Protein AF-0000000079724693 (afdb_homodimer)

Foldseek 3Di:
DEEEEEPLPFADVVLVVVLCVVVVHHYDHDQALVCNLVGQEYEYGHDDFLAVSQVSCVVSVVLVSVLCSCPPVVRFYEYEASGQVLCEAWECTVHIDGHSHVHYWYKYFDDVVQAPPPDFAWWFKAWDPPDLLCPPPDHGAIFTATGGIFTDDDDPQKIFIWTDGNHDITTQKIDHRSYIYGNGGLSRGPPSSSSSVVSNVPDGSPPD/DEEEEEPLPFADVVLVVVLCVVVVHHYDHDQALVCNLVGQEYEYGHDDFLAVSQVSCVVSVVLVSVLCSCPPVVRFYEYEASGQVLCEAWECTVHIDGHSHVDYWYKYFPDVVQAPPPDFAWWFKAWDPPDLLCVPPDHGAIFTATGGIFTDDDDPQKIFIWTDGNHDITTQKIDHRSYIYGNGGLSRGPPSSSSSVVSNVPDGSPPD

Sequence (416 aa):
MLVGIVNYGAGNLYSIMGALEYLKIPYELVSSQERLSSCSHIILPGVGSFRKAMEKLHELNFYDPIIHCTRELNIPILGICLGMQLLCTSSDEDGFTKGLNLIGGHFALFDSSRRKVPHVGFDSAVPDSGSVLFKEIAEEVDFYFVHSYRLLETDSDTKYAYSVHDGERFISAFEKKNIFGTQFHPELSQGNGLKLLGNFVQLTTVNGMLVGIVNYGAGNLYSIMGALEYLKIPYELVSSQERLSSCSHIILPGVGSFRKAMEKLHELNFYDPIIHCTRELNIPILGICLGMQLLCTSSDEDGFTKGLNLIGGHFALFDSSRRKVPHVGFDSAVPDSGSVLFKEIAEEVDFYFVHSYRLLETDSDTKYAYSVHDGERFISAFEKKNIFGTQFHPELSQGNGLKLLGNFVQLTTVNG

Organism: NCBI:txid2484901

pLDDT: mean 94.33, std 8.22, range [30.45, 98.81]

Nearest PDB structures (foldseek):
  4gud-assembly1_A  TM=9.413E-01  e=3.585E-21  Vibrio cholerae O1 biovar El Tor str. N16961
  4gud-assembly2_B  TM=9.469E-01  e=3.577E-20  Vibrio cholerae O1 biovar El Tor str. N16961
  1ox6-assembly2_B  TM=9.024E-01  e=5.124E-18  Saccharomyces cerevisiae
  1jvn-assembly2_B  TM=9.004E-01  e=2.473E-17  Saccharomyces cerevisiae
  1ka9-assembly1_H  TM=9.157E-01  e=2.966E-17  Thermus thermophilus

Solvent-accessible surface area (backbone atoms only — not comparable to full-atom values): 21855 Å² total; per-residue (Å²): 123,33,34,25,33,52,52,64,87,45,36,64,59,65,39,44,49,37,46,33,54,73,69,70,46,55,65,43,79,34,71,50,51,78,56,54,72,74,28,58,30,36,35,36,48,28,55,88,51,63,47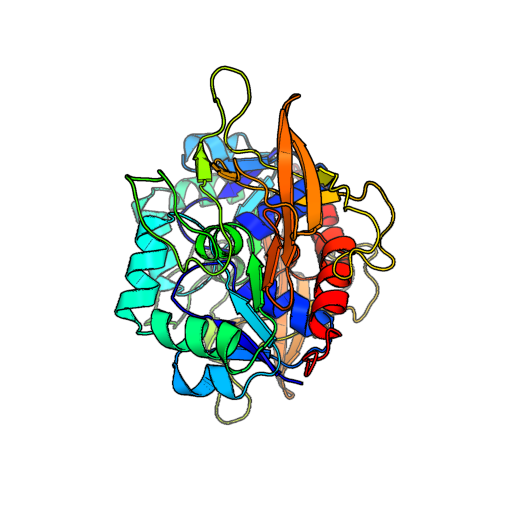,62,50,49,51,32,29,54,74,65,51,39,53,64,47,52,51,44,33,40,72,73,65,37,30,33,34,37,15,31,28,47,16,26,52,40,37,14,35,25,32,49,54,97,45,82,36,72,42,67,51,76,38,85,33,43,31,41,71,60,65,58,91,73,34,78,71,57,43,69,47,74,42,45,48,47,65,40,88,86,47,61,52,53,57,96,51,70,84,65,41,56,34,28,31,74,45,48,60,41,55,74,54,84,58,93,83,45,47,44,20,35,27,67,60,83,84,40,73,41,58,36,28,41,40,40,92,47,42,34,28,26,47,31,37,44,60,52,17,56,71,59,14,49,51,32,54,51,37,52,71,64,58,65,68,72,76,120,124,34,34,26,34,52,52,64,87,46,36,64,58,66,39,44,50,39,46,33,54,73,68,70,47,53,68,44,80,35,72,48,53,79,56,54,72,75,27,58,32,35,36,36,50,28,54,88,51,64,47,60,51,47,51,34,31,54,75,64,51,40,53,64,47,52,50,44,32,39,73,74,65,36,30,34,34,39,15,30,29,46,17,26,51,40,36,13,37,25,33,48,54,97,44,81,38,73,42,68,50,77,38,86,34,43,32,40,72,59,66,59,90,72,34,78,69,58,44,70,46,74,42,46,50,47,62,41,90,86,46,60,51,55,57,95,51,68,84,66,43,53,36,27,32,71,46,49,60,40,54,75,56,85,58,92,83,45,46,42,19,35,27,69,59,83,84,41,75,41,58,36,29,41,42,41,93,48,42,34,28,25,46,31,38,43,58,52,17,56,71,59,14,51,51,31,52,53,36,52,72,65,58,64,68,71,74,124

Structure (mmCIF, N/CA/C/O backbone):
data_AF-0000000079724693-model_v1
#
loop_
_entity.id
_entity.type
_entity.pdbx_description
1 polymer 'Imidazole glycerol phosphate synthase subunit HisH'
#
loop_
_atom_site.group_PDB
_atom_site.id
_atom_site.type_symbol
_atom_site.label_atom_id
_atom_site.label_alt_id
_atom_site.label_comp_id
_atom_site.label_asym_id
_atom_site.label_entity_id
_atom_site.label_seq_id
_atom_site.pdbx_PDB_ins_code
_atom_site.Cartn_x
_atom_site.Cartn_y
_atom_site.Cartn_z
_atom_site.occupancy
_atom_site.B_iso_or_equiv
_atom_site.auth_seq_id
_atom_site.auth_comp_id
_atom_site.auth_asym_id
_atom_site.auth_atom_id
_atom_site.pdbx_PDB_model_num
ATOM 1 N N . MET A 1 1 ? -19.969 -11.922 -8.062 1 88.38 1 MET A N 1
ATOM 2 C CA . MET A 1 1 ? -18.5 -11.938 -8.008 1 88.38 1 MET A CA 1
ATOM 3 C C . MET A 1 1 ? -18 -11.32 -6.711 1 88.38 1 MET A C 1
ATOM 5 O O . MET A 1 1 ? -18.391 -10.203 -6.359 1 88.38 1 MET A O 1
ATOM 9 N N . LEU A 1 2 ? -17.266 -12.109 -5.926 1 96.06 2 LEU A N 1
ATOM 10 C CA . LEU A 1 2 ? -16.672 -11.656 -4.672 1 96.06 2 LEU A CA 1
ATOM 11 C C . LEU A 1 2 ? -15.219 -12.125 -4.551 1 96.06 2 LEU A C 1
ATOM 13 O O . LEU A 1 2 ? -14.945 -13.32 -4.625 1 96.06 2 LEU A O 1
ATOM 17 N N . VAL A 1 3 ? -14.352 -11.156 -4.445 1 97.81 3 VAL A N 1
ATOM 18 C CA . VAL A 1 3 ? -12.945 -11.492 -4.285 1 97.81 3 VAL A CA 1
ATOM 19 C C . VAL A 1 3 ? -12.609 -11.617 -2.801 1 97.81 3 VAL A C 1
ATOM 21 O O . VAL A 1 3 ? -12.859 -10.695 -2.02 1 97.81 3 VAL A O 1
ATOM 24 N N . GLY A 1 4 ? -12.125 -12.781 -2.41 1 97.88 4 GLY A N 1
ATOM 25 C CA . GLY A 1 4 ? -11.617 -12.961 -1.059 1 97.88 4 GLY A CA 1
ATOM 26 C C . GLY A 1 4 ? -10.133 -12.664 -0.933 1 97.88 4 GLY A C 1
ATOM 27 O O . GLY A 1 4 ? -9.312 -13.305 -1.586 1 97.88 4 GLY A O 1
ATOM 28 N N . ILE A 1 5 ? -9.812 -11.664 -0.165 1 98.12 5 ILE A N 1
ATOM 29 C CA . ILE A 1 5 ? -8.422 -11.391 0.183 1 98.12 5 ILE A CA 1
ATOM 30 C C . ILE A 1 5 ? -8.062 -12.109 1.48 1 98.12 5 ILE A C 1
ATOM 32 O O . ILE A 1 5 ? -8.664 -11.852 2.527 1 98.12 5 ILE A O 1
ATOM 36 N N . VAL A 1 6 ? -7.098 -12.977 1.428 1 98.06 6 VAL A N 1
ATOM 37 C CA . VAL A 1 6 ? -6.719 -13.742 2.611 1 98.06 6 VAL A CA 1
ATOM 38 C C . VAL A 1 6 ? -6.059 -12.82 3.633 1 98.06 6 VAL A C 1
ATOM 40 O O . VAL A 1 6 ? -5.004 -12.234 3.363 1 98.06 6 VAL A O 1
ATOM 43 N N . ASN A 1 7 ? -6.668 -12.688 4.746 1 96.62 7 ASN A N 1
ATOM 44 C CA . ASN A 1 7 ? -6.16 -11.859 5.832 1 96.62 7 ASN A CA 1
ATOM 45 C C . ASN A 1 7 ? -5.484 -12.703 6.91 1 96.62 7 ASN A C 1
ATOM 47 O O 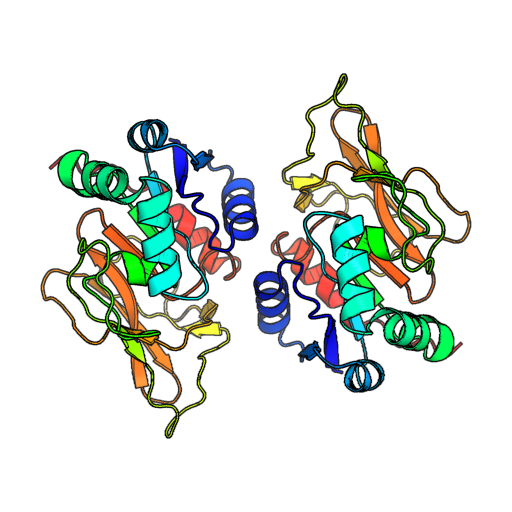. ASN A 1 7 ? -6.102 -13.031 7.926 1 96.62 7 ASN A O 1
ATOM 51 N N . TYR A 1 8 ? -4.227 -12.906 6.711 1 95 8 TYR A N 1
ATOM 52 C CA . TYR A 1 8 ? -3.484 -13.719 7.664 1 95 8 TYR A CA 1
ATOM 53 C C . TYR A 1 8 ? -2.387 -12.906 8.336 1 95 8 TYR A C 1
ATOM 55 O O . TYR A 1 8 ? -1.393 -13.461 8.812 1 95 8 TYR A O 1
ATOM 63 N N . GLY A 1 9 ? -2.486 -11.57 8.234 1 90.06 9 GLY A N 1
ATOM 64 C CA . GLY A 1 9 ? -1.586 -10.68 8.953 1 90.06 9 GLY A CA 1
ATOM 65 C C . GLY A 1 9 ? -0.379 -10.266 8.133 1 90.06 9 GLY A C 1
ATOM 66 O O . GLY A 1 9 ? 0.568 -9.688 8.664 1 90.06 9 GLY A O 1
ATOM 67 N N . ALA A 1 10 ? -0.423 -10.57 6.875 1 88.88 10 ALA A N 1
ATOM 68 C CA . ALA A 1 10 ? 0.688 -10.195 6.004 1 88.88 10 ALA A CA 1
ATOM 69 C C . ALA A 1 10 ? 0.182 -9.586 4.699 1 88.88 10 ALA A C 1
ATOM 71 O O . ALA A 1 10 ? -0.937 -9.867 4.266 1 88.88 10 ALA A O 1
ATOM 72 N N . GLY A 1 11 ? 1.059 -8.75 4.145 1 90.19 11 GLY A N 1
ATOM 73 C CA . GLY A 1 11 ? 0.743 -8.18 2.844 1 90.19 11 GLY A CA 1
ATOM 74 C C . GLY A 1 11 ? 0.264 -6.746 2.92 1 90.19 11 GLY A C 1
ATOM 75 O O . GLY A 1 11 ? -0.019 -6.234 4.008 1 90.19 11 GLY A O 1
ATOM 76 N N . ASN A 1 12 ? 0.186 -6.172 1.747 1 90.81 12 ASN A N 1
ATOM 77 C CA . ASN A 1 12 ? -0.301 -4.805 1.608 1 90.81 12 ASN A CA 1
ATOM 78 C C . ASN A 1 12 ? -1.815 -4.766 1.431 1 90.81 12 ASN A C 1
ATOM 80 O O . ASN A 1 12 ? -2.311 -4.375 0.371 1 90.81 12 ASN A O 1
ATOM 84 N N . LEU A 1 13 ? -2.5 -5.043 2.457 1 93.69 13 LEU A N 1
ATOM 85 C CA . LEU A 1 13 ? -3.943 -5.242 2.387 1 93.69 13 LEU A CA 1
ATOM 86 C C . LEU A 1 13 ? -4.648 -3.973 1.923 1 93.69 13 LEU A C 1
ATOM 88 O O . LEU A 1 13 ? -5.52 -4.023 1.054 1 93.69 13 LEU A O 1
ATOM 92 N N . TYR A 1 14 ? -4.223 -2.84 2.398 1 91.94 14 TYR A N 1
ATOM 93 C CA . TYR A 1 14 ? -4.922 -1.598 2.088 1 91.94 14 TYR A CA 1
ATOM 94 C C . TYR A 1 14 ? -4.707 -1.202 0.632 1 91.94 14 TYR A C 1
ATOM 96 O O . TYR A 1 14 ? -5.602 -0.634 0 1 91.94 14 TYR A O 1
ATOM 104 N N . SER A 1 15 ? -3.496 -1.513 0.159 1 95.69 15 SER A N 1
ATOM 105 C CA . SER A 1 15 ? -3.244 -1.234 -1.251 1 95.69 15 SER A CA 1
ATOM 106 C C . SER A 1 15 ? -4.129 -2.094 -2.15 1 95.69 15 SER A C 1
ATOM 108 O O . SER A 1 15 ? -4.664 -1.607 -3.148 1 95.69 15 SER A O 1
ATOM 110 N N . ILE A 1 16 ? -4.301 -3.316 -1.754 1 97.62 16 ILE A N 1
ATOM 111 C CA . ILE A 1 16 ? -5.137 -4.227 -2.527 1 97.62 16 ILE A CA 1
ATOM 112 C C . ILE A 1 16 ? -6.598 -3.789 -2.436 1 97.62 16 ILE A C 1
ATOM 114 O O . ILE A 1 16 ? -7.293 -3.705 -3.449 1 97.62 16 ILE A O 1
ATOM 118 N N . MET A 1 17 ? -7.02 -3.471 -1.23 1 96.12 17 MET A N 1
ATOM 119 C CA . MET A 1 17 ? -8.383 -2.984 -1.032 1 96.12 17 MET A CA 1
ATOM 120 C C . MET A 1 17 ? -8.633 -1.723 -1.852 1 96.12 17 MET A C 1
ATOM 122 O O . MET A 1 17 ? -9.656 -1.614 -2.535 1 96.12 17 MET A O 1
ATOM 126 N N . GLY A 1 18 ? -7.707 -0.81 -1.805 1 95.56 18 GLY A N 1
ATOM 127 C CA . GLY A 1 18 ? -7.836 0.426 -2.561 1 95.56 18 GLY A CA 1
ATOM 128 C C . GLY A 1 18 ? -7.957 0.201 -4.055 1 95.56 18 GLY A C 1
ATOM 129 O O . GLY A 1 18 ? -8.773 0.847 -4.723 1 95.56 18 GLY A O 1
ATOM 130 N N . ALA A 1 19 ? -7.148 -0.694 -4.582 1 97.31 19 ALA A N 1
ATOM 131 C CA . ALA A 1 19 ? -7.176 -1.003 -6.008 1 97.31 19 ALA A CA 1
ATOM 132 C C . ALA A 1 19 ? -8.516 -1.617 -6.41 1 97.31 19 ALA A C 1
ATOM 134 O O . ALA A 1 19 ? -9.102 -1.235 -7.426 1 97.31 19 ALA A O 1
ATOM 135 N N . LEU A 1 20 ? -9.016 -2.576 -5.609 1 97.75 20 LEU A N 1
ATOM 136 C CA . LEU A 1 20 ? -10.281 -3.227 -5.914 1 97.75 20 LEU A CA 1
ATOM 137 C C . LEU A 1 20 ? -11.438 -2.242 -5.793 1 97.75 20 LEU A C 1
ATOM 139 O O . LEU A 1 20 ? -12.375 -2.279 -6.59 1 97.75 20 LEU A O 1
ATOM 143 N N . GLU A 1 21 ? -11.344 -1.388 -4.746 1 96.19 21 GLU A N 1
ATOM 144 C CA . GLU A 1 21 ? -12.352 -0.337 -4.602 1 96.19 21 GLU A CA 1
ATOM 145 C C . GLU A 1 21 ? -12.383 0.568 -5.828 1 96.19 21 GLU A C 1
ATOM 147 O O . GLU A 1 21 ? -13.461 0.925 -6.312 1 96.19 21 GLU A O 1
ATOM 152 N N . TYR A 1 22 ? -11.227 0.934 -6.27 1 96.06 22 TYR A N 1
ATOM 153 C CA . TYR A 1 22 ? -11.133 1.8 -7.441 1 96.06 22 TYR A CA 1
ATOM 154 C C . TYR A 1 22 ? -11.773 1.147 -8.656 1 96.06 22 TYR A C 1
ATOM 156 O O . TYR A 1 22 ? -12.445 1.816 -9.445 1 96.06 22 TYR A O 1
ATOM 164 N N . LEU A 1 23 ? -11.617 -0.147 -8.766 1 97.12 23 LEU A N 1
ATOM 165 C CA . LEU A 1 23 ? -12.133 -0.913 -9.898 1 97.12 23 LEU A CA 1
ATOM 166 C C . LEU A 1 23 ? -13.594 -1.289 -9.672 1 97.12 23 LEU A C 1
ATOM 168 O O . LEU A 1 23 ? -14.211 -1.936 -10.523 1 97.12 23 LEU A O 1
ATOM 172 N N . LYS A 1 24 ? -14.164 -0.958 -8.539 1 96.5 24 LYS A N 1
ATOM 173 C CA . LYS A 1 24 ? -15.539 -1.268 -8.164 1 96.5 24 LYS A CA 1
ATOM 174 C C . LYS A 1 24 ? -15.773 -2.775 -8.141 1 96.5 24 LYS A C 1
ATOM 176 O O . LYS A 1 24 ? -16.828 -3.252 -8.578 1 96.5 24 LYS A O 1
ATOM 181 N N . ILE A 1 25 ? -14.773 -3.49 -7.727 1 97.06 25 ILE A N 1
ATOM 182 C CA . ILE A 1 25 ? -14.859 -4.941 -7.578 1 97.06 25 ILE A CA 1
ATOM 183 C C . ILE A 1 25 ? -15.203 -5.289 -6.133 1 97.06 25 ILE A C 1
ATOM 185 O O . ILE A 1 25 ? -14.484 -4.895 -5.203 1 97.06 25 ILE A O 1
ATOM 189 N N . PRO A 1 26 ? -16.312 -6.031 -5.945 1 97.25 26 PRO A N 1
ATOM 190 C CA . PRO A 1 26 ? -16.641 -6.453 -4.582 1 97.25 26 PRO A CA 1
ATOM 191 C C . PRO A 1 26 ? -15.578 -7.359 -3.969 1 97.25 26 PRO A C 1
ATOM 193 O O . PRO A 1 26 ? -15.062 -8.25 -4.645 1 97.25 26 PRO A O 1
ATOM 196 N N . TYR A 1 27 ? -15.25 -7.078 -2.699 1 97.06 27 TYR A N 1
ATOM 197 C CA . TYR A 1 27 ? -14.227 -7.871 -2.029 1 97.06 27 TYR A CA 1
ATOM 198 C C . TYR A 1 27 ? -14.531 -8.016 -0.543 1 97.06 27 TYR A C 1
ATOM 200 O O . TYR A 1 27 ? -15.406 -7.328 -0.013 1 97.06 27 TYR A O 1
ATOM 208 N N . GLU A 1 28 ? -13.859 -8.914 0.043 1 96.19 28 GLU A N 1
ATOM 209 C CA . GLU A 1 28 ? -13.906 -9.109 1.488 1 96.19 28 GLU A CA 1
ATOM 210 C C . GLU A 1 28 ? -12.562 -9.57 2.035 1 96.19 28 GLU A C 1
ATOM 212 O O . GLU A 1 28 ? -11.867 -10.375 1.407 1 96.19 28 GLU A O 1
ATOM 217 N N . LEU A 1 29 ? -12.203 -8.961 3.172 1 95.44 29 LEU A N 1
ATOM 218 C CA . LEU A 1 29 ? -11.07 -9.5 3.924 1 95.44 29 LEU A CA 1
ATOM 219 C C . LEU A 1 29 ? -11.469 -10.766 4.668 1 95.44 29 LEU A C 1
ATOM 221 O O . LEU A 1 29 ? -12.297 -10.727 5.582 1 95.44 29 LEU A O 1
ATOM 225 N N . VAL A 1 30 ? -10.898 -11.828 4.285 1 96.38 30 VAL A N 1
ATOM 226 C CA . VAL A 1 30 ? -11.32 -13.117 4.82 1 96.38 30 VAL A CA 1
ATOM 227 C C . VAL A 1 30 ? -10.414 -13.523 5.973 1 96.38 30 VAL A C 1
ATOM 229 O O . VAL A 1 30 ? -9.211 -13.734 5.785 1 96.38 30 VAL A O 1
ATOM 232 N N . SER A 1 31 ? -11.016 -13.609 7.125 1 90.5 31 SER A N 1
ATOM 233 C CA . SER A 1 31 ? -10.258 -14 8.312 1 90.5 31 SER A CA 1
ATOM 234 C C . SER A 1 31 ? -10.641 -15.398 8.773 1 90.5 31 SER A C 1
ATOM 236 O O . SER A 1 31 ? -10.055 -15.93 9.719 1 90.5 31 SER A O 1
ATOM 238 N N . SER A 1 32 ? -11.695 -15.898 8.141 1 84.12 32 SER A N 1
ATOM 239 C CA . SER A 1 32 ? -12.125 -17.25 8.5 1 84.12 32 SER A CA 1
ATOM 240 C C . SER A 1 32 ? -12.133 -18.172 7.289 1 84.12 32 SER A C 1
ATOM 242 O O . SER A 1 32 ? -12.484 -17.75 6.184 1 84.12 32 SER A O 1
ATOM 244 N N . GLN A 1 33 ? -11.836 -19.359 7.535 1 77.81 33 GLN A N 1
ATOM 245 C CA . GLN A 1 33 ? -11.664 -20.391 6.516 1 77.81 33 GLN A CA 1
ATOM 246 C C . GLN A 1 33 ? -12.977 -20.672 5.793 1 77.81 33 GLN A C 1
ATOM 248 O O . GLN A 1 33 ? -12.984 -20.906 4.582 1 77.81 33 GLN A O 1
ATOM 253 N N . GLU A 1 34 ? -13.945 -20.578 6.496 1 83.38 34 GLU A N 1
ATOM 254 C CA . GLU A 1 34 ? -15.234 -20.984 5.941 1 83.38 34 GLU A CA 1
ATOM 255 C C . GLU A 1 34 ? -15.711 -19.984 4.891 1 83.38 34 GLU A C 1
ATOM 257 O O . GLU A 1 34 ? -16.453 -20.344 3.975 1 83.38 34 GLU A O 1
ATOM 262 N N . ARG A 1 35 ? -15.172 -18.875 4.852 1 91.19 35 ARG A N 1
ATOM 263 C CA . ARG A 1 35 ? -15.656 -17.828 3.963 1 91.19 35 ARG A CA 1
ATOM 264 C C . ARG A 1 35 ? -14.938 -17.859 2.623 1 91.19 35 ARG A C 1
ATOM 266 O O . ARG A 1 35 ? -15.445 -17.359 1.621 1 91.19 35 ARG A O 1
ATOM 273 N N . LEU A 1 36 ? -13.836 -18.547 2.541 1 94.31 36 LEU A N 1
ATOM 274 C CA . LEU A 1 36 ? -13.031 -18.562 1.324 1 94.31 36 LEU A CA 1
ATOM 275 C C . LEU A 1 36 ? -13.773 -19.281 0.2 1 94.31 36 LEU A C 1
ATOM 277 O O . LEU A 1 36 ? -13.695 -18.875 -0.959 1 94.31 36 LEU A O 1
ATOM 281 N N . SER A 1 37 ? -14.5 -20.312 0.564 1 93.5 37 SER A N 1
ATOM 282 C CA . SER A 1 37 ? -15.172 -21.141 -0.435 1 93.5 37 SER A CA 1
ATOM 283 C C . SER A 1 37 ? -16.359 -20.406 -1.062 1 93.5 37 SER A C 1
ATOM 285 O O . SER A 1 37 ? -16.875 -20.812 -2.1 1 93.5 37 SER A O 1
ATOM 287 N N . SER A 1 38 ? -16.766 -19.344 -0.458 1 94.25 38 SER A N 1
ATOM 288 C CA . SER A 1 38 ? -17.891 -18.562 -0.974 1 94.25 38 SER A CA 1
ATOM 289 C C . SER A 1 38 ? -17.422 -17.484 -1.937 1 94.25 38 SER A C 1
ATOM 291 O O . SER A 1 38 ? -18.234 -16.797 -2.566 1 94.25 38 SER A O 1
ATOM 293 N N . CYS A 1 39 ? -16.125 -17.344 -2.051 1 96.56 39 CYS A N 1
ATOM 294 C CA . CYS A 1 39 ? -15.562 -16.328 -2.934 1 96.56 39 CYS A CA 1
ATOM 295 C C . CYS A 1 39 ? -15.383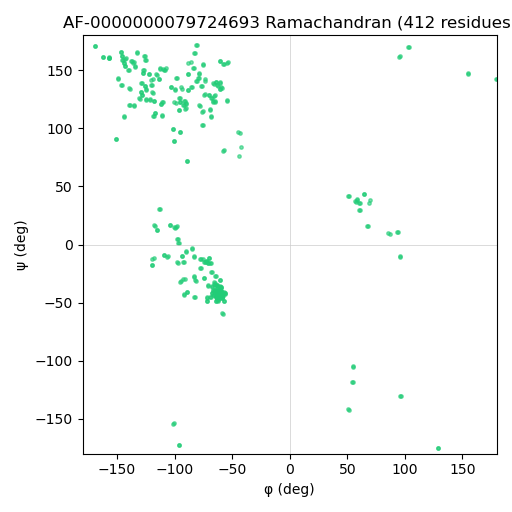 -16.875 -4.344 1 96.56 39 CYS A C 1
ATOM 297 O O . CYS A 1 39 ? -15.086 -18.062 -4.527 1 96.56 39 CYS A O 1
ATOM 299 N N . SER A 1 40 ? -15.555 -15.969 -5.309 1 96.81 40 SER A N 1
ATOM 300 C CA . SER A 1 40 ? -15.375 -16.359 -6.699 1 96.81 40 SER A CA 1
ATOM 301 C C . SER A 1 40 ? -13.898 -16.328 -7.098 1 96.81 40 SER A C 1
ATOM 303 O O . SER A 1 40 ? -13.5 -16.969 -8.062 1 96.81 40 SER A O 1
ATOM 305 N N . HIS A 1 41 ? -13.125 -15.492 -6.453 1 98.12 41 HIS A N 1
ATOM 306 C CA . HIS A 1 41 ? -11.688 -15.32 -6.645 1 98.12 41 HIS A CA 1
ATOM 307 C C . HIS A 1 41 ? -10.977 -15.133 -5.309 1 98.12 41 HIS A C 1
ATOM 309 O O . HIS A 1 41 ? -11.562 -14.617 -4.352 1 98.12 41 HIS A O 1
ATOM 315 N N . ILE A 1 42 ? -9.734 -15.562 -5.273 1 98.12 42 ILE A N 1
ATOM 316 C CA . ILE A 1 42 ? -8.945 -15.422 -4.055 1 98.12 42 ILE A CA 1
ATOM 317 C C . ILE A 1 42 ? -7.648 -14.672 -4.359 1 98.12 42 ILE A C 1
ATOM 319 O O . ILE A 1 42 ? -7 -14.93 -5.379 1 98.12 42 ILE A O 1
ATOM 323 N N . ILE A 1 43 ? -7.312 -13.742 -3.562 1 98.69 43 ILE A N 1
ATOM 324 C CA . ILE A 1 43 ? -6 -13.094 -3.588 1 98.69 43 ILE A CA 1
ATOM 325 C C . ILE A 1 43 ? -5.219 -13.477 -2.334 1 98.69 43 ILE A C 1
ATOM 327 O O . ILE A 1 43 ? -5.727 -13.352 -1.217 1 98.69 43 ILE A O 1
ATOM 331 N N . LEU A 1 44 ? -4.074 -14.039 -2.51 1 98.75 44 LEU A N 1
ATOM 332 C CA . LEU A 1 44 ? -3.123 -14.328 -1.441 1 98.75 44 LEU A CA 1
ATOM 333 C C . LEU A 1 44 ? -2 -13.289 -1.42 1 98.75 44 LEU A C 1
ATOM 335 O O . LEU A 1 44 ? -1.053 -13.383 -2.203 1 98.75 44 LEU A O 1
ATOM 339 N N . PRO A 1 45 ? -2.115 -12.312 -0.515 1 98.12 45 PRO A N 1
ATOM 340 C CA . PRO A 1 45 ? -1.066 -11.297 -0.428 1 98.12 45 PRO A CA 1
ATOM 341 C C . PRO A 1 45 ? 0.148 -11.766 0.37 1 98.12 45 PRO A C 1
ATOM 343 O O . PRO A 1 45 ? 0.137 -12.859 0.927 1 98.12 45 PRO A O 1
ATOM 346 N N . GLY A 1 46 ? 1.227 -10.906 0.328 1 94.75 46 GLY A N 1
ATOM 347 C CA . GLY A 1 46 ? 2.33 -11.25 1.21 1 94.75 46 GLY A CA 1
ATOM 348 C C . GLY A 1 46 ? 3.494 -10.281 1.116 1 94.75 46 GLY A C 1
ATOM 349 O O . GLY A 1 46 ? 3.824 -9.805 0.029 1 94.75 46 GLY A O 1
ATOM 350 N N . VAL A 1 47 ? 4.078 -10.031 2.201 1 90.69 47 VAL A N 1
ATOM 351 C CA . VAL A 1 47 ? 5.332 -9.297 2.357 1 90.69 47 VAL A CA 1
ATOM 352 C C . VAL A 1 47 ? 6.156 -9.922 3.484 1 90.69 47 VAL A C 1
ATOM 354 O O . VAL A 1 47 ? 5.617 -10.625 4.34 1 90.69 47 VAL A O 1
ATOM 357 N N . GLY A 1 48 ? 7.43 -9.75 3.387 1 91.56 48 GLY A N 1
ATOM 358 C CA . GLY A 1 48 ? 8.266 -10.188 4.492 1 91.56 48 GLY A CA 1
ATOM 359 C C . GLY A 1 48 ? 8.852 -11.57 4.281 1 91.56 48 GLY A C 1
ATOM 360 O O . GLY A 1 48 ? 9.359 -11.875 3.197 1 91.56 48 GLY A O 1
ATOM 361 N N . SER A 1 49 ? 8.688 -12.414 5.328 1 94.44 49 SER A N 1
ATOM 362 C CA . SER A 1 49 ? 9.391 -13.688 5.387 1 94.44 49 SER A CA 1
ATOM 363 C C . SER A 1 49 ? 8.484 -14.836 4.961 1 94.44 49 SER A C 1
ATOM 365 O O . SER A 1 49 ? 7.375 -14.984 5.473 1 94.44 49 SER A O 1
ATOM 367 N N . PHE A 1 50 ? 9.07 -15.68 4.098 1 98.06 50 PHE A N 1
ATOM 368 C CA . PHE A 1 50 ? 8.398 -16.891 3.621 1 98.06 50 PHE A CA 1
ATOM 369 C C . PHE A 1 50 ? 7.996 -17.781 4.789 1 98.06 50 PHE A C 1
ATOM 371 O O . PHE A 1 50 ? 6.832 -18.172 4.91 1 98.06 50 PHE A O 1
ATOM 378 N N . ARG A 1 51 ? 8.93 -18.016 5.672 1 97.69 51 ARG A N 1
ATOM 379 C CA . ARG A 1 51 ? 8.703 -18.906 6.801 1 97.69 51 ARG A CA 1
ATOM 380 C C . ARG A 1 51 ? 7.633 -18.359 7.73 1 97.69 51 ARG A C 1
ATOM 382 O O . ARG A 1 51 ? 6.699 -19.078 8.102 1 97.69 51 ARG A O 1
ATOM 389 N N . LYS A 1 52 ? 7.715 -17.156 8.086 1 97.19 52 LYS A N 1
ATOM 390 C CA . LYS A 1 52 ? 6.75 -16.531 8.992 1 97.19 52 LYS A CA 1
ATOM 391 C C . LYS A 1 52 ? 5.352 -16.531 8.383 1 97.19 52 LYS A C 1
ATOM 393 O O . LYS A 1 52 ? 4.359 -16.734 9.094 1 97.19 52 LYS A O 1
ATOM 398 N N . ALA A 1 53 ? 5.297 -16.281 7.117 1 97.81 53 ALA A N 1
ATOM 399 C CA . ALA A 1 53 ? 4.012 -16.266 6.43 1 97.81 53 ALA A CA 1
ATOM 400 C C . ALA A 1 53 ? 3.363 -17.641 6.453 1 97.81 53 ALA A C 1
ATOM 402 O O . ALA A 1 53 ? 2.17 -17.766 6.738 1 97.81 53 ALA A O 1
ATOM 403 N N . MET A 1 54 ? 4.16 -18.672 6.184 1 98.19 54 MET A N 1
ATOM 404 C CA . MET A 1 54 ? 3.629 -20.031 6.211 1 98.19 54 MET A CA 1
ATOM 405 C C . MET A 1 54 ? 3.186 -20.422 7.621 1 98.19 54 MET A C 1
ATOM 407 O O . MET A 1 54 ? 2.154 -21.062 7.797 1 98.19 54 MET A O 1
ATOM 411 N N . GLU A 1 55 ? 4.004 -19.984 8.578 1 97.69 55 GLU A N 1
ATOM 412 C CA . GLU A 1 55 ? 3.629 -20.234 9.969 1 97.69 55 GLU A CA 1
ATOM 413 C C . GLU A 1 55 ? 2.283 -19.609 10.297 1 97.69 55 GLU A C 1
ATOM 415 O O . GLU A 1 55 ? 1.438 -20.234 10.945 1 97.69 55 GLU A O 1
ATOM 420 N N . LYS A 1 56 ? 2.051 -18.453 9.828 1 96.81 56 LYS A N 1
ATOM 421 C CA . LYS A 1 56 ? 0.794 -17.75 10.07 1 96.81 56 LYS A CA 1
ATOM 422 C C . LYS A 1 56 ? -0.372 -18.438 9.375 1 96.81 56 LYS A C 1
ATOM 424 O O . LYS A 1 56 ? -1.462 -18.547 9.938 1 96.81 56 LYS A O 1
ATOM 429 N N . LEU A 1 57 ? -0.176 -18.891 8.148 1 97.06 57 LEU A N 1
ATOM 430 C CA . LEU A 1 57 ? -1.224 -19.594 7.418 1 97.06 57 LEU A CA 1
ATOM 431 C C . LEU A 1 57 ? -1.647 -20.859 8.164 1 97.06 57 LEU A C 1
ATOM 433 O O . LEU A 1 57 ? -2.836 -21.188 8.211 1 97.06 57 LEU A O 1
ATOM 437 N N . HIS A 1 58 ? -0.637 -21.484 8.75 1 96.94 58 HIS A N 1
ATOM 438 C CA . HIS A 1 58 ? -0.941 -22.688 9.531 1 96.94 58 HIS A CA 1
ATOM 439 C C . HIS A 1 58 ? -1.655 -22.312 10.828 1 96.94 58 HIS A C 1
ATOM 441 O O . HIS A 1 58 ? -2.67 -22.922 11.172 1 96.94 58 HIS A O 1
ATOM 447 N N . GLU A 1 59 ? -1.163 -21.344 11.5 1 96.12 59 GLU A N 1
ATOM 448 C CA . GLU A 1 59 ? -1.703 -20.922 12.789 1 96.12 59 GLU A CA 1
ATOM 449 C C . GLU A 1 59 ? -3.158 -20.484 12.664 1 96.12 59 GLU A C 1
ATOM 451 O O . GLU A 1 59 ? -3.973 -20.75 13.547 1 96.12 59 GLU A O 1
ATOM 456 N N . LEU A 1 60 ? -3.475 -19.844 11.562 1 95.31 60 LEU A N 1
ATOM 457 C CA . LEU A 1 60 ? -4.812 -19.281 11.383 1 95.31 60 LEU A CA 1
ATOM 458 C C . LEU A 1 60 ? -5.688 -20.234 10.57 1 95.31 60 LEU A C 1
ATOM 460 O O . LEU A 1 60 ? -6.793 -19.859 10.156 1 95.31 60 LEU A O 1
ATOM 464 N N . ASN A 1 61 ? -5.176 -21.406 10.242 1 95.44 61 ASN A N 1
ATOM 465 C CA . ASN A 1 61 ? -5.898 -22.5 9.594 1 95.44 61 ASN A CA 1
ATOM 466 C C . ASN A 1 61 ? -6.344 -22.109 8.188 1 95.44 61 ASN A C 1
ATOM 468 O O . ASN A 1 61 ? -7.473 -22.391 7.793 1 95.44 61 ASN A O 1
ATOM 472 N N . PHE A 1 62 ? -5.457 -21.484 7.477 1 97.31 62 PHE A N 1
ATOM 473 C CA . PHE A 1 62 ? -5.75 -21.094 6.098 1 97.31 62 PHE A CA 1
ATOM 474 C C . PHE A 1 62 ? -5.172 -22.109 5.121 1 97.31 62 PHE A C 1
ATOM 476 O O . PHE A 1 62 ? -5.582 -22.172 3.961 1 97.31 62 PHE A O 1
ATOM 483 N N . TYR A 1 63 ? -4.262 -22.984 5.543 1 97.19 63 TYR A N 1
ATOM 484 C CA . TYR A 1 63 ? -3.549 -23.891 4.645 1 97.19 63 TYR A CA 1
ATOM 485 C C . TYR A 1 63 ? -4.52 -24.781 3.893 1 97.19 63 TYR A C 1
ATOM 487 O O . TYR A 1 63 ? -4.605 -24.734 2.664 1 97.19 63 TYR A O 1
ATOM 495 N N . ASP A 1 64 ? -5.285 -25.531 4.574 1 96.75 64 ASP A N 1
ATOM 496 C CA . ASP A 1 64 ? -6.16 -26.531 3.967 1 96.75 64 ASP A CA 1
ATOM 497 C C . ASP A 1 64 ? -7.258 -25.859 3.141 1 96.75 64 ASP A C 1
ATOM 499 O O . ASP A 1 64 ? -7.535 -26.281 2.014 1 96.75 64 ASP A O 1
ATOM 503 N N . PRO A 1 65 ? -7.855 -24.812 3.652 1 97.25 65 PRO A N 1
ATOM 504 C CA . PRO A 1 65 ? -8.906 -24.156 2.877 1 97.25 65 PRO A CA 1
ATOM 505 C C . PRO A 1 65 ? -8.391 -23.578 1.558 1 97.25 65 PRO A C 1
ATOM 507 O O . PRO A 1 65 ? -9.086 -23.656 0.538 1 97.25 65 PRO A O 1
ATOM 510 N N . ILE A 1 66 ? -7.23 -23.031 1.554 1 98 66 ILE A N 1
ATOM 511 C CA . ILE A 1 66 ? -6.676 -22.5 0.315 1 98 66 ILE A CA 1
ATOM 512 C C . ILE A 1 66 ? -6.473 -23.641 -0.69 1 98 66 ILE A C 1
ATOM 514 O O . ILE A 1 66 ? -6.848 -23.5 -1.859 1 98 66 ILE A O 1
ATOM 518 N N . ILE A 1 67 ? -5.91 -24.719 -0.229 1 97.81 67 ILE A N 1
ATOM 519 C CA . ILE A 1 67 ? -5.672 -25.875 -1.09 1 97.81 67 ILE A CA 1
ATOM 520 C C . ILE A 1 67 ? -7.004 -26.406 -1.626 1 97.81 67 ILE A C 1
ATOM 522 O O . ILE A 1 67 ? -7.145 -26.641 -2.828 1 97.81 67 ILE A O 1
ATOM 526 N N . HIS A 1 68 ? -7.957 -26.516 -0.75 1 96.88 68 HIS A N 1
ATOM 527 C CA . HIS A 1 68 ? -9.266 -27.031 -1.122 1 96.88 68 HIS A CA 1
ATOM 528 C C . HIS A 1 68 ? -9.938 -26.141 -2.162 1 96.88 68 HIS A C 1
ATOM 530 O O . HIS A 1 68 ? -10.398 -26.625 -3.197 1 96.88 68 HIS A O 1
ATOM 536 N N . CYS A 1 69 ? -9.969 -24.875 -1.951 1 96.69 69 CYS A N 1
ATOM 537 C CA . CYS A 1 69 ? -10.625 -23.922 -2.848 1 96.69 69 CYS A CA 1
ATOM 538 C C . CYS A 1 69 ? -9.961 -23.922 -4.219 1 96.69 69 CYS A C 1
ATOM 540 O O . CYS A 1 69 ? -10.641 -23.828 -5.242 1 96.69 69 CYS A O 1
ATOM 542 N N . THR A 1 70 ? -8.656 -24.094 -4.203 1 97.12 70 THR A N 1
ATOM 543 C CA . THR A 1 70 ? -7.902 -23.984 -5.445 1 97.12 70 THR A CA 1
ATOM 544 C C . THR A 1 70 ? -7.953 -25.297 -6.223 1 97.12 70 THR A C 1
ATOM 546 O O . THR A 1 70 ? -8.273 -25.312 -7.41 1 97.12 70 THR A O 1
ATOM 549 N N . ARG A 1 71 ? -7.773 -26.391 -5.625 1 96.81 71 ARG A N 1
ATOM 550 C CA . ARG A 1 71 ? -7.617 -27.672 -6.312 1 96.81 71 ARG A CA 1
ATOM 551 C C . ARG A 1 71 ? -8.969 -28.344 -6.527 1 96.81 71 ARG A C 1
ATOM 553 O O . ARG A 1 71 ? -9.195 -28.984 -7.562 1 96.81 71 ARG A O 1
ATOM 560 N N . GLU A 1 72 ? -9.781 -28.25 -5.527 1 95.69 72 GLU A N 1
ATOM 561 C CA . GLU A 1 72 ? -11.039 -29 -5.59 1 95.69 72 GLU A CA 1
ATOM 562 C C . GLU A 1 72 ? -12.148 -28.141 -6.188 1 95.69 72 GLU A C 1
ATOM 564 O O . GLU A 1 72 ? -12.938 -28.609 -7.008 1 95.69 72 GLU A O 1
ATOM 569 N N . LEU A 1 73 ? -12.211 -26.922 -5.77 1 95.12 73 LEU A N 1
ATOM 570 C CA . LEU A 1 73 ? -13.297 -26.062 -6.234 1 95.12 73 LEU A CA 1
ATOM 571 C C . LEU A 1 73 ? -12.867 -25.266 -7.461 1 95.12 73 LEU A C 1
ATOM 573 O O . LEU A 1 73 ? -13.688 -24.578 -8.078 1 95.12 73 LEU A O 1
ATOM 577 N N . ASN A 1 74 ? -11.617 -25.281 -7.801 1 96.62 74 ASN A N 1
ATOM 578 C CA . ASN A 1 74 ? -11.055 -24.625 -8.977 1 96.62 74 ASN A CA 1
ATOM 579 C C . ASN A 1 74 ? -11.281 -23.109 -8.93 1 96.62 74 ASN A C 1
ATOM 581 O O . ASN A 1 74 ? -11.445 -22.484 -9.969 1 96.62 74 ASN A O 1
ATOM 585 N N . ILE A 1 75 ? -11.336 -22.578 -7.75 1 96.88 75 ILE A N 1
ATOM 586 C CA . ILE A 1 75 ? -11.453 -21.125 -7.605 1 96.88 75 ILE A CA 1
ATOM 587 C C . ILE A 1 75 ? -10.148 -20.453 -8.023 1 96.88 75 ILE A C 1
ATOM 589 O O . ILE A 1 75 ? -9.07 -20.844 -7.562 1 96.88 75 ILE A O 1
ATOM 593 N N . PRO A 1 76 ? -10.188 -19.453 -8.914 1 98.31 76 PRO A N 1
ATOM 594 C CA . PRO A 1 76 ? -8.961 -18.75 -9.297 1 98.31 76 PRO A CA 1
ATOM 595 C C . PRO A 1 76 ? -8.273 -18.062 -8.109 1 98.31 76 PRO A C 1
ATOM 597 O O . PRO A 1 76 ? -8.945 -17.438 -7.289 1 98.31 76 PRO A O 1
ATOM 600 N N . ILE A 1 77 ? -6.98 -18.266 -8.055 1 98.56 77 ILE A N 1
ATOM 601 C CA . ILE A 1 77 ? -6.199 -17.641 -6.996 1 98.56 77 ILE A CA 1
ATOM 602 C C . ILE A 1 77 ? -5.047 -16.844 -7.605 1 98.56 77 ILE A C 1
ATOM 604 O O . ILE A 1 77 ? -4.414 -17.297 -8.562 1 98.56 77 ILE A O 1
ATOM 608 N N . LEU A 1 78 ? -4.812 -15.641 -7.09 1 98.81 78 LEU A N 1
ATOM 609 C CA . LEU A 1 78 ? -3.672 -14.805 -7.438 1 98.81 78 LEU A CA 1
ATOM 610 C C . LEU A 1 78 ? -2.779 -14.57 -6.227 1 98.81 78 LEU A C 1
ATOM 612 O O . LEU A 1 78 ? -3.203 -13.945 -5.246 1 98.81 78 LEU A O 1
ATOM 616 N N . GLY A 1 79 ? -1.561 -15.102 -6.25 1 98.81 79 GLY A N 1
ATOM 617 C CA . GLY A 1 79 ? -0.545 -14.75 -5.27 1 98.81 79 GLY A CA 1
ATOM 618 C C . GLY A 1 79 ? 0.234 -13.5 -5.645 1 98.81 79 GLY A C 1
ATOM 619 O O . GLY A 1 79 ? 0.654 -13.344 -6.793 1 98.81 79 GLY A O 1
ATOM 620 N N . ILE A 1 80 ? 0.472 -12.586 -4.73 1 98.81 80 ILE A N 1
ATOM 621 C CA . ILE A 1 80 ? 1.167 -11.328 -5.016 1 98.81 80 ILE A CA 1
ATOM 622 C C . ILE A 1 80 ? 2.457 -11.258 -4.199 1 98.81 80 ILE A C 1
ATOM 624 O O . ILE A 1 80 ? 2.426 -11.328 -2.969 1 98.81 80 ILE A O 1
ATOM 628 N N . CYS A 1 81 ? 3.586 -11.086 -4.863 1 98.19 81 CYS A N 1
ATOM 629 C CA . CYS A 1 81 ? 4.93 -10.992 -4.301 1 98.19 81 CYS A CA 1
ATOM 630 C C . CYS A 1 81 ? 5.242 -12.195 -3.428 1 98.19 81 CYS A C 1
ATOM 632 O O . CYS A 1 81 ? 5.406 -13.312 -3.934 1 98.19 81 CYS A O 1
ATOM 634 N N . LEU A 1 82 ? 5.234 -12.055 -2.119 1 98.44 82 LEU A N 1
ATOM 635 C CA . LEU A 1 82 ? 5.422 -13.219 -1.259 1 98.44 82 LEU A CA 1
ATOM 636 C C . LEU A 1 82 ? 4.285 -14.219 -1.446 1 98.44 82 LEU A C 1
ATOM 638 O O . LEU A 1 82 ? 4.504 -15.43 -1.384 1 98.44 82 LEU A O 1
ATOM 642 N N . GLY A 1 83 ? 3.082 -13.75 -1.684 1 98.69 83 GLY A N 1
ATOM 643 C CA . GLY A 1 83 ? 1.957 -14.625 -1.966 1 98.69 83 GLY A CA 1
ATOM 644 C C . GLY A 1 83 ? 2.205 -15.555 -3.141 1 98.69 83 GLY A C 1
ATOM 645 O O . GLY A 1 83 ? 1.81 -16.719 -3.111 1 98.69 83 GLY A O 1
ATOM 646 N N . MET A 1 84 ? 2.793 -15.023 -4.168 1 98.56 84 MET A N 1
ATOM 647 C CA . MET A 1 84 ? 3.201 -15.844 -5.301 1 98.56 84 MET A CA 1
ATOM 648 C C . MET A 1 84 ? 4.176 -16.938 -4.859 1 98.56 84 MET A C 1
ATOM 650 O O . MET A 1 84 ? 4.043 -18.094 -5.262 1 98.56 84 MET A O 1
ATOM 654 N N . GLN A 1 85 ? 5.09 -16.516 -4.062 1 98.44 85 GLN A N 1
ATOM 655 C CA . GLN A 1 85 ? 6.113 -17.453 -3.6 1 98.44 85 GLN A CA 1
ATOM 656 C C . GLN A 1 85 ? 5.5 -18.578 -2.768 1 98.44 85 GLN A C 1
ATOM 658 O O . GLN A 1 85 ? 5.859 -19.734 -2.932 1 98.44 85 GLN A O 1
ATOM 663 N N . LEU A 1 86 ? 4.559 -18.25 -1.942 1 98.69 86 LEU A N 1
ATOM 664 C CA . LEU A 1 86 ? 3.932 -19.219 -1.046 1 98.69 86 LEU A CA 1
ATOM 665 C C . LEU A 1 86 ? 3.17 -20.281 -1.835 1 98.69 86 LEU A C 1
ATOM 667 O O . LEU A 1 86 ? 2.973 -21.391 -1.352 1 98.69 86 LEU A O 1
ATOM 671 N N . LEU A 1 87 ? 2.705 -19.938 -3.02 1 98.31 87 LEU A N 1
ATOM 672 C CA . LEU A 1 87 ? 1.949 -20.859 -3.85 1 98.31 87 LEU A CA 1
ATOM 673 C C . LEU A 1 87 ? 2.844 -21.984 -4.359 1 98.31 87 LEU A C 1
ATOM 675 O O . LEU A 1 87 ? 2.35 -23.031 -4.812 1 98.31 87 LEU A O 1
ATOM 679 N N . CYS A 1 88 ? 4.145 -21.828 -4.285 1 97.69 88 CYS A N 1
ATOM 680 C CA . CYS A 1 88 ? 5.098 -22.75 -4.895 1 97.69 88 CYS A CA 1
ATOM 681 C C . CYS A 1 88 ? 5.594 -23.766 -3.875 1 97.69 88 CYS A C 1
ATOM 683 O O . CYS A 1 88 ? 5.082 -23.828 -2.756 1 97.69 88 CYS A O 1
ATOM 685 N N . THR A 1 89 ? 6.559 -24.562 -4.234 1 97.31 89 THR A N 1
ATOM 686 C CA . THR A 1 89 ? 7 -25.734 -3.477 1 97.31 89 THR A CA 1
ATOM 687 C C . THR A 1 89 ? 7.742 -25.312 -2.213 1 97.31 89 THR A C 1
ATOM 689 O O . THR A 1 89 ? 7.535 -25.875 -1.143 1 97.31 89 THR A O 1
ATOM 692 N N . SER A 1 90 ? 8.734 -24.344 -2.375 1 97.62 90 SER A N 1
ATOM 693 C CA . SER A 1 90 ? 9.562 -24.062 -1.208 1 97.62 90 SER A CA 1
ATOM 694 C C . SER A 1 90 ? 10.414 -22.812 -1.422 1 97.62 90 SER A C 1
ATOM 696 O O . SER A 1 90 ? 10.453 -22.25 -2.523 1 97.62 90 SER A O 1
ATOM 698 N N . SER A 1 91 ? 11.023 -22.406 -0.354 1 97.69 91 SER A N 1
ATOM 699 C CA . SER A 1 91 ? 11.984 -21.312 -0.354 1 97.69 91 SER A CA 1
ATOM 700 C C . SER A 1 91 ? 13.117 -21.562 0.638 1 97.69 91 SER A C 1
ATOM 702 O O . SER A 1 91 ? 12.938 -22.281 1.622 1 97.69 91 SER A O 1
ATOM 704 N N . ASP A 1 92 ? 14.227 -20.938 0.403 1 95.75 92 ASP A N 1
ATOM 705 C CA . ASP A 1 92 ? 15.359 -21.016 1.32 1 95.75 92 ASP A CA 1
ATOM 706 C C . ASP A 1 92 ? 15.383 -19.828 2.27 1 95.75 92 ASP A C 1
ATOM 708 O O . ASP A 1 92 ? 16.25 -19.734 3.143 1 95.75 92 ASP A O 1
ATOM 712 N N . GLU A 1 93 ? 14.422 -18.969 2.141 1 94 93 GLU A N 1
ATOM 713 C CA . GLU A 1 93 ? 14.43 -17.766 2.965 1 94 93 GLU A CA 1
ATOM 714 C C . GLU A 1 93 ? 14.273 -18.109 4.445 1 94 93 GLU A C 1
ATOM 716 O O . GLU A 1 93 ? 13.273 -18.719 4.84 1 94 93 GLU A O 1
ATOM 721 N N . ASP A 1 94 ? 15.273 -17.656 5.277 1 93.38 94 ASP A N 1
ATOM 722 C CA . ASP A 1 94 ? 15.289 -17.953 6.707 1 93.38 94 ASP A CA 1
ATOM 723 C C . ASP A 1 94 ? 15.266 -19.453 6.957 1 93.38 94 ASP A C 1
ATOM 725 O O . ASP A 1 94 ? 14.555 -19.922 7.848 1 93.38 94 ASP A O 1
ATOM 729 N N . GLY A 1 95 ? 15.914 -20.203 6.137 1 93.88 95 GLY A N 1
ATOM 730 C CA . GLY A 1 95 ? 15.906 -21.656 6.184 1 93.88 95 GLY A CA 1
ATOM 731 C C . GLY A 1 95 ? 14.891 -22.266 5.238 1 93.88 95 GLY A C 1
ATOM 732 O O . GLY A 1 95 ? 13.984 -21.594 4.766 1 93.88 95 GLY A O 1
ATOM 733 N N . PHE A 1 96 ? 15.117 -23.531 4.992 1 96.69 96 PHE A N 1
ATOM 734 C CA . PHE A 1 96 ? 14.219 -24.234 4.082 1 96.69 96 PHE A CA 1
ATOM 735 C C . PHE A 1 96 ? 12.82 -24.328 4.676 1 96.69 96 PHE A C 1
ATOM 737 O O . PHE A 1 96 ? 12.648 -24.75 5.82 1 96.69 96 PHE A O 1
ATOM 744 N N . THR A 1 97 ? 11.828 -23.906 3.928 1 98.12 97 THR A N 1
ATOM 745 C CA . THR A 1 97 ? 10.422 -23.953 4.32 1 98.12 97 THR A CA 1
ATOM 746 C C . THR A 1 97 ? 9.547 -24.375 3.146 1 98.12 97 THR A C 1
ATOM 748 O O . THR A 1 97 ? 9.734 -23.906 2.023 1 98.12 97 THR A O 1
ATOM 751 N N . LYS A 1 98 ? 8.633 -25.312 3.398 1 98.12 98 LYS A N 1
ATOM 752 C CA . LYS A 1 98 ? 7.68 -25.734 2.379 1 98.12 98 LYS A CA 1
ATOM 753 C C . LYS A 1 98 ? 6.535 -24.734 2.248 1 98.12 98 LYS A C 1
ATOM 755 O O . LYS A 1 98 ? 6.09 -24.156 3.244 1 98.12 98 LYS A O 1
ATOM 760 N N . GLY A 1 99 ? 6.113 -24.562 1.013 1 98.31 99 GLY A N 1
ATOM 761 C CA . GLY A 1 99 ? 4.965 -23.719 0.754 1 98.31 99 GLY A CA 1
ATOM 762 C C . GLY A 1 99 ? 3.68 -24.484 0.533 1 98.31 99 GLY A C 1
ATOM 763 O O . GLY A 1 99 ? 3.518 -25.594 1.062 1 98.31 99 GLY A O 1
ATOM 764 N N . LEU A 1 100 ? 2.732 -23.906 -0.209 1 98.31 100 LEU A N 1
ATOM 765 C CA . LEU A 1 100 ? 1.429 -24.516 -0.463 1 98.31 100 LEU A CA 1
ATOM 766 C C . LEU A 1 100 ? 1.528 -25.594 -1.536 1 98.31 100 LEU A C 1
ATOM 768 O O . LEU A 1 100 ? 0.623 -26.422 -1.682 1 98.31 100 LEU A O 1
ATOM 772 N N . ASN A 1 101 ? 2.539 -25.547 -2.316 1 97.56 101 ASN A N 1
ATOM 773 C CA . ASN A 1 101 ? 2.84 -26.531 -3.342 1 97.56 101 ASN A CA 1
ATOM 774 C C . ASN A 1 101 ? 1.698 -26.656 -4.348 1 97.56 101 ASN A C 1
ATOM 776 O O . ASN A 1 101 ? 1.351 -27.766 -4.758 1 97.56 101 ASN A O 1
ATOM 780 N N . LEU A 1 102 ? 1.129 -25.594 -4.664 1 96.88 102 LEU A N 1
ATOM 781 C CA . LEU A 1 102 ? 0.104 -25.547 -5.699 1 96.88 102 LEU A CA 1
ATOM 782 C C . LEU A 1 102 ? 0.736 -25.5 -7.086 1 96.88 102 LEU A C 1
ATOM 784 O O . LEU A 1 102 ? 0.143 -25.953 -8.062 1 96.88 102 LEU A O 1
ATOM 788 N N . ILE A 1 103 ? 1.904 -24.875 -7.148 1 95.12 103 ILE A N 1
ATOM 789 C CA . ILE A 1 103 ? 2.74 -24.844 -8.344 1 95.12 103 ILE A CA 1
ATOM 790 C C . ILE A 1 103 ? 4.16 -25.281 -7.992 1 95.12 103 ILE A C 1
ATOM 792 O O . ILE A 1 103 ? 4.691 -24.906 -6.945 1 95.12 103 ILE A O 1
ATOM 796 N N . GLY A 1 104 ? 4.719 -26.078 -8.891 1 94.75 104 GLY A N 1
ATOM 797 C CA . GLY A 1 104 ? 6.105 -26.469 -8.672 1 94.75 104 GLY A CA 1
ATOM 798 C C . GLY A 1 104 ? 7.07 -25.297 -8.766 1 94.75 104 GLY A C 1
ATOM 799 O O . GLY A 1 104 ? 6.934 -24.438 -9.641 1 94.75 104 GLY A O 1
ATOM 800 N N . GLY A 1 105 ? 8.055 -25.266 -7.84 1 95.38 105 GLY A N 1
ATOM 801 C CA . GLY A 1 105 ? 9.07 -24.234 -7.914 1 95.38 105 GLY A CA 1
ATOM 802 C C . GLY A 1 105 ? 9.719 -23.938 -6.574 1 95.38 105 GLY A C 1
ATOM 803 O O . GLY A 1 105 ? 9.078 -24.047 -5.531 1 95.38 105 GLY A O 1
ATOM 804 N N . HIS A 1 106 ? 10.969 -23.594 -6.672 1 97.06 106 HIS A N 1
ATOM 805 C CA . HIS A 1 106 ? 11.758 -23.25 -5.5 1 97.06 106 HIS A CA 1
ATOM 806 C C . HIS A 1 106 ? 12.289 -21.812 -5.605 1 97.06 106 HIS A C 1
ATOM 808 O O . HIS A 1 106 ? 12.734 -21.391 -6.672 1 97.06 106 HIS A O 1
ATOM 814 N N . PHE A 1 107 ? 12.211 -21.078 -4.496 1 97.56 107 PHE A N 1
ATOM 815 C CA . PHE A 1 107 ? 12.703 -19.703 -4.488 1 97.56 107 PHE A CA 1
ATOM 816 C C . PHE A 1 107 ? 14.055 -19.609 -3.787 1 97.56 107 PHE A C 1
ATOM 818 O O . PHE A 1 107 ? 14.25 -20.219 -2.73 1 97.56 107 PHE A O 1
ATOM 825 N N . ALA A 1 108 ? 14.906 -18.875 -4.41 1 96.38 108 ALA A N 1
ATOM 826 C CA . ALA A 1 108 ? 16.234 -18.656 -3.85 1 96.38 108 ALA A CA 1
ATOM 827 C C . ALA A 1 108 ? 16.656 -17.188 -3.996 1 96.38 108 ALA A C 1
ATOM 829 O O . ALA A 1 108 ? 16.125 -16.469 -4.84 1 96.38 108 ALA A O 1
ATOM 830 N N . LEU A 1 109 ? 17.562 -16.828 -3.158 1 96.12 109 LEU A N 1
ATOM 831 C CA . LEU A 1 109 ? 18.062 -15.453 -3.111 1 96.12 109 LEU A CA 1
ATOM 832 C C . LEU A 1 109 ? 18.766 -15.078 -4.414 1 96.12 109 LEU A C 1
ATOM 834 O O . LEU A 1 109 ? 19.484 -15.898 -4.984 1 96.12 109 LEU A O 1
ATOM 838 N N . PHE A 1 110 ? 18.562 -13.805 -4.934 1 95.31 110 PHE A N 1
ATOM 839 C CA . PHE A 1 110 ? 19.406 -13.289 -6.004 1 95.31 110 PHE A CA 1
ATOM 840 C C . PHE A 1 110 ? 20.875 -13.297 -5.582 1 95.31 110 PHE A C 1
ATOM 842 O O . PHE A 1 110 ? 21.188 -13.156 -4.398 1 95.31 110 PHE A O 1
ATOM 849 N N . ASP A 1 111 ? 21.734 -13.352 -6.535 1 92.88 111 ASP A N 1
ATOM 850 C CA . ASP A 1 111 ? 23.156 -13.211 -6.258 1 92.88 111 ASP A CA 1
ATOM 851 C C . ASP A 1 111 ? 23.531 -11.75 -5.992 1 92.88 111 ASP A C 1
ATOM 853 O O . ASP A 1 111 ? 23.688 -10.969 -6.926 1 92.88 111 ASP A O 1
ATOM 857 N N . SER A 1 112 ? 23.719 -11.406 -4.738 1 89.56 112 SER A N 1
ATOM 858 C CA . SER A 1 112 ? 23.953 -10.023 -4.332 1 89.56 112 SER A CA 1
ATOM 859 C C . SER A 1 112 ? 25.359 -9.562 -4.727 1 89.56 112 SER A C 1
ATOM 861 O O . SER A 1 112 ? 25.656 -8.367 -4.688 1 89.56 112 SER A O 1
ATOM 863 N N . SER A 1 113 ? 26.172 -10.445 -5.07 1 89.94 113 SER A N 1
ATOM 864 C CA . SER A 1 113 ? 27.516 -10.078 -5.508 1 89.94 113 SER A CA 1
ATOM 865 C C . SER A 1 113 ? 27.5 -9.508 -6.922 1 89.94 113 SER A C 1
ATOM 867 O O . SER A 1 113 ? 28.438 -8.82 -7.328 1 89.94 113 SER A O 1
ATOM 869 N N . ARG A 1 114 ? 26.5 -9.633 -7.578 1 88.44 114 ARG A N 1
ATOM 870 C CA . ARG A 1 114 ? 26.469 -9.273 -8.992 1 88.44 114 ARG A CA 1
ATOM 871 C C . ARG A 1 114 ? 25.438 -8.18 -9.258 1 88.44 114 ARG A C 1
ATOM 873 O O . ARG A 1 114 ? 25.375 -7.625 -10.352 1 88.44 114 ARG A O 1
ATOM 880 N N . ARG A 1 115 ? 24.625 -8 -8.203 1 88.88 115 ARG A N 1
ATOM 881 C CA . ARG A 1 115 ? 23.516 -7.07 -8.43 1 88.88 115 ARG A CA 1
ATOM 882 C C . ARG A 1 115 ? 23.016 -6.496 -7.113 1 88.88 115 ARG A C 1
ATOM 884 O O . ARG A 1 115 ? 23.281 -7.039 -6.043 1 88.88 115 ARG A O 1
ATOM 891 N N . LYS A 1 116 ? 22.344 -5.395 -7.277 1 89.81 116 LYS A N 1
ATOM 892 C CA . LYS A 1 116 ? 21.688 -4.793 -6.117 1 89.81 116 LYS A CA 1
ATOM 893 C C . LYS A 1 116 ? 20.547 -5.672 -5.613 1 89.81 116 LYS A C 1
ATOM 895 O O . LYS A 1 116 ? 19.688 -6.094 -6.395 1 89.81 116 LYS A O 1
ATOM 900 N N . VAL A 1 117 ? 20.562 -6 -4.359 1 93.81 117 VAL A N 1
ATOM 901 C CA . VAL A 1 117 ? 19.531 -6.801 -3.711 1 93.81 117 VAL A CA 1
ATOM 902 C C . VAL A 1 117 ? 19.078 -6.121 -2.418 1 93.81 117 VAL A C 1
ATOM 904 O O . VAL A 1 117 ? 19.906 -5.754 -1.584 1 93.81 117 VAL A O 1
ATOM 907 N N . PRO A 1 118 ? 17.781 -5.895 -2.258 1 94.44 118 PRO A N 1
ATOM 908 C CA . PRO A 1 118 ? 16.625 -6.348 -3.037 1 94.44 118 PRO A CA 1
ATOM 909 C C . PRO A 1 118 ? 16.469 -5.598 -4.359 1 94.44 118 PRO A C 1
ATOM 911 O O . PRO A 1 118 ? 17.016 -4.508 -4.52 1 94.44 118 PRO A O 1
ATOM 914 N N . HIS A 1 119 ? 15.805 -6.254 -5.332 1 96.12 119 HIS A N 1
ATOM 915 C CA . HIS A 1 119 ? 15.266 -5.602 -6.523 1 96.12 119 HIS A CA 1
ATOM 916 C C . HIS A 1 119 ? 14.102 -4.684 -6.168 1 96.12 119 HIS A C 1
ATOM 918 O O . HIS A 1 119 ? 13.055 -5.152 -5.711 1 96.12 119 HIS A O 1
ATOM 924 N N . VAL A 1 120 ? 14.289 -3.379 -6.27 1 94 120 VAL A N 1
ATOM 925 C CA . VAL A 1 120 ? 13.258 -2.41 -5.91 1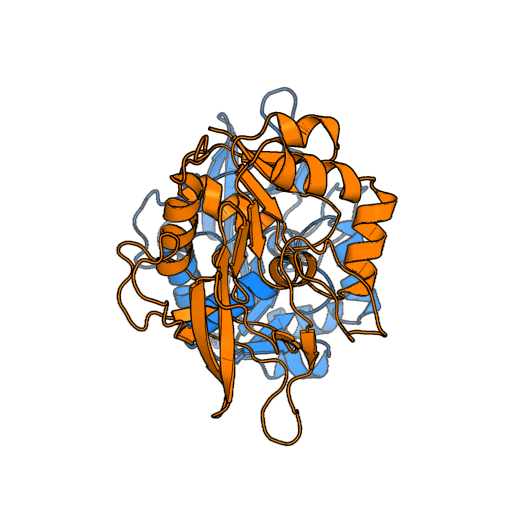 94 120 VAL A CA 1
ATOM 926 C C . VAL A 1 120 ? 13.062 -1.417 -7.055 1 94 120 VAL A C 1
ATOM 928 O O . VAL A 1 120 ? 14.031 -0.855 -7.57 1 94 120 VAL A O 1
ATOM 931 N N . GLY A 1 121 ? 11.781 -1.208 -7.422 1 95.44 121 GLY A N 1
ATOM 932 C CA . GLY A 1 121 ? 11.484 -0.21 -8.438 1 95.44 121 GLY A CA 1
ATOM 933 C C . GLY A 1 121 ? 10.602 -0.74 -9.555 1 95.44 121 GLY A C 1
ATOM 934 O O . GLY A 1 121 ? 10.086 -1.856 -9.469 1 95.44 121 GLY A O 1
ATOM 935 N N . PHE A 1 122 ? 10.383 0.111 -10.562 1 96.19 122 PHE A N 1
ATOM 936 C CA . PHE A 1 122 ? 9.562 -0.278 -11.703 1 96.19 122 PHE A CA 1
ATOM 937 C C . PHE A 1 122 ? 10.414 -0.941 -12.781 1 96.19 122 PHE A C 1
ATOM 939 O O . PHE A 1 122 ? 11.508 -0.46 -13.094 1 96.19 122 PHE A O 1
ATOM 946 N N . ASP A 1 123 ? 9.945 -2.037 -13.266 1 96.44 123 ASP A N 1
ATOM 947 C CA . ASP A 1 123 ? 10.594 -2.762 -14.359 1 96.44 123 ASP A CA 1
ATOM 948 C C . ASP A 1 123 ? 9.555 -3.436 -15.258 1 96.44 123 ASP A C 1
ATOM 950 O O . ASP A 1 123 ? 8.406 -3.629 -14.852 1 96.44 123 ASP A O 1
ATOM 954 N N . SER A 1 124 ? 10.047 -3.768 -16.422 1 96.69 124 SER A N 1
ATOM 955 C CA . SER A 1 124 ? 9.141 -4.363 -17.406 1 96.69 124 SER A CA 1
ATOM 956 C C . SER A 1 124 ? 8.891 -5.836 -17.094 1 96.69 124 SER A C 1
ATOM 958 O O . SER A 1 124 ? 9.75 -6.512 -16.531 1 96.69 124 SER A O 1
ATOM 960 N N . ALA A 1 125 ? 7.719 -6.297 -17.391 1 97.25 125 ALA A N 1
ATOM 961 C CA . ALA A 1 125 ? 7.359 -7.711 -17.422 1 97.25 125 ALA A CA 1
ATOM 962 C C . ALA A 1 125 ? 6.859 -8.125 -18.797 1 97.25 125 ALA A C 1
ATOM 964 O O . ALA A 1 125 ? 5.941 -7.508 -19.344 1 97.25 125 ALA A O 1
ATOM 965 N N . VAL A 1 126 ? 7.477 -9.164 -19.375 1 96.88 126 VAL A N 1
ATOM 966 C CA . VAL A 1 126 ? 7.125 -9.633 -20.703 1 96.88 126 VAL A CA 1
ATOM 967 C C . VAL A 1 126 ? 6.453 -11 -20.625 1 96.88 126 VAL A C 1
ATOM 969 O O . VAL A 1 126 ? 7.113 -12.008 -20.344 1 96.88 126 VAL A O 1
ATOM 972 N N . PRO A 1 127 ? 5.172 -11.07 -20.922 1 96.62 127 P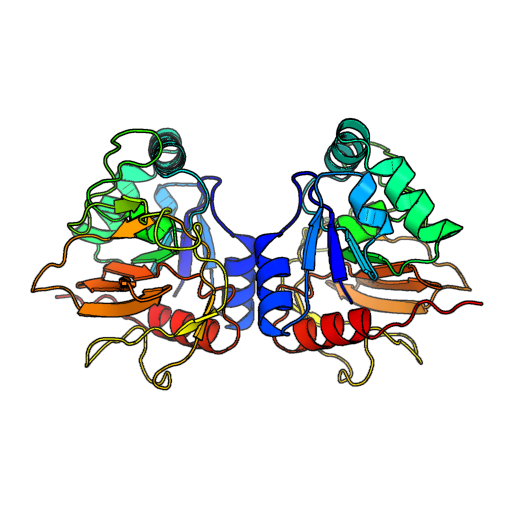RO A N 1
ATOM 973 C CA . PRO A 1 127 ? 4.449 -12.336 -20.781 1 96.62 127 PRO A CA 1
ATOM 974 C C . PRO A 1 127 ? 4.617 -13.25 -22 1 96.62 127 PRO A C 1
ATOM 976 O O . PRO A 1 127 ? 4.848 -12.766 -23.109 1 96.62 127 PRO A O 1
ATOM 979 N N . ASP A 1 128 ? 4.512 -14.523 -21.734 1 94.44 128 ASP A N 1
ATOM 980 C CA . ASP A 1 128 ? 4.336 -15.469 -22.828 1 94.44 128 ASP A CA 1
ATOM 981 C C . ASP A 1 128 ? 3.057 -15.172 -23.609 1 94.44 128 ASP A C 1
ATOM 983 O O . ASP A 1 128 ? 2.127 -14.562 -23.078 1 94.44 128 ASP A O 1
ATOM 987 N N . SER A 1 129 ? 3.109 -15.68 -24.828 1 93.38 129 SER A N 1
ATOM 988 C CA . SER A 1 129 ? 1.935 -15.484 -25.672 1 93.38 129 SER A CA 1
ATOM 989 C C . SER A 1 129 ? 0.698 -16.125 -25.047 1 93.38 129 SER A C 1
ATOM 991 O O . SER A 1 129 ? 0.78 -17.219 -24.469 1 93.38 129 SER A O 1
ATOM 993 N N . GLY A 1 130 ? -0.431 -15.398 -25.156 1 94.12 130 GLY A N 1
ATOM 994 C CA . GLY A 1 130 ? -1.701 -15.953 -24.719 1 94.12 130 GLY A CA 1
ATOM 995 C C . GLY A 1 130 ? -1.97 -15.727 -23.25 1 94.12 130 GLY A C 1
ATOM 996 O O . GLY A 1 130 ? -2.898 -16.312 -22.688 1 94.12 130 GLY A O 1
ATOM 997 N N . SER A 1 131 ? -1.146 -14.938 -22.641 1 95.81 131 SER A N 1
ATOM 998 C CA . SER A 1 131 ? -1.386 -14.641 -21.219 1 95.81 131 SER A CA 1
ATOM 999 C C . SER A 1 131 ? -2.752 -14 -21.016 1 95.81 131 SER A C 1
ATOM 1001 O O . SER A 1 131 ? -3.109 -13.047 -21.719 1 95.81 131 SER A O 1
ATOM 1003 N N . VAL A 1 132 ? -3.484 -14.461 -20.016 1 96.38 132 VAL A N 1
ATOM 1004 C CA . VAL A 1 132 ? -4.797 -13.891 -19.719 1 96.38 132 VAL A CA 1
ATOM 1005 C C . VAL A 1 132 ? -4.656 -12.758 -18.703 1 96.38 132 VAL A C 1
ATOM 1007 O O . VAL A 1 132 ? -5.445 -11.812 -18.703 1 96.38 132 VAL A O 1
ATOM 1010 N N . LEU A 1 133 ? -3.641 -12.836 -17.812 1 96.69 133 LEU A N 1
ATOM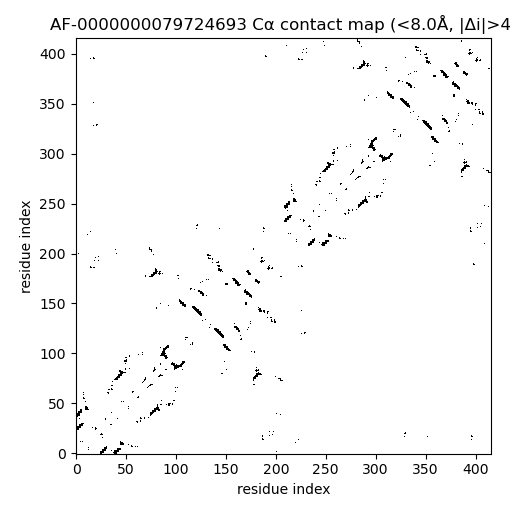 1011 C CA . LEU A 1 133 ? -3.393 -11.797 -16.828 1 96.69 133 LEU A CA 1
ATOM 1012 C C . LEU A 1 133 ? -2.98 -10.492 -17.484 1 96.69 133 LEU A C 1
ATOM 1014 O O . LEU A 1 133 ? -3.326 -9.406 -17.016 1 96.69 133 LEU A O 1
ATOM 1018 N N . PHE A 1 134 ? -2.281 -10.641 -18.625 1 97.25 134 PHE A N 1
ATOM 1019 C CA . PHE A 1 134 ? -1.717 -9.477 -19.297 1 97.25 134 PHE A CA 1
ATOM 1020 C C . PHE A 1 134 ? -2.539 -9.102 -20.531 1 97.25 134 PHE A C 1
ATOM 1022 O O . PHE A 1 134 ? -2.062 -8.383 -21.406 1 97.25 134 PHE A O 1
ATOM 1029 N N . LYS A 1 135 ? -3.736 -9.609 -20.609 1 96.06 135 LYS A N 1
ATOM 1030 C CA . LYS A 1 135 ? -4.613 -9.305 -21.734 1 96.06 135 LYS A CA 1
ATOM 1031 C C . LYS A 1 135 ? -4.773 -7.793 -21.906 1 96.06 135 LYS A C 1
ATOM 1033 O O . LYS A 1 135 ? -5.062 -7.078 -20.953 1 96.06 135 LYS A O 1
ATOM 1038 N N . GLU A 1 136 ? -4.469 -7.262 -23.094 1 94.75 136 GLU A N 1
ATOM 1039 C CA . GLU A 1 136 ? -4.656 -5.867 -23.484 1 94.75 136 GLU A CA 1
ATOM 1040 C C . GLU A 1 136 ? -3.742 -4.938 -22.703 1 94.75 136 GLU A C 1
ATOM 1042 O O . GLU A 1 136 ? -4.09 -3.781 -22.453 1 94.75 136 GLU A O 1
ATOM 1047 N N . ILE A 1 137 ? -2.777 -5.5 -22.109 1 94.94 137 ILE A N 1
ATOM 1048 C CA . ILE A 1 137 ? -1.69 -4.703 -21.547 1 94.94 137 ILE A CA 1
ATOM 1049 C C . ILE A 1 137 ? -0.53 -4.641 -22.531 1 94.94 137 ILE A C 1
ATOM 1051 O O . ILE A 1 137 ? -0.13 -5.664 -23.094 1 94.94 137 ILE A O 1
ATOM 1055 N N . ALA A 1 138 ? -0.112 -3.387 -22.844 1 87.75 138 ALA A N 1
ATOM 1056 C CA . ALA A 1 138 ? 0.965 -3.201 -23.812 1 87.75 138 ALA A CA 1
ATOM 1057 C C . ALA A 1 138 ? 2.203 -4 -23.406 1 87.75 138 ALA A C 1
ATOM 1059 O O . ALA A 1 138 ? 2.389 -4.328 -22.234 1 87.75 138 ALA A O 1
ATOM 1060 N N . GLU A 1 139 ? 2.902 -4.219 -24.453 1 80.38 139 GLU A N 1
ATOM 1061 C CA . GLU A 1 139 ? 4.145 -4.941 -24.203 1 80.38 139 GLU A CA 1
ATOM 1062 C C . GLU A 1 139 ? 5.176 -4.047 -23.531 1 80.38 139 GLU A C 1
ATOM 1064 O O . GLU A 1 139 ? 5.246 -2.848 -23.797 1 80.38 139 GLU A O 1
ATOM 1069 N N . GLU A 1 140 ? 5.887 -4.578 -22.625 1 80 140 GLU A N 1
ATOM 1070 C CA . GLU A 1 140 ? 6.992 -3.91 -21.953 1 80 140 GLU A CA 1
ATOM 1071 C C . GLU A 1 140 ? 6.484 -2.793 -21.047 1 80 140 GLU A C 1
ATOM 1073 O O . GLU A 1 140 ? 7.008 -1.678 -21.062 1 80 140 GLU A O 1
ATOM 1078 N N . VAL A 1 141 ? 5.418 -3.053 -20.438 1 87.94 141 VAL A N 1
ATOM 1079 C CA . VAL A 1 141 ? 4.965 -2.09 -19.438 1 87.94 141 VAL A CA 1
ATOM 1080 C C . VAL A 1 141 ? 5.582 -2.418 -18.078 1 87.94 141 VAL A C 1
ATOM 1082 O O . VAL A 1 141 ? 5.996 -3.553 -17.844 1 87.94 141 VAL A O 1
ATOM 1085 N N . ASP A 1 142 ? 5.66 -1.428 -17.266 1 95.12 142 ASP A N 1
ATOM 1086 C CA . ASP A 1 142 ? 6.395 -1.545 -16.016 1 95.12 142 ASP A CA 1
ATOM 1087 C C . ASP A 1 142 ? 5.449 -1.851 -14.852 1 95.12 142 ASP A C 1
ATOM 1089 O O . ASP A 1 142 ? 4.297 -1.414 -14.852 1 95.12 142 ASP A O 1
ATOM 1093 N N . PHE A 1 143 ? 5.969 -2.664 -13.977 1 97.94 143 PHE A N 1
ATOM 1094 C CA . PHE A 1 143 ? 5.316 -2.947 -12.711 1 97.94 143 PHE A CA 1
ATOM 1095 C C . PHE A 1 143 ? 6.266 -2.693 -11.547 1 97.94 143 PHE A C 1
ATOM 1097 O O . PHE A 1 143 ? 7.48 -2.619 -11.734 1 97.94 143 PHE A O 1
ATOM 1104 N N . TYR A 1 144 ? 5.75 -2.562 -10.367 1 97.88 144 TYR A N 1
ATOM 1105 C CA . TYR A 1 144 ? 6.551 -2.236 -9.195 1 97.88 144 TYR A CA 1
ATOM 1106 C C . TYR A 1 144 ? 7.02 -3.5 -8.484 1 97.88 144 TYR A C 1
ATOM 1108 O O . TYR A 1 144 ? 6.207 -4.344 -8.102 1 97.88 144 TYR A O 1
ATOM 1116 N N . PHE A 1 145 ? 8.383 -3.578 -8.336 1 97.75 145 PHE A N 1
ATOM 1117 C CA . PHE A 1 145 ? 9.016 -4.738 -7.715 1 97.75 145 PHE A CA 1
ATOM 1118 C C . PHE A 1 145 ? 9.664 -4.355 -6.387 1 97.75 145 PHE A C 1
ATOM 1120 O O . PHE A 1 145 ? 10.234 -3.271 -6.258 1 97.75 145 PHE A O 1
ATOM 1127 N N . VAL A 1 146 ? 9.586 -5.219 -5.41 1 96.06 146 VAL A N 1
ATOM 1128 C CA . VAL A 1 146 ? 10.375 -5.168 -4.184 1 96.06 146 VAL A CA 1
ATOM 1129 C C . VAL A 1 146 ? 10.586 -6.582 -3.646 1 96.06 146 VAL A C 1
ATOM 1131 O O . VAL A 1 146 ? 9.773 -7.082 -2.865 1 96.06 146 VAL A O 1
ATOM 1134 N N . HIS A 1 147 ? 11.648 -7.238 -4.035 1 96.56 147 HIS A N 1
ATOM 1135 C CA . HIS A 1 147 ? 11.891 -8.617 -3.625 1 96.56 147 HIS A CA 1
ATOM 1136 C C . HIS A 1 147 ? 13.375 -8.961 -3.711 1 96.56 147 HIS A C 1
ATOM 1138 O O . HIS A 1 147 ? 14.133 -8.289 -4.414 1 96.56 147 HIS A O 1
ATOM 1144 N N . SER A 1 148 ? 13.742 -10.016 -3.002 1 97.06 148 SER A N 1
ATOM 1145 C CA . SER A 1 148 ? 15.133 -10.469 -3.008 1 97.06 148 SER A CA 1
ATOM 1146 C C . SER A 1 148 ? 15.25 -11.898 -3.535 1 97.06 148 SER A C 1
ATOM 1148 O O . SER A 1 148 ? 16.344 -12.359 -3.854 1 97.06 148 SER A O 1
ATOM 1150 N N . TYR A 1 149 ? 14.156 -12.633 -3.568 1 97.38 149 TYR A N 1
ATOM 1151 C CA . TYR A 1 149 ? 14.156 -14.023 -4 1 97.38 149 TYR A CA 1
ATOM 1152 C C . TYR A 1 149 ? 13.461 -14.18 -5.348 1 97.38 149 TYR A C 1
ATOM 1154 O O . TYR A 1 149 ? 12.586 -13.383 -5.695 1 97.38 149 TYR A O 1
ATOM 1162 N N . ARG A 1 150 ? 13.883 -15.125 -6.066 1 97.19 150 ARG A N 1
ATOM 1163 C CA . ARG A 1 150 ? 13.281 -15.383 -7.367 1 97.19 150 ARG A CA 1
ATOM 1164 C C . ARG A 1 150 ? 13.039 -16.875 -7.578 1 97.19 150 ARG A C 1
ATOM 1166 O O . ARG A 1 150 ? 13.711 -17.703 -6.965 1 97.19 150 ARG A O 1
ATOM 1173 N N . LEU A 1 151 ? 12.117 -17.141 -8.422 1 97.5 151 LEU A N 1
ATOM 1174 C CA . LEU A 1 151 ? 11.766 -18.5 -8.789 1 97.5 151 LEU A CA 1
ATOM 1175 C C . LEU A 1 151 ? 12.828 -19.109 -9.695 1 97.5 151 LEU A C 1
ATOM 1177 O O . LEU A 1 151 ? 13.242 -18.5 -10.68 1 97.5 151 LEU A O 1
ATOM 1181 N N . LEU A 1 152 ? 13.375 -20.266 -9.484 1 93.38 152 LEU A N 1
ATOM 1182 C CA . LEU A 1 152 ? 14.469 -20.891 -10.219 1 93.38 152 LEU A CA 1
ATOM 1183 C C . LEU A 1 152 ? 13.945 -21.828 -11.297 1 93.38 152 LEU A C 1
ATOM 1185 O O . LEU A 1 152 ? 14.609 -22.047 -12.312 1 93.38 152 LEU A O 1
ATOM 1189 N N . GLU A 1 153 ? 12.82 -22.5 -11.156 1 79.75 153 GLU A N 1
ATOM 1190 C CA . GLU A 1 153 ? 12.438 -23.578 -12.07 1 79.75 153 GLU A CA 1
ATOM 1191 C C . GLU A 1 153 ? 11.133 -23.25 -12.789 1 79.75 153 GLU A C 1
ATOM 1193 O O . GLU A 1 153 ? 10.32 -22.469 -12.297 1 79.75 153 GLU A O 1
ATOM 1198 N N . THR A 1 154 ? 11.266 -23.734 -14.078 1 76.25 154 THR A N 1
ATOM 1199 C CA . THR A 1 154 ? 10.07 -23.625 -14.906 1 76.25 154 THR A CA 1
ATOM 1200 C C . THR A 1 154 ? 9.477 -25 -15.172 1 76.25 154 THR A C 1
ATOM 1202 O O . THR A 1 154 ? 10.148 -26.016 -14.992 1 76.25 154 THR A O 1
ATOM 1205 N N . ASP A 1 155 ? 8.25 -24.953 -15.344 1 85.19 155 ASP A N 1
ATOM 1206 C CA . ASP A 1 155 ? 7.543 -26.141 -15.812 1 85.19 155 ASP A CA 1
ATOM 1207 C C . ASP A 1 155 ? 6.918 -25.906 -17.188 1 85.19 155 ASP A C 1
ATOM 1209 O O . ASP A 1 155 ? 6.539 -24.781 -17.516 1 85.19 155 ASP A O 1
ATOM 1213 N N . SER A 1 156 ? 6.855 -26.953 -18.031 1 84.25 156 SER A N 1
ATOM 1214 C CA . SER A 1 156 ? 6.43 -26.844 -19.422 1 84.25 156 SER A CA 1
ATOM 1215 C C . SER A 1 156 ? 4.949 -26.484 -19.516 1 84.25 156 SER A C 1
ATOM 1217 O O . SER A 1 156 ? 4.512 -25.891 -20.5 1 84.25 156 SER A O 1
ATOM 1219 N N . ASP A 1 157 ? 4.184 -26.75 -18.578 1 91.12 157 ASP A N 1
ATOM 1220 C CA . ASP A 1 157 ? 2.742 -26.547 -18.688 1 91.12 157 ASP A CA 1
ATOM 1221 C C . ASP A 1 157 ? 2.322 -25.234 -18.031 1 91.12 157 ASP A C 1
ATOM 1223 O O . ASP A 1 157 ? 1.132 -24.984 -17.844 1 91.12 157 ASP A O 1
ATOM 1227 N N . THR A 1 158 ? 3.27 -24.406 -17.781 1 95.12 158 THR A N 1
ATOM 1228 C CA . THR A 1 158 ? 3.008 -23.141 -17.125 1 95.12 158 THR A CA 1
ATOM 1229 C C . THR A 1 158 ? 3.41 -21.969 -18.031 1 95.12 158 THR A C 1
ATOM 1231 O O . THR A 1 158 ? 4.453 -22.016 -18.688 1 95.12 158 THR A O 1
ATOM 1234 N N . LYS A 1 159 ? 2.484 -20.969 -18.203 1 96.19 159 LYS A N 1
ATOM 1235 C CA . LYS A 1 159 ? 2.863 -19.719 -18.844 1 96.19 159 LYS A CA 1
ATOM 1236 C C . LYS A 1 159 ? 3.572 -18.781 -17.859 1 96.19 159 LYS A C 1
ATOM 1238 O O . LYS A 1 159 ? 3.186 -18.688 -16.703 1 96.19 159 LYS A O 1
ATOM 1243 N N . TYR A 1 160 ? 4.578 -18.125 -18.359 1 97.31 160 TYR A N 1
ATOM 1244 C CA . TYR A 1 160 ? 5.367 -17.234 -17.516 1 97.31 160 TYR A CA 1
ATOM 1245 C C . TYR A 1 160 ? 5.434 -15.828 -18.094 1 97.31 160 TYR A C 1
ATOM 1247 O O . TYR A 1 160 ? 5.094 -15.617 -19.266 1 97.31 160 TYR A O 1
ATOM 1255 N N . ALA A 1 161 ? 5.711 -14.859 -17.297 1 96.94 161 ALA A N 1
ATOM 1256 C CA . ALA A 1 161 ? 6.273 -13.57 -17.688 1 96.94 161 ALA A CA 1
ATOM 1257 C C . ALA A 1 161 ? 7.691 -13.406 -17.141 1 96.94 161 ALA A C 1
ATOM 1259 O O . ALA A 1 161 ? 8.023 -13.945 -16.078 1 96.94 161 ALA A O 1
ATOM 1260 N N . TYR A 1 162 ? 8.414 -12.641 -17.875 1 96.94 162 TYR A N 1
ATOM 1261 C CA . TYR A 1 162 ? 9.82 -12.508 -17.5 1 96.94 162 TYR A CA 1
ATOM 1262 C C . TYR A 1 162 ? 10.219 -11.047 -17.375 1 96.94 162 TYR A C 1
ATOM 1264 O O . TYR A 1 162 ? 9.664 -10.18 -18.047 1 96.94 162 TYR A O 1
ATOM 1272 N N . SER A 1 163 ? 11.156 -10.828 -16.438 1 97.12 163 SER A N 1
ATOM 1273 C CA . SER A 1 163 ? 11.797 -9.531 -16.234 1 97.12 163 SER A CA 1
ATOM 1274 C C . SER A 1 163 ? 13.312 -9.68 -16.125 1 97.12 163 SER A C 1
ATOM 1276 O O . SER A 1 163 ? 13.828 -10.797 -16.094 1 97.12 163 SER A O 1
ATOM 1278 N N . VAL A 1 164 ? 13.969 -8.578 -16.25 1 95.75 164 VAL A N 1
ATOM 1279 C CA . VAL A 1 164 ? 15.422 -8.586 -16.156 1 95.75 164 VAL A CA 1
ATOM 1280 C C . VAL A 1 164 ? 15.867 -7.598 -15.07 1 95.75 164 VAL A C 1
ATOM 1282 O O . VAL A 1 164 ? 15.438 -6.441 -15.062 1 95.75 164 VAL A O 1
ATOM 1285 N N . HIS A 1 165 ? 16.625 -8.109 -14.125 1 94.81 165 HIS A N 1
ATOM 1286 C CA . HIS A 1 165 ? 17.234 -7.266 -13.102 1 94.81 165 HIS A CA 1
ATOM 1287 C C . HIS A 1 165 ? 18.766 -7.332 -13.18 1 94.81 165 HIS A C 1
ATOM 1289 O O . HIS A 1 165 ? 19.359 -8.359 -12.852 1 94.81 165 HIS A O 1
ATOM 1295 N N . ASP A 1 166 ? 19.344 -6.176 -13.617 1 94.69 166 ASP A N 1
ATOM 1296 C CA . ASP A 1 166 ? 20.797 -6.074 -13.727 1 94.69 166 ASP A CA 1
ATOM 1297 C C . ASP A 1 166 ? 21.375 -7.246 -14.516 1 94.69 166 ASP A C 1
ATOM 1299 O O . ASP A 1 166 ? 22.297 -7.926 -14.055 1 94.69 166 ASP A O 1
ATOM 1303 N N . GLY A 1 167 ? 20.734 -7.59 -15.547 1 93.75 167 GLY A N 1
ATOM 1304 C CA . GLY A 1 167 ? 21.234 -8.57 -16.5 1 93.75 167 GLY A CA 1
ATOM 1305 C C . GLY A 1 167 ? 20.719 -9.969 -16.25 1 93.75 167 GLY A C 1
ATOM 1306 O O . GLY A 1 167 ? 20.906 -10.867 -17.078 1 93.75 167 GLY A O 1
ATOM 1307 N N . GLU A 1 168 ? 20.078 -10.188 -15.164 1 94.75 168 GLU A N 1
ATOM 1308 C CA . GLU A 1 168 ? 19.547 -11.516 -14.883 1 94.75 168 GLU A CA 1
ATOM 1309 C C . GLU A 1 168 ? 18.047 -11.578 -15.195 1 94.75 168 GLU A C 1
ATOM 1311 O O . GLU A 1 168 ? 17.266 -10.805 -14.656 1 94.75 168 GLU A O 1
ATOM 1316 N N . ARG A 1 169 ? 17.812 -12.492 -16.047 1 96 169 ARG A N 1
ATOM 1317 C CA . ARG A 1 169 ? 16.406 -12.766 -16.344 1 96 169 ARG A CA 1
ATOM 1318 C C . ARG A 1 169 ? 15.766 -13.586 -15.227 1 96 169 ARG A C 1
ATOM 1320 O O . ARG A 1 169 ? 16.375 -14.523 -14.711 1 96 169 ARG A O 1
ATOM 1327 N N . PHE A 1 170 ? 14.555 -13.227 -14.812 1 97.25 170 PHE A N 1
ATOM 1328 C CA . PHE A 1 170 ? 13.836 -13.977 -13.781 1 97.25 170 PHE A CA 1
ATOM 1329 C C . PHE A 1 170 ? 12.344 -14.023 -14.086 1 97.25 170 PHE A C 1
ATOM 1331 O O . PHE A 1 170 ? 11.844 -13.242 -14.906 1 97.25 170 PHE A O 1
ATOM 1338 N N . ILE A 1 171 ? 11.672 -14.953 -13.508 1 97.75 171 ILE A N 1
ATOM 1339 C CA . ILE A 1 171 ? 10.234 -15.117 -13.68 1 97.75 171 ILE A CA 1
ATOM 1340 C C . ILE A 1 171 ? 9.492 -14.094 -12.82 1 97.75 171 ILE A C 1
ATOM 1342 O O . ILE A 1 171 ? 9.609 -14.109 -11.594 1 97.75 171 ILE A O 1
ATOM 1346 N N . SER A 1 172 ? 8.758 -13.297 -13.484 1 97.81 172 SER A N 1
ATOM 1347 C CA . SER A 1 172 ? 8.094 -12.234 -12.75 1 97.81 172 SER A CA 1
ATOM 1348 C C . SER A 1 172 ? 6.605 -12.516 -12.586 1 97.81 172 SER A C 1
ATOM 1350 O O . SER A 1 172 ? 5.918 -11.844 -11.812 1 97.81 172 SER A O 1
ATOM 1352 N N . ALA A 1 173 ? 6.094 -13.508 -13.266 1 98.19 173 ALA A N 1
ATOM 1353 C CA . ALA A 1 173 ? 4.715 -13.969 -13.102 1 98.19 173 ALA A CA 1
ATOM 1354 C C . ALA A 1 173 ? 4.535 -15.367 -13.68 1 98.19 173 ALA A C 1
ATOM 1356 O O . ALA A 1 173 ? 5.348 -15.82 -14.484 1 98.19 173 ALA A O 1
ATOM 1357 N N . PHE A 1 174 ? 3.438 -16.062 -13.258 1 98.12 174 PHE A N 1
ATOM 1358 C CA . PHE A 1 174 ? 3.088 -17.344 -13.867 1 98.12 174 PHE A CA 1
ATOM 1359 C C . PHE A 1 174 ? 1.574 -17.5 -13.938 1 98.12 174 PHE A C 1
ATOM 1361 O O . PHE A 1 174 ? 0.834 -16.828 -13.219 1 98.12 174 PHE A O 1
ATOM 1368 N N . GLU A 1 175 ? 1.178 -18.359 -14.828 1 97.25 175 GLU A N 1
ATOM 1369 C CA . GLU A 1 175 ? -0.205 -18.781 -15.047 1 97.25 175 GLU A CA 1
ATOM 1370 C C . GLU A 1 175 ? -0.296 -20.281 -15.305 1 97.25 175 GLU A C 1
ATOM 1372 O O . GLU A 1 175 ? 0.288 -20.781 -16.266 1 97.25 175 GLU A O 1
ATOM 1377 N N . LYS A 1 176 ? -1.012 -20.969 -14.461 1 96.25 176 LYS A N 1
ATOM 1378 C CA . LYS A 1 176 ? -1.284 -22.391 -14.641 1 96.25 176 LYS A CA 1
ATOM 1379 C C . LYS A 1 176 ? -2.693 -22.734 -14.172 1 96.25 176 LYS A C 1
ATOM 1381 O O . LYS A 1 176 ? -2.967 -22.766 -12.969 1 96.25 176 LYS A O 1
ATOM 1386 N N . LYS A 1 177 ? -3.525 -23.062 -15.148 1 95 177 LYS A N 1
ATOM 1387 C CA . LYS A 1 177 ? -4.93 -23.312 -14.836 1 95 177 LYS A CA 1
ATOM 1388 C C . LYS A 1 177 ? -5.547 -22.141 -14.094 1 95 177 LYS A C 1
ATOM 1390 O O . LYS A 1 177 ? -5.547 -21 -14.586 1 95 177 LYS A O 1
ATOM 1395 N N . ASN A 1 178 ? -6.008 -22.391 -12.852 1 97.62 178 ASN A N 1
ATOM 1396 C CA . ASN A 1 178 ? -6.656 -21.344 -12.078 1 97.62 178 ASN A CA 1
ATOM 1397 C C . ASN A 1 178 ? -5.703 -20.719 -11.062 1 97.62 178 ASN A C 1
ATOM 1399 O O . ASN A 1 178 ? -6.137 -20.031 -10.141 1 97.62 178 ASN A O 1
ATOM 1403 N N . ILE A 1 179 ? -4.383 -21 -11.242 1 97.88 179 ILE A N 1
ATOM 1404 C CA . ILE A 1 179 ? -3.379 -20.531 -10.297 1 97.88 179 ILE A CA 1
ATOM 1405 C C . ILE A 1 179 ? -2.494 -19.484 -10.961 1 97.88 179 ILE A C 1
ATOM 1407 O O . ILE A 1 179 ? -1.852 -19.75 -11.977 1 97.88 179 ILE A O 1
ATOM 1411 N N . PHE A 1 180 ? -2.459 -18.297 -10.414 1 98.5 180 PHE A N 1
ATOM 1412 C CA . PHE A 1 180 ? -1.723 -17.156 -10.945 1 98.5 180 PHE A CA 1
ATOM 1413 C C . PHE A 1 180 ? -0.811 -16.562 -9.883 1 98.5 180 PHE A C 1
ATOM 1415 O O . PHE A 1 180 ? -1.109 -16.641 -8.688 1 98.5 180 PHE A O 1
ATOM 1422 N N . GLY A 1 181 ? 0.28 -15.984 -10.281 1 98.62 181 GLY A N 1
ATOM 1423 C CA . GLY A 1 181 ? 1.198 -15.312 -9.383 1 98.62 181 GLY A CA 1
ATOM 1424 C C . GLY A 1 181 ? 1.934 -14.156 -10.031 1 98.62 181 GLY A C 1
ATOM 1425 O O . GLY A 1 181 ? 2.287 -14.219 -11.211 1 98.62 181 GLY A O 1
ATOM 1426 N N . THR A 1 182 ? 2.154 -13.109 -9.297 1 98.75 182 THR A N 1
ATOM 1427 C CA . THR A 1 182 ? 2.99 -11.992 -9.719 1 98.75 182 THR A CA 1
ATOM 1428 C C . THR A 1 182 ? 4.039 -11.672 -8.656 1 98.75 182 THR A C 1
ATOM 1430 O O . THR A 1 182 ? 3.711 -11.5 -7.48 1 98.75 182 THR A O 1
ATOM 1433 N N . GLN A 1 183 ? 5.285 -11.609 -9.117 1 98.56 183 GLN A N 1
ATOM 1434 C CA . GLN A 1 183 ? 6.344 -11.211 -8.195 1 98.56 183 GLN A CA 1
ATOM 1435 C C . GLN A 1 183 ? 6.293 -9.711 -7.91 1 98.56 183 GLN A C 1
ATOM 1437 O O . GLN A 1 183 ? 6.707 -9.266 -6.84 1 98.56 183 GLN A O 1
ATOM 1442 N N . PHE A 1 184 ? 5.781 -8.977 -8.922 1 98.44 184 PHE A N 1
ATOM 1443 C CA . PHE A 1 184 ? 5.57 -7.543 -8.727 1 98.44 184 PHE A CA 1
ATOM 1444 C C . PHE A 1 184 ? 4.25 -7.289 -8.008 1 98.44 184 PHE A C 1
ATOM 1446 O O . PHE A 1 184 ? 3.441 -8.203 -7.836 1 98.44 184 PHE A O 1
ATOM 1453 N N . HIS A 1 185 ? 4.09 -6.078 -7.496 1 98.56 185 HIS A N 1
ATOM 1454 C CA . HIS A 1 185 ? 2.879 -5.645 -6.809 1 98.56 185 HIS A CA 1
ATOM 1455 C C . HIS A 1 185 ? 1.938 -4.91 -7.758 1 98.56 185 HIS A C 1
ATOM 1457 O O . HIS A 1 185 ? 2.07 -3.703 -7.961 1 98.56 185 HIS A O 1
ATOM 1463 N N . PRO A 1 186 ? 0.943 -5.652 -8.297 1 98.25 186 PRO A N 1
ATOM 1464 C CA . PRO A 1 186 ? 0.017 -4.949 -9.188 1 98.25 186 PRO A CA 1
ATOM 1465 C C . PRO A 1 186 ? -0.726 -3.812 -8.484 1 98.25 186 PRO A C 1
ATOM 1467 O O . PRO A 1 186 ? -1.025 -2.791 -9.109 1 98.25 186 PRO A O 1
ATOM 1470 N N . GLU A 1 187 ? -0.985 -3.949 -7.168 1 97.5 187 GLU A N 1
ATOM 1471 C CA . GLU A 1 187 ? -1.729 -2.951 -6.406 1 97.5 187 GLU A CA 1
ATOM 1472 C C . GLU A 1 187 ? -0.914 -1.671 -6.23 1 97.5 187 GLU A C 1
ATOM 1474 O O . GLU A 1 187 ? -1.452 -0.636 -5.832 1 97.5 187 GLU A O 1
ATOM 1479 N N . LEU A 1 188 ? 0.375 -1.731 -6.559 1 96.62 188 LEU A N 1
ATOM 1480 C CA . LEU A 1 188 ? 1.253 -0.571 -6.457 1 96.62 188 LEU A CA 1
ATOM 1481 C C . LEU A 1 188 ? 1.75 -0.141 -7.832 1 96.62 188 LEU A C 1
ATOM 1483 O O . LEU A 1 188 ? 2.682 0.661 -7.938 1 96.62 188 LEU A O 1
ATOM 1487 N N . SER A 1 189 ? 1.156 -0.669 -8.906 1 97.19 189 SER A N 1
ATOM 1488 C CA . SER A 1 189 ? 1.695 -0.487 -10.25 1 97.19 189 SER A CA 1
ATOM 1489 C C . SER A 1 189 ? 0.769 0.371 -11.109 1 97.19 189 SER A C 1
ATOM 1491 O O . SER A 1 189 ? 0.66 0.161 -12.32 1 97.19 189 SER A O 1
ATOM 1493 N N . GLN A 1 190 ? 0.05 1.286 -10.508 1 93.25 190 GLN A N 1
ATOM 1494 C CA . GLN A 1 190 ? -0.754 2.301 -11.18 1 93.25 190 GLN A CA 1
ATOM 1495 C C . GLN A 1 190 ? -1.663 1.672 -12.234 1 93.25 190 GLN A C 1
ATOM 1497 O O . GLN A 1 190 ? -2.299 0.647 -11.984 1 93.25 190 GLN A O 1
ATOM 1502 N N . GLY A 1 191 ? -1.822 2.336 -13.328 1 94.88 191 GLY A N 1
ATOM 1503 C CA . GLY A 1 191 ? -2.779 1.912 -14.336 1 94.88 191 GLY A CA 1
ATOM 1504 C C . GLY A 1 191 ? -2.547 0.493 -14.82 1 94.88 191 GLY A C 1
ATOM 1505 O O . GLY A 1 191 ? -3.5 -0.258 -15.039 1 94.88 191 GLY A O 1
ATOM 1506 N N . ASN A 1 192 ? -1.311 0.105 -15.039 1 96.25 192 ASN A N 1
ATOM 1507 C CA . ASN A 1 192 ? -0.999 -1.247 -15.492 1 96.25 192 ASN A CA 1
ATOM 1508 C C . ASN A 1 192 ? -1.414 -2.293 -14.461 1 96.25 192 ASN A C 1
ATOM 1510 O O . ASN A 1 192 ? -1.94 -3.348 -14.82 1 96.25 192 ASN A O 1
ATOM 1514 N N . GLY A 1 193 ? -1.175 -1.974 -13.203 1 97.69 193 GLY A N 1
ATOM 1515 C CA . GLY A 1 193 ? -1.578 -2.857 -12.125 1 97.69 193 GLY A CA 1
ATOM 1516 C C . GLY A 1 193 ? -3.082 -3.043 -12.031 1 97.69 193 GLY A C 1
ATOM 1517 O O . GLY A 1 193 ? -3.564 -4.156 -11.82 1 97.69 193 GLY A O 1
ATOM 1518 N N . LEU A 1 194 ? -3.807 -1.943 -12.227 1 97.56 194 LEU A N 1
ATOM 1519 C CA . LEU A 1 194 ? -5.266 -1.985 -12.195 1 97.56 194 LEU A CA 1
ATOM 1520 C C . LEU A 1 194 ? -5.809 -2.842 -13.328 1 97.56 194 LEU A C 1
ATOM 1522 O O . LEU A 1 194 ? -6.723 -3.645 -13.125 1 97.56 194 LEU A O 1
ATOM 1526 N N . LYS A 1 195 ? -5.23 -2.637 -14.508 1 97.62 195 LYS A N 1
ATOM 1527 C CA . LYS A 1 195 ? -5.664 -3.434 -15.656 1 97.62 195 LYS A CA 1
ATOM 1528 C C . LYS A 1 195 ? -5.426 -4.922 -15.406 1 97.62 195 LYS A C 1
ATOM 1530 O O . LYS A 1 195 ? -6.285 -5.75 -15.711 1 97.62 195 LYS A O 1
ATOM 1535 N N . LEU A 1 196 ? -4.309 -5.27 -14.867 1 98.25 196 LEU A N 1
ATOM 1536 C CA . LEU A 1 196 ? -3.969 -6.66 -14.578 1 98.25 196 LEU A CA 1
ATOM 1537 C C . LEU A 1 196 ? -4.945 -7.262 -13.57 1 98.25 196 LEU A C 1
ATOM 1539 O O . LEU A 1 196 ? -5.438 -8.375 -13.766 1 98.25 196 LEU A O 1
ATOM 1543 N N . LEU A 1 197 ? -5.242 -6.562 -12.492 1 98.38 197 LEU A N 1
ATOM 1544 C CA . LEU A 1 197 ? -6.199 -7.023 -11.492 1 98.38 197 LEU A CA 1
ATOM 1545 C C . LEU A 1 197 ? -7.586 -7.195 -12.109 1 98.38 197 LEU A C 1
ATOM 1547 O O . LEU A 1 197 ? -8.297 -8.148 -11.789 1 98.38 197 LEU A O 1
ATOM 1551 N N . GLY A 1 198 ? -7.914 -6.25 -12.969 1 97.94 198 GLY A N 1
ATOM 1552 C CA . GLY A 1 198 ? -9.156 -6.379 -13.703 1 97.94 198 GLY A CA 1
ATOM 1553 C C . GLY A 1 198 ? -9.234 -7.645 -14.539 1 97.94 198 GLY A C 1
ATOM 1554 O O . GLY A 1 198 ? -10.258 -8.32 -14.555 1 97.94 198 GLY A O 1
ATOM 1555 N N . ASN A 1 199 ? -8.18 -7.957 -15.227 1 98.06 199 ASN A N 1
ATOM 1556 C CA . ASN A 1 199 ? -8.109 -9.18 -16.016 1 98.06 199 ASN A CA 1
ATOM 1557 C C . ASN A 1 199 ? -8.281 -10.422 -15.148 1 98.06 199 ASN A C 1
ATOM 1559 O O . ASN A 1 199 ? -8.969 -11.367 -15.539 1 98.06 199 ASN A O 1
ATOM 1563 N N . PHE A 1 200 ? -7.699 -10.406 -14 1 98.44 200 PHE A N 1
ATOM 1564 C CA . PHE A 1 200 ? -7.766 -11.547 -13.094 1 98.44 200 PHE A CA 1
ATOM 1565 C C . PHE A 1 200 ? -9.203 -11.82 -12.68 1 98.44 200 PHE A C 1
ATOM 1567 O O . PHE A 1 200 ? -9.656 -12.969 -12.703 1 98.44 200 PHE A O 1
ATOM 1574 N N . VAL A 1 201 ? -9.922 -10.773 -12.328 1 96.88 201 VAL A N 1
ATOM 1575 C CA . VAL A 1 201 ? -11.242 -10.977 -11.75 1 96.88 201 VAL A CA 1
ATOM 1576 C C . VAL A 1 201 ? -12.242 -11.32 -12.844 1 96.88 201 VAL A C 1
ATOM 1578 O O . VAL A 1 201 ? -13.375 -11.719 -12.562 1 96.88 201 VAL A O 1
ATOM 1581 N N . GLN A 1 202 ? -11.852 -11.125 -14.062 1 94.75 202 GLN A N 1
ATOM 1582 C CA . GLN A 1 202 ? -12.719 -11.484 -15.18 1 94.75 202 GLN A CA 1
ATOM 1583 C C . GLN A 1 202 ? -12.594 -12.961 -15.516 1 94.75 202 GLN A C 1
ATOM 1585 O O . GLN A 1 202 ? -13.398 -13.492 -16.297 1 94.75 202 GLN A O 1
ATOM 1590 N N . LEU A 1 203 ? -11.609 -13.539 -14.898 1 91.19 203 LEU A N 1
ATOM 1591 C CA . LEU A 1 203 ? -11.414 -14.969 -15.156 1 91.19 203 LEU A CA 1
ATOM 1592 C C . LEU A 1 203 ? -12.586 -15.781 -14.609 1 91.19 203 LEU A C 1
ATOM 1594 O O . LEU A 1 203 ? -13.125 -15.461 -13.547 1 91.19 203 LEU A O 1
ATOM 1598 N N . THR A 1 204 ? -13.211 -16.516 -15.422 1 76.06 204 THR A N 1
ATOM 1599 C CA . THR A 1 204 ? -14.312 -17.391 -15.008 1 76.06 204 THR A CA 1
ATOM 1600 C C . THR A 1 204 ? -13.805 -18.797 -14.695 1 76.06 204 THR A C 1
ATOM 1602 O O . THR A 1 204 ? -12.75 -19.203 -15.188 1 76.06 204 THR A O 1
ATOM 1605 N N . THR A 1 205 ? -14.305 -19.328 -13.484 1 61.75 205 THR A N 1
ATOM 1606 C CA . THR A 1 205 ? -14.016 -20.719 -13.148 1 61.75 205 THR A CA 1
ATOM 1607 C C . THR A 1 205 ? -14.188 -21.609 -14.367 1 61.75 205 THR A C 1
ATOM 1609 O O . THR A 1 205 ? -15.195 -21.516 -15.078 1 61.75 205 THR A O 1
ATOM 1612 N N . VAL A 1 206 ? -13.047 -21.906 -15.102 1 45.66 206 VAL A N 1
ATOM 1613 C CA . VAL A 1 206 ? -13.172 -22.891 -16.172 1 45.66 206 VAL A CA 1
ATOM 1614 C C . VAL A 1 206 ? -13.703 -24.203 -15.609 1 45.66 206 VAL A C 1
ATOM 1616 O O . VAL A 1 206 ? -13.109 -24.781 -14.695 1 45.66 206 VAL A O 1
ATOM 1619 N N . ASN A 1 207 ? -14.969 -24.344 -15.414 1 41.06 207 ASN A N 1
ATOM 1620 C CA . ASN A 1 207 ? -15.422 -25.734 -15.305 1 41.06 207 ASN A CA 1
ATOM 1621 C C . ASN A 1 207 ? -14.789 -26.609 -16.375 1 41.06 207 ASN A C 1
ATOM 1623 O O . ASN A 1 207 ? -14.867 -26.312 -17.562 1 41.06 207 ASN A O 1
ATOM 1627 N N . GLY A 1 208 ? -13.594 -26.969 -16.234 1 30.58 208 GLY A N 1
ATOM 1628 C CA . GLY A 1 208 ? -13.336 -28.109 -17.094 1 30.58 208 GLY A CA 1
ATOM 1629 C C . GLY A 1 208 ? -14.391 -29.203 -16.984 1 30.58 208 GLY A C 1
ATOM 1630 O O . GLY A 1 208 ? -15.07 -29.297 -15.961 1 30.58 208 GLY A O 1
ATOM 1631 N N . MET B 1 1 ? 16.875 17.609 -4.332 1 88.5 1 MET B N 1
ATOM 1632 C CA . MET B 1 1 ? 15.602 17.297 -3.684 1 88.5 1 MET B CA 1
ATOM 1633 C C . MET B 1 1 ? 15.578 15.852 -3.199 1 88.5 1 MET B C 1
ATOM 1635 O O . MET B 1 1 ? 15.859 14.93 -3.967 1 88.5 1 MET B O 1
ATOM 1639 N N . LEU B 1 2 ? 15.398 15.672 -1.884 1 96.06 2 LEU B N 1
ATOM 1640 C CA . LEU B 1 2 ? 15.32 14.352 -1.264 1 96.06 2 LEU B CA 1
ATOM 1641 C C . LEU B 1 2 ? 14.18 14.289 -0.258 1 96.06 2 LEU B C 1
ATOM 1643 O O . LEU B 1 2 ? 14.133 15.086 0.683 1 96.06 2 LEU B O 1
ATOM 1647 N N . VAL B 1 3 ? 13.258 13.398 -0.534 1 97.81 3 VAL B N 1
ATOM 1648 C CA . VAL B 1 3 ? 12.141 13.234 0.388 1 97.81 3 VAL B CA 1
ATOM 1649 C C . VAL B 1 3 ? 12.484 12.188 1.444 1 97.81 3 VAL B C 1
ATOM 1651 O O . VAL B 1 3 ? 12.859 11.062 1.111 1 97.81 3 VAL B O 1
ATOM 1654 N N . GLY B 1 4 ? 12.445 12.602 2.699 1 97.88 4 GLY B N 1
ATOM 1655 C CA . GLY B 1 4 ? 12.586 11.648 3.789 1 97.88 4 GLY B CA 1
ATOM 1656 C C . GLY B 1 4 ? 11.266 11.07 4.262 1 97.88 4 GLY B C 1
ATOM 1657 O O . GLY B 1 4 ? 10.383 11.812 4.691 1 97.88 4 GLY B O 1
ATOM 1658 N N . ILE B 1 5 ? 11.125 9.781 4.113 1 98.12 5 ILE B N 1
ATOM 1659 C CA . ILE B 1 5 ? 9.984 9.086 4.691 1 98.12 5 ILE B CA 1
ATOM 1660 C C . ILE B 1 5 ? 10.344 8.562 6.082 1 98.12 5 ILE B C 1
ATOM 1662 O O . ILE B 1 5 ? 11.266 7.758 6.23 1 98.12 5 ILE B O 1
ATOM 1666 N N . VAL B 1 6 ? 9.625 9 7.086 1 98.06 6 VAL B N 1
ATOM 1667 C CA . VAL B 1 6 ? 9.93 8.594 8.453 1 98.06 6 VAL B CA 1
ATOM 1668 C C . VAL B 1 6 ? 9.594 7.109 8.633 1 98.06 6 VAL B C 1
ATOM 1670 O O . VAL B 1 6 ? 8.438 6.711 8.5 1 98.06 6 VAL B O 1
ATOM 1673 N N . ASN B 1 7 ? 10.57 6.34 8.891 1 96.62 7 ASN B N 1
ATOM 1674 C CA . ASN B 1 7 ? 10.414 4.906 9.117 1 96.62 7 ASN B CA 1
ATOM 1675 C C . ASN B 1 7 ? 10.43 4.562 10.602 1 96.62 7 ASN B C 1
ATOM 1677 O O . ASN B 1 7 ? 11.469 4.188 11.148 1 96.62 7 ASN B O 1
ATOM 1681 N N . TYR B 1 8 ? 9.281 4.598 11.156 1 95.06 8 TYR B N 1
ATOM 1682 C CA . TYR B 1 8 ? 9.172 4.312 12.586 1 95.06 8 TYR B CA 1
ATOM 1683 C C . TYR B 1 8 ? 8.32 3.072 12.836 1 95.06 8 TYR B C 1
ATOM 1685 O O . TYR B 1 8 ? 7.75 2.912 13.914 1 95.06 8 TYR B O 1
ATOM 1693 N N . GLY B 1 9 ? 8.102 2.273 11.797 1 90.25 9 GLY B N 1
ATOM 1694 C CA . GLY B 1 9 ? 7.43 0.991 11.938 1 90.25 9 GLY B CA 1
ATOM 1695 C C . GLY B 1 9 ? 5.938 1.071 11.68 1 90.25 9 GLY B C 1
ATOM 1696 O O . GLY B 1 9 ? 5.203 0.118 11.953 1 90.25 9 GLY B O 1
ATOM 1697 N N . ALA B 1 10 ? 5.512 2.186 11.172 1 89.12 10 ALA B N 1
ATOM 1698 C CA . ALA B 1 10 ? 4.09 2.35 10.883 1 89.12 10 ALA B CA 1
ATOM 1699 C C . ALA B 1 10 ? 3.879 2.971 9.508 1 89.12 10 ALA B C 1
ATOM 1701 O O . ALA B 1 10 ? 4.746 3.689 9 1 89.12 10 ALA B O 1
ATOM 1702 N N . GLY B 1 11 ? 2.719 2.637 8.961 1 90.5 11 GLY B N 1
ATOM 1703 C CA . GLY B 1 11 ? 2.346 3.254 7.695 1 90.5 11 GLY B CA 1
ATOM 1704 C C . GLY B 1 11 ? 2.523 2.328 6.508 1 90.5 11 GLY B C 1
ATOM 1705 O O . GLY B 1 11 ? 3.123 1.259 6.629 1 90.5 11 GLY B O 1
ATOM 1706 N N . ASN B 1 12 ? 1.992 2.811 5.41 1 91.06 12 ASN B N 1
ATOM 1707 C CA . ASN B 1 12 ? 2.1 2.09 4.148 1 91.06 12 ASN B CA 1
ATOM 1708 C C . ASN B 1 12 ? 3.361 2.482 3.385 1 91.06 12 ASN B C 1
ATOM 1710 O O . ASN B 1 12 ? 3.283 3.078 2.311 1 91.06 12 ASN B O 1
ATOM 1714 N N . LEU B 1 13 ? 4.461 2.059 3.865 1 93.75 13 LEU B N 1
ATOM 1715 C CA . LEU B 1 13 ? 5.75 2.521 3.365 1 93.75 13 LEU B CA 1
ATOM 1716 C C . LEU B 1 13 ? 5.938 2.137 1.901 1 93.75 13 LEU B C 1
ATOM 1718 O O . LEU B 1 13 ? 6.355 2.963 1.088 1 93.75 13 LEU B O 1
ATOM 1722 N N . TYR B 1 14 ? 5.535 0.961 1.529 1 92 14 TYR B N 1
ATOM 1723 C CA . TYR B 1 14 ? 5.781 0.486 0.172 1 92 14 TYR B CA 1
ATOM 1724 C C . TYR B 1 14 ? 4.91 1.229 -0.833 1 92 14 TYR B C 1
ATOM 1726 O O . TYR B 1 14 ? 5.328 1.477 -1.965 1 92 14 TYR B O 1
ATOM 1734 N N . SER B 1 15 ? 3.697 1.537 -0.365 1 95.75 15 SER B N 1
ATOM 1735 C CA . SER B 1 15 ? 2.832 2.314 -1.245 1 95.75 15 SER B CA 1
ATOM 1736 C C . SER B 1 15 ? 3.402 3.705 -1.496 1 95.75 15 SER B C 1
ATOM 1738 O O . SER B 1 15 ? 3.369 4.203 -2.625 1 95.75 15 SER B O 1
ATOM 1740 N N . ILE B 1 16 ? 3.955 4.273 -0.466 1 97.62 16 ILE B N 1
ATOM 1741 C CA . ILE B 1 16 ? 4.547 5.602 -0.593 1 97.62 16 ILE B CA 1
ATOM 1742 C C . ILE B 1 16 ? 5.801 5.527 -1.466 1 97.62 16 ILE B C 1
ATOM 1744 O O . ILE B 1 16 ? 5.977 6.336 -2.381 1 97.62 16 ILE B O 1
ATOM 1748 N N . MET B 1 17 ? 6.617 4.535 -1.21 1 96.12 17 MET B N 1
ATOM 1749 C CA . MET B 1 17 ? 7.816 4.332 -2.02 1 96.12 17 MET B CA 1
ATOM 1750 C C . MET B 1 17 ? 7.453 4.125 -3.486 1 96.12 17 MET B C 1
ATOM 1752 O O . MET B 1 17 ? 8.047 4.746 -4.371 1 96.12 17 MET B O 1
ATOM 1756 N N . GLY B 1 18 ? 6.469 3.297 -3.719 1 95.62 18 GLY B N 1
ATOM 1757 C CA . GLY B 1 18 ? 6.031 3.039 -5.082 1 95.62 18 GLY B CA 1
ATOM 1758 C C . GLY B 1 18 ? 5.555 4.285 -5.801 1 95.62 18 GLY B C 1
ATOM 1759 O O . GLY B 1 18 ? 5.871 4.488 -6.977 1 95.62 18 GLY B O 1
ATOM 1760 N N . ALA B 1 19 ? 4.797 5.105 -5.113 1 97.38 19 ALA B N 1
ATOM 1761 C CA . ALA B 1 19 ? 4.285 6.344 -5.695 1 97.38 19 ALA B CA 1
ATOM 1762 C C . ALA B 1 19 ? 5.422 7.301 -6.039 1 97.38 19 ALA B C 1
ATOM 1764 O O . ALA B 1 19 ? 5.441 7.891 -7.121 1 97.38 19 ALA B O 1
ATOM 1765 N N . LEU B 1 20 ? 6.375 7.469 -5.117 1 97.75 20 LEU B N 1
ATOM 1766 C CA . LEU B 1 20 ? 7.5 8.367 -5.352 1 97.75 20 LEU B CA 1
ATOM 1767 C C . LEU B 1 20 ? 8.391 7.844 -6.477 1 97.75 20 LEU B C 1
ATOM 1769 O O . LEU B 1 20 ? 8.891 8.625 -7.289 1 97.75 20 LEU B O 1
ATOM 1773 N N . GLU B 1 21 ? 8.57 6.5 -6.469 1 96.31 21 GLU B N 1
ATOM 1774 C CA . GLU B 1 21 ? 9.32 5.887 -7.562 1 96.31 21 GLU B CA 1
ATOM 1775 C C . GLU B 1 21 ? 8.664 6.172 -8.906 1 96.31 21 GLU B C 1
ATOM 1777 O O . GLU B 1 21 ? 9.344 6.492 -9.883 1 96.31 21 GLU B O 1
ATOM 1782 N N . TYR B 1 22 ? 7.383 6.027 -8.922 1 96.12 22 TYR B N 1
ATOM 1783 C CA . TYR B 1 22 ? 6.641 6.266 -10.156 1 96.12 22 TYR B CA 1
ATOM 1784 C C . TYR B 1 22 ? 6.828 7.703 -10.633 1 96.12 22 TYR B C 1
ATOM 1786 O O . TYR B 1 22 ? 6.961 7.949 -11.836 1 96.12 22 TYR B O 1
ATOM 1794 N N . LEU B 1 23 ? 6.906 8.609 -9.695 1 97.12 23 LEU B N 1
ATOM 1795 C CA . LEU B 1 23 ? 7.035 10.031 -9.984 1 97.12 23 LEU B CA 1
ATOM 1796 C C . LEU B 1 23 ? 8.5 10.414 -10.211 1 97.12 23 LEU B C 1
ATOM 1798 O O . LEU B 1 23 ? 8.812 11.57 -10.477 1 97.12 23 LEU B O 1
ATOM 1802 N N . LYS B 1 24 ? 9.414 9.484 -10.047 1 96.56 24 LYS B N 1
ATOM 1803 C CA . LYS B 1 24 ? 10.852 9.695 -10.188 1 96.56 24 LYS B CA 1
ATOM 1804 C C . LYS B 1 24 ? 11.359 10.734 -9.188 1 96.56 24 LYS B C 1
ATOM 1806 O O . LYS B 1 24 ? 12.195 11.57 -9.523 1 96.56 24 LYS B O 1
ATOM 1811 N N . ILE B 1 25 ? 10.773 10.711 -8.031 1 97.06 25 ILE B N 1
ATOM 1812 C CA . ILE B 1 25 ? 11.188 11.586 -6.945 1 97.06 25 ILE B CA 1
ATOM 1813 C C . ILE B 1 25 ? 12.164 10.852 -6.035 1 97.06 25 ILE B C 1
ATOM 1815 O O . ILE B 1 25 ? 11.844 9.781 -5.504 1 97.06 25 ILE B O 1
ATOM 1819 N N . PRO B 1 26 ? 13.367 11.438 -5.867 1 97.25 26 PRO B N 1
ATOM 1820 C CA . PRO B 1 26 ? 14.312 10.797 -4.949 1 97.25 26 PRO B CA 1
ATOM 1821 C C . PRO B 1 26 ? 13.805 10.758 -3.51 1 97.25 26 PRO B C 1
ATOM 1823 O O . PRO B 1 26 ? 13.227 11.734 -3.025 1 97.25 26 PRO B O 1
ATOM 1826 N N . TYR B 1 27 ? 14.008 9.586 -2.869 1 97.06 27 TYR B N 1
ATOM 1827 C CA . TYR B 1 27 ? 13.531 9.438 -1.497 1 97.06 27 TYR B CA 1
ATOM 1828 C C . TYR B 1 27 ? 14.453 8.531 -0.694 1 97.06 27 TYR B C 1
ATOM 1830 O O . TYR B 1 27 ? 15.32 7.863 -1.261 1 97.06 27 TYR B O 1
ATOM 1838 N N . GLU B 1 28 ? 14.266 8.594 0.564 1 96.25 28 GLU B N 1
ATOM 1839 C CA . GLU B 1 28 ? 14.961 7.699 1.485 1 96.25 28 GLU B CA 1
ATOM 1840 C C . GLU B 1 28 ? 14.078 7.348 2.68 1 96.25 28 GLU B C 1
ATOM 1842 O O . GLU B 1 28 ? 13.352 8.203 3.199 1 96.25 28 GLU B O 1
ATOM 1847 N N . LEU B 1 29 ? 14.117 6.047 3.039 1 95.44 29 LEU B N 1
ATOM 1848 C CA . LEU B 1 29 ? 13.531 5.645 4.312 1 95.44 29 LEU B CA 1
ATOM 1849 C C . LEU B 1 29 ? 14.445 6.039 5.477 1 95.44 29 LEU B C 1
ATOM 1851 O O . LEU B 1 29 ? 15.547 5.516 5.605 1 95.44 29 LEU B O 1
ATOM 1855 N N . VAL B 1 30 ? 13.977 6.922 6.262 1 96.38 30 VAL B N 1
ATOM 1856 C CA . VAL B 1 30 ? 14.828 7.48 7.305 1 96.38 30 VAL B CA 1
ATOM 1857 C C . VAL B 1 30 ? 14.578 6.746 8.617 1 96.38 30 VAL B C 1
ATOM 1859 O O . VAL B 1 30 ? 13.469 6.785 9.164 1 96.38 30 VAL B O 1
ATOM 1862 N N . SER B 1 31 ? 15.609 6.086 9.07 1 90.56 31 SER B N 1
ATOM 1863 C CA . SER B 1 31 ? 15.508 5.348 10.32 1 90.56 31 SER B CA 1
ATOM 1864 C C . SER B 1 31 ? 16.312 6.027 11.43 1 90.56 31 SER B C 1
ATOM 1866 O O . SER B 1 31 ? 16.281 5.586 12.578 1 90.56 31 SER B O 1
ATOM 1868 N N . SER B 1 32 ? 17.078 7.016 11 1 84 32 SER B N 1
ATOM 1869 C CA . SER B 1 32 ? 17.875 7.742 11.984 1 84 32 SER B CA 1
ATOM 1870 C C . SER B 1 32 ? 17.547 9.234 11.969 1 84 32 SER B C 1
ATOM 1872 O O . SER B 1 32 ? 17.312 9.812 10.906 1 84 32 SER B O 1
ATOM 1874 N N . GLN B 1 33 ? 17.625 9.781 13.078 1 77.62 33 GLN B N 1
ATOM 1875 C CA . GLN B 1 33 ? 17.234 11.172 13.32 1 77.62 33 GLN B CA 1
ATOM 1876 C C . GLN B 1 33 ? 18.156 12.133 12.578 1 77.62 33 GLN B C 1
ATOM 1878 O O . GLN B 1 33 ? 17.703 13.156 12.055 1 77.62 33 GLN B O 1
ATOM 1883 N N . GLU B 1 34 ? 19.297 11.75 12.5 1 83.19 34 GLU B N 1
ATOM 1884 C CA . GLU B 1 34 ? 20.281 12.656 11.938 1 83.19 34 GLU B CA 1
ATOM 1885 C C . GLU B 1 34 ? 20.078 12.844 10.43 1 83.19 34 GLU B C 1
ATOM 1887 O O . GLU B 1 34 ? 20.422 13.883 9.875 1 83.19 34 GLU B O 1
ATOM 1892 N N . ARG B 1 35 ? 19.359 12.031 9.844 1 91.06 35 ARG B N 1
ATOM 1893 C CA . ARG B 1 35 ? 19.219 12.062 8.391 1 91.06 35 ARG B CA 1
ATOM 1894 C C . ARG B 1 35 ? 18.016 12.906 7.98 1 91.06 35 ARG B C 1
ATOM 1896 O O . ARG B 1 35 ? 17.953 13.383 6.844 1 91.06 35 ARG B O 1
ATOM 1903 N N . LEU B 1 36 ? 17.141 13.211 8.875 1 94.25 36 LEU B N 1
ATOM 1904 C CA . LEU B 1 36 ? 15.93 13.945 8.555 1 94.25 36 LEU B CA 1
ATOM 1905 C C . LEU B 1 36 ? 16.25 15.375 8.141 1 94.25 36 LEU B C 1
ATOM 1907 O O . LEU B 1 36 ? 15.625 15.922 7.227 1 94.25 36 LEU B O 1
ATOM 1911 N N . SER B 1 37 ? 17.25 15.953 8.766 1 93.44 37 SER B N 1
ATOM 1912 C CA . SER B 1 37 ? 17.578 17.344 8.523 1 93.44 37 SER B CA 1
ATOM 1913 C C . SER B 1 37 ? 18.219 17.531 7.152 1 93.44 37 SER B C 1
ATOM 1915 O O . SER B 1 37 ? 18.344 18.656 6.656 1 93.44 37 SER B O 1
ATOM 1917 N N . SER B 1 38 ? 18.641 16.469 6.551 1 94.19 38 SER B N 1
ATOM 1918 C CA . SER B 1 38 ? 19.281 16.531 5.238 1 94.19 38 SER B CA 1
ATOM 1919 C C . SER B 1 38 ? 18.25 16.406 4.121 1 94.19 38 SER B C 1
ATOM 1921 O O . SER B 1 38 ? 18.578 16.562 2.945 1 94.19 38 SER B O 1
ATOM 1923 N N . CYS B 1 39 ? 17.031 16.156 4.508 1 96.56 39 CYS B N 1
ATOM 1924 C CA . CYS B 1 39 ? 15.961 16 3.527 1 96.56 39 CYS B CA 1
ATOM 1925 C C . CYS B 1 39 ? 15.32 17.344 3.209 1 96.56 39 CYS B C 1
ATOM 1927 O O . CYS B 1 39 ? 15.219 18.219 4.078 1 96.56 39 CYS B O 1
ATOM 1929 N N . SER B 1 40 ? 14.898 17.469 1.953 1 96.75 40 SER B N 1
ATOM 1930 C CA . SER B 1 40 ? 14.234 18.703 1.537 1 96.75 40 SER B CA 1
ATOM 1931 C C . SER B 1 40 ? 12.75 18.672 1.901 1 96.75 40 SER B C 1
ATOM 1933 O O . SER B 1 40 ? 12.109 19.719 2.002 1 96.75 40 SER B O 1
ATOM 1935 N N . HIS B 1 41 ? 12.18 17.5 1.982 1 98.12 41 HIS B N 1
ATOM 1936 C CA . HIS B 1 41 ? 10.789 17.25 2.346 1 98.12 41 HIS B CA 1
ATOM 1937 C C . HIS B 1 41 ? 10.672 16.016 3.252 1 98.12 41 HIS B C 1
ATOM 1939 O O . HIS B 1 41 ? 11.492 15.109 3.176 1 98.12 41 HIS B O 1
ATOM 1945 N N . ILE B 1 42 ? 9.656 16.047 4.109 1 98.12 42 ILE B N 1
ATOM 1946 C CA . ILE B 1 42 ? 9.438 14.93 5.016 1 98.12 42 ILE B CA 1
ATOM 1947 C C . ILE B 1 42 ? 8.016 14.398 4.852 1 98.12 42 ILE B C 1
ATOM 1949 O O . ILE B 1 42 ? 7.066 15.18 4.742 1 98.12 42 ILE B O 1
ATOM 1953 N N . ILE B 1 43 ? 7.879 13.125 4.754 1 98.69 43 ILE B N 1
ATOM 1954 C CA . ILE B 1 43 ? 6.582 12.461 4.828 1 98.69 43 ILE B CA 1
ATOM 1955 C C . ILE B 1 43 ? 6.484 11.664 6.125 1 98.69 43 ILE B C 1
ATOM 1957 O O . ILE B 1 43 ? 7.379 10.875 6.445 1 98.69 43 ILE B O 1
ATOM 1961 N N . LEU B 1 44 ? 5.5 11.953 6.91 1 98.75 44 LEU B N 1
ATOM 1962 C CA . LEU B 1 44 ? 5.156 11.195 8.109 1 98.75 44 LEU B CA 1
ATOM 1963 C C . LEU B 1 44 ? 3.973 10.273 7.848 1 98.75 44 LEU B C 1
ATOM 1965 O O . LEU B 1 44 ? 2.82 10.711 7.871 1 98.75 44 LEU B O 1
ATOM 1969 N N . PRO B 1 45 ? 4.262 8.992 7.605 1 98.19 45 PRO B N 1
ATOM 1970 C CA . PRO B 1 45 ? 3.17 8.047 7.355 1 98.19 45 PRO B CA 1
ATOM 1971 C C . PRO B 1 45 ? 2.516 7.551 8.641 1 98.19 45 PRO B C 1
ATOM 1973 O O . PRO B 1 45 ? 2.971 7.883 9.742 1 98.19 45 PRO B O 1
ATOM 1976 N N . GLY B 1 46 ? 1.376 6.809 8.453 1 94.81 46 GLY B N 1
ATOM 1977 C CA . GLY B 1 46 ? 0.833 6.184 9.648 1 94.81 46 GLY B CA 1
ATOM 1978 C C . GLY B 1 46 ? -0.427 5.383 9.383 1 94.81 46 GLY B C 1
ATOM 1979 O O . GLY B 1 46 ? -1.27 5.785 8.578 1 94.81 46 GLY B O 1
ATOM 1980 N N . VAL B 1 47 ? -0.542 4.316 10.047 1 91 47 VAL B N 1
ATOM 1981 C CA . VAL B 1 47 ? -1.729 3.475 10.141 1 91 47 VAL B CA 1
ATOM 1982 C C . VAL B 1 47 ? -1.862 2.918 11.555 1 91 47 VAL B C 1
ATOM 1984 O O . VAL B 1 47 ? -0.885 2.875 12.305 1 91 47 VAL B O 1
ATOM 1987 N N . GLY B 1 48 ? -3.07 2.631 11.922 1 91.69 48 GLY B N 1
ATOM 1988 C CA . GLY B 1 48 ? -3.26 1.969 13.203 1 91.69 48 GLY B CA 1
ATOM 1989 C C . GLY B 1 48 ? -3.607 2.928 14.32 1 91.69 48 GLY B C 1
ATOM 1990 O O . GLY B 1 48 ? -4.449 3.812 14.156 1 91.69 48 GLY B O 1
ATOM 1991 N N . SER B 1 49 ? -2.852 2.766 15.445 1 94.44 49 SER B N 1
ATOM 1992 C CA . SER B 1 49 ? -3.209 3.441 16.688 1 94.44 49 SER B CA 1
ATOM 1993 C C . SER B 1 49 ? -2.363 4.695 16.906 1 94.44 49 SER B C 1
ATOM 1995 O O . SER B 1 49 ? -1.135 4.641 16.828 1 94.44 49 SER B O 1
ATOM 1997 N N . PHE B 1 50 ? -3.088 5.762 17.266 1 98.06 50 PHE B N 1
ATOM 1998 C CA . PHE B 1 50 ? -2.455 7.039 17.594 1 98.06 50 PHE B CA 1
ATOM 1999 C C . PHE B 1 50 ? -1.44 6.875 18.719 1 98.06 50 PHE B C 1
ATOM 2001 O O . PHE B 1 50 ? -0.282 7.273 18.578 1 98.06 50 PHE B O 1
ATOM 2008 N N . ARG B 1 51 ? -1.852 6.223 19.766 1 97.62 51 ARG B N 1
ATOM 2009 C CA . ARG B 1 51 ? -1.005 6.059 20.938 1 97.62 51 ARG B CA 1
ATOM 2010 C C . ARG B 1 51 ? 0.231 5.227 20.609 1 97.62 51 ARG B C 1
ATOM 2012 O O . ARG B 1 51 ? 1.354 5.613 20.953 1 97.62 51 ARG B O 1
ATOM 2019 N N . LYS B 1 52 ? 0.072 4.152 19.984 1 97.19 52 LYS B N 1
ATOM 2020 C CA . LYS B 1 52 ? 1.188 3.275 19.641 1 97.19 52 LYS B CA 1
ATOM 2021 C C . LYS B 1 52 ? 2.176 3.98 18.719 1 97.19 52 LYS B C 1
ATOM 2023 O O . LYS B 1 52 ? 3.391 3.809 18.844 1 97.19 52 LYS B O 1
ATOM 2028 N N . ALA B 1 53 ? 1.646 4.723 17.797 1 97.81 53 ALA B N 1
ATOM 2029 C CA . ALA B 1 53 ? 2.496 5.457 16.875 1 97.81 53 ALA B CA 1
ATOM 2030 C C . ALA B 1 53 ? 3.346 6.492 17.609 1 97.81 53 ALA B C 1
ATOM 2032 O O . ALA B 1 53 ? 4.547 6.609 17.359 1 97.81 53 ALA B O 1
ATOM 2033 N N . MET B 1 54 ? 2.73 7.223 18.516 1 98.19 54 MET B N 1
ATOM 2034 C CA . MET B 1 54 ? 3.475 8.211 19.297 1 98.19 54 MET B CA 1
ATOM 2035 C C . MET B 1 54 ? 4.531 7.539 20.172 1 98.19 54 MET B C 1
ATOM 2037 O O . MET B 1 54 ? 5.648 8.047 20.297 1 98.19 54 MET B O 1
ATOM 2041 N N . GLU B 1 55 ? 4.125 6.422 20.734 1 97.69 55 GLU B N 1
ATOM 2042 C CA . GLU B 1 55 ? 5.086 5.668 21.531 1 97.69 55 GLU B CA 1
ATOM 2043 C C . GLU B 1 55 ? 6.293 5.258 20.688 1 97.69 55 GLU B C 1
ATOM 2045 O O . GLU B 1 55 ? 7.434 5.375 21.141 1 97.69 55 GLU B O 1
ATOM 2050 N N . LYS B 1 56 ? 6.074 4.863 19.5 1 96.81 56 LYS B N 1
ATOM 2051 C CA . LYS B 1 56 ? 7.156 4.461 18.609 1 96.81 56 LYS B CA 1
ATOM 2052 C C . LYS B 1 56 ? 8.031 5.652 18.234 1 96.81 56 LYS B C 1
ATOM 2054 O O . LYS B 1 56 ? 9.258 5.531 18.172 1 96.81 56 LYS B O 1
ATOM 2059 N N . LEU B 1 57 ? 7.434 6.785 17.953 1 97.06 57 LEU B N 1
ATOM 2060 C CA . LEU B 1 57 ? 8.195 7.984 17.609 1 97.06 57 LEU B CA 1
ATOM 2061 C C . LEU B 1 57 ? 9.125 8.375 18.75 1 97.06 57 LEU B C 1
ATOM 2063 O O . LEU B 1 57 ? 10.266 8.789 18.516 1 97.06 57 LEU B O 1
ATOM 2067 N N . HIS B 1 58 ? 8.594 8.18 19.969 1 96.94 58 HIS B N 1
ATOM 2068 C CA . HIS B 1 58 ? 9.422 8.477 21.125 1 96.94 58 HIS B CA 1
ATOM 2069 C C . HIS B 1 58 ? 10.531 7.438 21.297 1 96.94 58 HIS B C 1
ATOM 2071 O O . HIS B 1 58 ? 11.695 7.793 21.5 1 96.94 58 HIS B O 1
ATOM 2077 N N . GLU B 1 59 ? 10.188 6.211 21.172 1 96.06 59 GLU B N 1
ATOM 2078 C CA . GLU B 1 59 ? 11.125 5.109 21.359 1 96.06 59 GLU B CA 1
ATOM 2079 C C . GLU B 1 59 ? 12.281 5.184 20.359 1 96.06 59 GLU B C 1
ATOM 2081 O O . GLU B 1 59 ? 13.422 4.883 20.703 1 96.06 59 GLU B O 1
ATOM 2086 N N . LEU B 1 60 ? 11.977 5.617 19.172 1 95.38 60 LEU B N 1
ATOM 2087 C CA . LEU B 1 60 ? 12.977 5.633 18.109 1 95.38 60 LEU B CA 1
ATOM 2088 C C . LEU B 1 60 ? 13.594 7.02 17.969 1 95.38 60 LEU B C 1
ATOM 2090 O O . LEU B 1 60 ? 14.336 7.277 17.016 1 95.38 60 LEU B O 1
ATOM 2094 N N . ASN B 1 61 ? 13.242 7.934 18.844 1 95.44 61 ASN B N 1
ATOM 2095 C CA . ASN B 1 61 ? 13.82 9.266 18.969 1 95.44 61 ASN B CA 1
ATOM 2096 C C . ASN B 1 61 ? 13.555 10.109 17.719 1 95.44 61 ASN B C 1
ATOM 2098 O O . ASN B 1 61 ? 14.445 10.805 17.234 1 95.44 61 ASN B O 1
ATOM 2102 N N . PHE B 1 62 ? 12.344 10.023 17.234 1 97.31 62 PHE B N 1
ATOM 2103 C CA . PHE B 1 62 ? 11.953 10.82 16.062 1 97.31 62 PHE B CA 1
ATOM 2104 C C . PHE B 1 62 ? 11.227 12.086 16.5 1 97.31 62 PHE B C 1
ATOM 2106 O O . PHE B 1 62 ? 11.117 13.039 15.727 1 97.31 62 PHE B O 1
ATOM 2113 N N . TYR B 1 63 ? 10.758 12.172 17.734 1 97.19 63 TYR B N 1
ATOM 2114 C CA . TYR B 1 63 ? 9.922 13.281 18.188 1 97.19 63 TYR B CA 1
ATOM 2115 C C . TYR B 1 63 ? 10.648 14.609 18 1 97.19 63 TYR B C 1
ATOM 2117 O O . TYR B 1 63 ? 10.195 15.469 17.234 1 97.19 63 TYR B O 1
ATOM 2125 N N . ASP B 1 64 ? 11.758 14.781 18.609 1 96.75 64 ASP B N 1
ATOM 2126 C CA . ASP B 1 64 ? 12.477 16.047 18.625 1 96.75 64 ASP B CA 1
ATOM 2127 C C . ASP B 1 64 ? 12.977 16.406 17.219 1 96.75 64 ASP B C 1
ATOM 2129 O O . ASP B 1 64 ? 12.828 17.562 16.781 1 96.75 64 ASP B O 1
ATOM 2133 N N . PRO B 1 65 ? 13.516 15.469 16.5 1 97.25 65 PRO B N 1
ATOM 2134 C CA . PRO B 1 65 ? 13.992 15.781 15.148 1 97.25 65 PRO B CA 1
ATOM 2135 C C . PRO B 1 65 ? 12.875 16.25 14.227 1 97.25 65 PRO B C 1
ATOM 2137 O O . PRO B 1 65 ? 13.078 17.172 13.422 1 97.25 65 PRO B O 1
ATOM 2140 N N . ILE B 1 66 ? 11.734 15.664 14.312 1 98 66 ILE B N 1
ATOM 2141 C CA . ILE B 1 66 ? 10.625 16.094 13.477 1 98 66 ILE B CA 1
ATOM 2142 C C . ILE B 1 66 ? 10.242 17.531 13.812 1 98 66 ILE B C 1
ATOM 2144 O O . ILE B 1 66 ? 10.062 18.359 12.922 1 98 66 ILE B O 1
ATOM 2148 N N . ILE B 1 67 ? 10.148 17.812 15.094 1 97.81 67 ILE B N 1
ATOM 2149 C CA . ILE B 1 67 ? 9.797 19.156 15.547 1 97.81 67 ILE B CA 1
ATOM 2150 C C . ILE B 1 67 ? 10.852 20.141 15.062 1 97.81 67 ILE B C 1
ATOM 2152 O O . ILE B 1 67 ? 10.523 21.203 14.516 1 97.81 67 ILE B O 1
ATOM 2156 N N . HIS B 1 68 ? 12.086 19.781 15.227 1 96.81 68 HIS B N 1
ATOM 2157 C CA . HIS B 1 68 ? 13.195 20.656 14.844 1 96.81 68 HIS B CA 1
ATOM 2158 C C . HIS B 1 68 ? 13.188 20.938 13.352 1 96.81 68 HIS B C 1
ATOM 2160 O O . HIS B 1 68 ? 13.25 22.094 12.93 1 96.81 68 HIS B O 1
ATOM 2166 N N . CYS B 1 69 ? 13.055 19.938 12.539 1 96.69 69 CYS B N 1
ATOM 2167 C CA . CYS B 1 69 ? 13.078 20.078 11.094 1 96.69 69 CYS B CA 1
ATOM 2168 C C . CYS B 1 69 ? 11.914 20.938 10.602 1 96.69 69 CYS B C 1
ATOM 2170 O O . CYS B 1 69 ? 12.07 21.734 9.68 1 96.69 69 CYS B O 1
ATOM 2172 N N . THR B 1 70 ? 10.797 20.781 11.281 1 97.12 70 THR B N 1
ATOM 2173 C CA . THR B 1 70 ? 9.586 21.453 10.828 1 97.12 70 THR B CA 1
ATOM 2174 C C . THR B 1 70 ? 9.562 22.891 11.32 1 97.12 70 THR B C 1
ATOM 2176 O O . THR B 1 70 ? 9.352 23.828 10.531 1 97.12 70 THR B O 1
ATOM 2179 N N . ARG B 1 71 ? 9.859 23.172 12.508 1 96.75 71 ARG B N 1
ATOM 2180 C CA . ARG B 1 71 ? 9.68 24.484 13.109 1 96.75 71 ARG B CA 1
ATOM 2181 C C . ARG B 1 71 ? 10.922 25.359 12.906 1 96.75 71 ARG B C 1
ATOM 2183 O O . ARG B 1 71 ? 10.812 26.562 12.688 1 96.75 71 ARG B O 1
ATOM 2190 N N . GLU B 1 72 ? 12.047 24.734 13.055 1 95.56 72 GLU B N 1
ATOM 2191 C CA . GLU B 1 72 ? 13.281 25.516 13.023 1 95.56 72 GLU B CA 1
ATOM 2192 C C . GLU B 1 72 ? 13.852 25.578 11.609 1 95.56 72 GLU B C 1
ATOM 2194 O O . GLU B 1 72 ? 14.297 26.641 11.164 1 95.56 72 GLU B O 1
ATOM 2199 N N . LEU B 1 73 ? 13.836 24.484 10.945 1 95.06 73 LEU B N 1
ATOM 2200 C CA . LEU B 1 73 ? 14.438 24.453 9.617 1 95.06 73 LEU B CA 1
ATOM 2201 C C . LEU B 1 73 ? 13.383 24.719 8.539 1 95.06 73 LEU B C 1
ATOM 2203 O O . LEU B 1 73 ? 13.719 24.859 7.363 1 95.06 73 LEU B O 1
ATOM 2207 N N . ASN B 1 74 ? 12.141 24.734 8.898 1 96.56 74 ASN B N 1
ATOM 2208 C CA . ASN B 1 74 ? 11.023 25.031 8.008 1 96.56 74 ASN B CA 1
ATOM 2209 C C . ASN B 1 74 ? 10.945 24.031 6.855 1 96.56 74 ASN B C 1
ATOM 2211 O O . ASN B 1 74 ? 10.531 24.375 5.75 1 96.56 74 ASN B O 1
ATOM 2215 N N . ILE B 1 75 ? 11.391 22.828 7.098 1 96.88 75 ILE B N 1
ATOM 2216 C CA . ILE B 1 75 ? 11.281 21.781 6.094 1 96.88 75 ILE B CA 1
ATOM 2217 C C . ILE B 1 75 ? 9.812 21.375 5.926 1 96.88 75 ILE B C 1
ATOM 2219 O O . ILE B 1 75 ? 9.125 21.094 6.91 1 96.88 75 ILE B O 1
ATOM 2223 N N . PRO B 1 76 ? 9.297 21.359 4.688 1 98.25 76 PRO B N 1
ATOM 2224 C CA . PRO B 1 76 ? 7.91 20.922 4.48 1 98.25 76 PRO B CA 1
ATOM 2225 C C . PRO B 1 76 ? 7.664 19.484 4.938 1 98.25 76 PRO B C 1
ATOM 2227 O O . PRO B 1 76 ? 8.477 18.594 4.664 1 98.25 76 PRO B O 1
ATOM 2230 N N . ILE B 1 77 ? 6.578 19.328 5.66 1 98.56 77 ILE B N 1
ATOM 2231 C CA . ILE B 1 77 ? 6.203 18 6.125 1 98.56 77 ILE B CA 1
ATOM 2232 C C . ILE B 1 77 ? 4.773 17.688 5.695 1 98.56 77 ILE B C 1
ATOM 2234 O O . ILE B 1 77 ? 3.898 18.547 5.746 1 98.56 77 ILE B O 1
ATOM 2238 N N . LEU B 1 78 ? 4.555 16.453 5.207 1 98.81 78 LEU B N 1
ATOM 2239 C CA . LEU B 1 78 ? 3.232 15.93 4.887 1 98.81 78 LEU B CA 1
ATOM 2240 C C . LEU B 1 78 ? 2.904 14.727 5.77 1 98.81 78 LEU B C 1
ATOM 2242 O O . LEU B 1 78 ? 3.57 13.695 5.688 1 98.81 78 LEU B O 1
ATOM 2246 N N . GLY B 1 79 ? 1.92 14.867 6.656 1 98.81 79 GLY B N 1
ATOM 2247 C CA . GLY B 1 79 ? 1.36 13.727 7.371 1 98.81 79 GLY B CA 1
ATOM 2248 C C . GLY B 1 79 ? 0.271 13.016 6.594 1 98.81 79 GLY B C 1
ATOM 2249 O O . GLY B 1 79 ? -0.612 13.656 6.02 1 98.81 79 GLY B O 1
ATOM 2250 N N . ILE B 1 80 ? 0.258 11.695 6.539 1 98.81 80 ILE B N 1
ATOM 2251 C CA . ILE B 1 80 ? -0.719 10.93 5.773 1 98.81 80 ILE B CA 1
ATOM 2252 C C . ILE B 1 80 ? -1.536 10.047 6.715 1 98.81 80 ILE B C 1
ATOM 2254 O O . ILE B 1 80 ? -0.979 9.219 7.438 1 98.81 80 ILE B O 1
ATOM 2258 N N . CYS B 1 81 ? -2.85 10.195 6.688 1 98.25 81 CYS B N 1
ATOM 2259 C CA . CYS B 1 81 ? -3.822 9.461 7.496 1 98.25 81 CYS B CA 1
ATOM 2260 C C . CYS B 1 81 ? -3.502 9.586 8.977 1 98.25 81 CYS B C 1
ATOM 2262 O O . CYS B 1 81 ? -3.646 10.656 9.562 1 98.25 81 CYS B O 1
ATOM 2264 N N . LEU B 1 82 ? -2.975 8.547 9.602 1 98.44 82 LEU B N 1
ATOM 2265 C CA . LEU B 1 82 ? -2.557 8.672 10.992 1 98.44 82 LEU B CA 1
ATOM 2266 C C . LEU B 1 82 ? -1.436 9.695 11.133 1 98.44 82 LEU B C 1
ATOM 2268 O O . LEU B 1 82 ? -1.371 10.414 12.133 1 98.44 82 LEU B O 1
ATOM 2272 N N . GLY B 1 83 ? -0.56 9.781 10.164 1 98.69 83 GLY B N 1
ATOM 2273 C CA . GLY B 1 83 ? 0.489 10.789 10.172 1 98.69 83 GLY B CA 1
ATOM 2274 C C . GLY B 1 83 ? -0.044 12.203 10.289 1 98.69 83 GLY B C 1
ATOM 2275 O O . GLY B 1 83 ? 0.545 13.047 10.977 1 98.69 83 GLY B O 1
ATOM 2276 N N . MET B 1 84 ? -1.087 12.477 9.57 1 98.62 84 MET B N 1
ATOM 2277 C CA . MET B 1 84 ? -1.766 13.758 9.703 1 98.62 84 MET B CA 1
ATOM 2278 C C . MET B 1 84 ? -2.234 13.984 11.141 1 98.62 84 MET B C 1
ATOM 2280 O O . MET B 1 84 ? -2.061 15.07 11.688 1 98.62 84 MET B O 1
ATOM 2284 N N . GLN B 1 85 ? -2.793 12.953 11.664 1 98.5 85 GLN B N 1
ATOM 2285 C CA . GLN B 1 85 ? -3.328 13.047 13.023 1 98.5 85 GLN B CA 1
ATOM 2286 C C . GLN B 1 85 ? -2.219 13.32 14.031 1 98.5 85 GLN B C 1
ATOM 2288 O O . GLN B 1 85 ? -2.383 14.148 14.93 1 98.5 85 GLN B O 1
ATOM 2293 N N . LEU B 1 86 ? -1.103 12.688 13.867 1 98.69 86 LEU B N 1
ATOM 2294 C CA . LEU B 1 86 ? 0.015 12.812 14.797 1 98.69 86 LEU B CA 1
ATOM 2295 C C . LEU B 1 86 ? 0.564 14.234 14.805 1 98.69 86 LEU B C 1
ATOM 2297 O O . LEU B 1 86 ? 1.157 14.672 15.789 1 98.69 86 LEU B O 1
ATOM 2301 N N . LEU B 1 87 ? 0.419 14.945 13.711 1 98.31 87 LEU B N 1
ATOM 2302 C CA . LEU B 1 87 ? 0.92 16.312 13.602 1 98.31 87 LEU B CA 1
ATOM 2303 C C . LEU B 1 87 ? 0.126 17.25 14.492 1 98.31 87 LEU B C 1
ATOM 2305 O O . LEU B 1 87 ? 0.572 18.359 14.781 1 98.31 87 LEU B O 1
ATOM 2309 N N . CYS B 1 88 ? -1.021 16.844 14.961 1 97.69 88 CYS B N 1
ATOM 2310 C CA . CYS B 1 88 ? -1.944 17.703 15.688 1 97.69 88 CYS B CA 1
ATOM 2311 C C . CYS B 1 88 ? -1.765 17.562 17.188 1 97.69 88 CYS B C 1
ATOM 2313 O O . CYS B 1 88 ? -0.836 16.891 17.656 1 97.69 88 CYS B O 1
ATOM 2315 N N . THR B 1 89 ? -2.633 18.172 17.953 1 97.38 89 THR B N 1
ATOM 2316 C CA . THR B 1 89 ? -2.484 18.328 19.391 1 97.38 89 THR B CA 1
ATOM 2317 C C . THR B 1 89 ? -2.695 16.984 20.109 1 97.38 89 THR B C 1
ATOM 2319 O O . THR B 1 89 ? -1.952 16.641 21.031 1 97.38 89 THR B O 1
ATOM 2322 N N . SER B 1 90 ? -3.828 16.266 19.734 1 97.69 90 SER B N 1
ATOM 2323 C CA . SER B 1 90 ? -4.129 15.078 20.531 1 97.69 90 SER B CA 1
ATOM 2324 C C . SER B 1 90 ? -5.215 14.234 19.875 1 97.69 90 SER B C 1
ATOM 2326 O O . SER B 1 90 ? -5.812 14.648 18.875 1 97.69 90 SER B O 1
ATOM 2328 N N . SER B 1 91 ? -5.383 13.078 20.438 1 97.69 91 SER B N 1
ATOM 2329 C CA . SER B 1 91 ? -6.445 12.156 20.062 1 97.69 91 SER B CA 1
ATOM 2330 C C . SER B 1 91 ? -6.984 11.398 21.266 1 97.69 91 SER B C 1
ATOM 2332 O O . SER B 1 91 ? -6.273 11.211 22.25 1 97.69 91 SER B O 1
ATOM 2334 N N . ASP B 1 92 ? -8.188 10.938 21.141 1 95.62 92 ASP B N 1
ATOM 2335 C CA . ASP B 1 92 ? -8.789 10.109 22.188 1 95.62 92 ASP B CA 1
ATOM 2336 C C . ASP B 1 92 ? -8.648 8.625 21.859 1 95.62 92 ASP B C 1
ATOM 2338 O O . ASP B 1 92 ? -9.078 7.773 22.641 1 95.62 92 ASP B O 1
ATOM 2342 N N . GLU B 1 93 ? -8.031 8.328 20.781 1 93.94 93 GLU B N 1
ATOM 2343 C CA . GLU B 1 93 ? -7.93 6.93 20.375 1 93.94 93 GLU B CA 1
ATOM 2344 C C . GLU B 1 93 ? -7.102 6.129 21.375 1 93.94 93 GLU B C 1
ATOM 2346 O O . GLU B 1 93 ? -5.93 6.43 21.609 1 93.94 93 GLU B O 1
ATOM 2351 N N . ASP B 1 94 ? -7.73 5.039 21.938 1 93.25 94 ASP B N 1
ATOM 2352 C CA . ASP B 1 94 ? -7.09 4.207 22.953 1 93.25 94 ASP B CA 1
ATOM 2353 C C . ASP B 1 94 ? -6.664 5.039 24.156 1 93.25 94 ASP B C 1
ATOM 2355 O O . ASP B 1 94 ? -5.57 4.852 24.703 1 93.25 94 ASP B O 1
ATOM 2359 N N . GLY B 1 95 ? -7.441 5.996 24.516 1 93.69 95 GLY B N 1
ATOM 2360 C CA . GLY B 1 95 ? -7.129 6.934 25.578 1 93.69 95 GLY B CA 1
ATOM 2361 C C . GLY B 1 95 ? -6.5 8.219 25.078 1 93.69 95 GLY B C 1
ATOM 2362 O O . GLY B 1 95 ? -6.004 8.273 23.953 1 93.69 95 GLY B O 1
ATOM 2363 N N . PHE B 1 96 ? -6.574 9.195 25.938 1 96.69 96 PHE B N 1
ATOM 2364 C CA . PHE B 1 96 ? -6.023 10.492 25.547 1 96.69 96 PHE B CA 1
ATOM 2365 C C . PHE B 1 96 ? -4.512 10.406 25.359 1 96.69 96 PHE B C 1
ATOM 2367 O O . PHE B 1 96 ? -3.803 9.891 26.234 1 96.69 96 PHE B O 1
ATOM 2374 N N . THR B 1 97 ? -4.02 10.859 24.234 1 98.12 97 THR B N 1
ATOM 2375 C CA . THR B 1 97 ? -2.602 10.883 23.906 1 98.12 97 THR B CA 1
ATOM 2376 C C . THR B 1 97 ? -2.232 12.18 23.188 1 98.12 97 THR B C 1
ATOM 2378 O O . THR B 1 97 ? -2.961 12.633 22.297 1 98.12 97 THR B O 1
ATOM 2381 N N . LYS B 1 98 ? -1.136 12.789 23.609 1 98.12 98 LYS B N 1
ATOM 2382 C CA . LYS B 1 98 ? -0.631 13.984 22.953 1 98.12 98 LYS B CA 1
ATOM 2383 C C . LYS B 1 98 ? 0.134 13.625 21.672 1 98.12 98 LYS B C 1
ATOM 2385 O O . LYS B 1 98 ? 0.832 12.609 21.641 1 98.12 98 LYS B O 1
ATOM 2390 N N . GLY B 1 99 ? -0.034 14.492 20.703 1 98.31 99 GLY B N 1
ATOM 2391 C CA . GLY B 1 99 ? 0.714 14.336 19.469 1 98.31 99 GLY B CA 1
ATOM 2392 C C . GLY B 1 99 ? 1.909 15.266 19.359 1 98.31 99 GLY B C 1
ATOM 2393 O O . GLY B 1 99 ? 2.482 15.656 20.375 1 98.31 99 GLY B O 1
ATOM 2394 N N . LEU B 1 100 ? 2.334 15.578 18.141 1 98.31 100 LEU B N 1
ATOM 2395 C CA . LEU B 1 100 ? 3.5 16.422 17.891 1 98.31 100 LEU B CA 1
ATOM 2396 C C . LEU B 1 100 ? 3.168 17.891 18.109 1 98.31 100 LEU B C 1
ATOM 2398 O O . LEU B 1 100 ? 4.07 18.719 18.234 1 98.31 100 LEU B O 1
ATOM 2402 N N . ASN B 1 101 ? 1.931 18.219 18.062 1 97.56 101 ASN B N 1
ATOM 2403 C CA . ASN B 1 101 ? 1.425 19.562 18.328 1 97.56 101 ASN B CA 1
ATOM 2404 C C . ASN B 1 101 ? 2.043 20.578 17.375 1 97.56 101 ASN B C 1
ATOM 2406 O O . ASN B 1 101 ? 2.396 21.688 17.812 1 97.56 101 ASN B O 1
ATOM 2410 N N . LEU B 1 102 ? 2.203 20.219 16.203 1 96.88 102 LEU B N 1
ATOM 2411 C CA . LEU B 1 102 ? 2.672 21.125 15.164 1 96.88 102 LEU B CA 1
ATOM 2412 C C . LEU B 1 102 ? 1.521 21.969 14.617 1 96.88 102 LEU B C 1
ATOM 2414 O O . LEU B 1 102 ? 1.731 23.094 14.156 1 96.88 102 LEU B O 1
ATOM 2418 N N . ILE B 1 103 ? 0.345 21.391 14.633 1 95.06 103 ILE B N 1
ATOM 2419 C CA . ILE B 1 103 ? -0.901 22.062 14.289 1 95.06 103 ILE B CA 1
ATOM 2420 C C . ILE B 1 103 ? -1.934 21.828 15.391 1 95.06 103 ILE B C 1
ATOM 2422 O O . ILE B 1 103 ? -2.037 20.719 15.922 1 95.06 103 ILE B O 1
ATOM 2426 N N . GLY B 1 104 ? -2.65 22.891 15.688 1 94.69 104 GLY B N 1
ATOM 2427 C CA . GLY B 1 104 ? -3.715 22.719 16.672 1 94.69 104 GLY B CA 1
ATOM 2428 C C . GLY B 1 104 ? -4.836 21.812 16.172 1 94.69 104 GLY B C 1
ATOM 2429 O O . GLY B 1 104 ? -5.246 21.906 15.016 1 94.69 104 GLY B O 1
ATOM 2430 N N . GLY B 1 105 ? -5.32 20.938 17.078 1 95.44 105 GLY B N 1
ATOM 2431 C CA . GLY B 1 105 ? -6.457 20.094 16.719 1 95.44 105 GLY B CA 1
ATOM 2432 C C . GLY B 1 105 ? -6.527 18.812 17.516 1 95.44 105 GLY B C 1
ATOM 2433 O O . GLY B 1 105 ? -5.492 18.266 17.906 1 95.44 105 GLY B O 1
ATOM 2434 N N . HIS B 1 106 ? -7.746 18.422 17.75 1 97.12 106 HIS B N 1
ATOM 2435 C CA . HIS B 1 106 ? -8.023 17.188 18.484 1 97.12 106 HIS B CA 1
ATOM 2436 C C . HIS B 1 106 ? -8.812 16.203 17.625 1 97.12 106 HIS B C 1
ATOM 2438 O O . HIS B 1 106 ? -9.734 16.609 16.906 1 97.12 106 HIS B O 1
ATOM 2444 N N . PHE B 1 107 ? -8.43 14.93 17.672 1 97.56 107 PHE B N 1
ATOM 2445 C CA . PHE B 1 107 ? -9.125 13.906 16.891 1 97.56 107 PHE B CA 1
ATOM 2446 C C . PHE B 1 107 ? -10.047 13.086 17.781 1 97.56 107 PHE B C 1
ATOM 2448 O O . PHE B 1 107 ? -9.664 12.695 18.891 1 97.56 107 PHE B O 1
ATOM 2455 N N . ALA B 1 108 ? -11.219 12.875 17.266 1 96.31 108 ALA B N 1
ATOM 2456 C CA . ALA B 1 108 ? -12.211 12.07 17.969 1 96.31 108 ALA B CA 1
ATOM 2457 C C . ALA B 1 108 ? -12.922 11.117 17.016 1 96.31 108 ALA B C 1
ATOM 2459 O O . ALA B 1 108 ? -12.945 11.344 15.805 1 96.31 108 ALA B O 1
ATOM 2460 N N . LEU B 1 109 ? -13.461 10.094 17.594 1 96.12 109 LEU B N 1
ATOM 2461 C CA . LEU B 1 109 ? -14.141 9.047 16.844 1 96.12 109 LEU B CA 1
ATOM 2462 C C . LEU B 1 109 ? -15.383 9.594 16.141 1 96.12 109 LEU B C 1
ATOM 2464 O O . LEU B 1 109 ? -16.109 10.414 16.719 1 96.12 109 LEU B O 1
ATOM 2468 N N . PHE B 1 110 ? -15.664 9.164 14.867 1 95.25 110 PHE B N 1
ATOM 2469 C CA . PHE B 1 110 ? -16.969 9.414 14.25 1 95.25 110 PHE B CA 1
ATOM 2470 C C . PHE B 1 110 ? -18.094 8.836 15.102 1 95.25 110 PHE B C 1
ATOM 2472 O O . PHE B 1 110 ? -17.891 7.824 15.781 1 95.25 110 PHE B O 1
ATOM 2479 N N . ASP B 1 111 ? -19.234 9.383 14.961 1 92.81 111 ASP B N 1
ATOM 2480 C CA . ASP B 1 111 ? -20.422 8.812 15.602 1 92.81 111 ASP B CA 1
ATOM 2481 C C . ASP B 1 111 ? -20.891 7.566 14.859 1 92.81 111 ASP B C 1
ATOM 2483 O O . ASP B 1 111 ? -21.562 7.676 13.82 1 92.81 111 ASP B O 1
ATOM 2487 N N . SER B 1 112 ? -20.625 6.395 15.375 1 89.5 112 SER B N 1
ATOM 2488 C CA . SER B 1 112 ? -20.922 5.129 14.711 1 89.5 112 SER B CA 1
ATOM 2489 C C . SER B 1 112 ? -22.406 4.824 14.727 1 89.5 112 SER B C 1
ATOM 2491 O O . SER B 1 112 ? -22.875 3.936 14.008 1 89.5 112 SER B O 1
ATOM 2493 N N . SER B 1 113 ? -23.125 5.484 15.508 1 89.44 113 SER B N 1
ATOM 2494 C CA . SER B 1 113 ? -24.578 5.293 15.555 1 89.44 113 SER B CA 1
ATOM 2495 C C . SER B 1 113 ? -25.25 5.926 14.352 1 89.44 113 SER B C 1
ATOM 2497 O O . SER B 1 113 ? -26.391 5.574 14.016 1 89.44 113 SER B O 1
ATOM 2499 N N . ARG B 1 114 ? -24.609 6.73 13.672 1 87.88 114 ARG B N 1
ATOM 2500 C CA . ARG B 1 114 ? -25.234 7.508 12.609 1 87.88 114 ARG B CA 1
ATOM 2501 C C . ARG B 1 114 ? -24.625 7.18 11.25 1 87.88 114 ARG B C 1
ATOM 2503 O O . ARG B 1 114 ? -25.156 7.586 10.211 1 87.88 114 ARG B O 1
ATOM 2510 N N . ARG B 1 115 ? -23.531 6.477 11.383 1 87.81 115 ARG B N 1
ATOM 2511 C CA . ARG B 1 115 ? -22.828 6.227 10.133 1 87.81 115 ARG B CA 1
ATOM 2512 C C . ARG B 1 115 ? -21.938 4.988 10.242 1 87.81 115 ARG B C 1
ATOM 2514 O O . ARG B 1 115 ? -21.641 4.531 11.344 1 87.81 115 ARG B O 1
ATOM 2521 N N . LYS B 1 116 ? -21.594 4.496 9.086 1 89.75 116 LYS B N 1
ATOM 2522 C CA . LYS B 1 116 ? -20.641 3.387 9.031 1 89.75 116 LYS B CA 1
ATOM 2523 C C . LYS B 1 116 ? -19.25 3.83 9.469 1 89.75 116 LYS B C 1
ATOM 2525 O O . LYS B 1 116 ? -18.719 4.828 8.977 1 89.75 116 LYS B O 1
ATOM 2530 N N . VAL B 1 117 ? -18.688 3.152 10.414 1 93.69 117 VAL B N 1
ATOM 2531 C CA . VAL B 1 117 ? -17.359 3.412 10.922 1 93.69 117 VAL B CA 1
ATOM 2532 C C . VAL B 1 117 ? -16.547 2.111 10.969 1 93.69 117 VAL B C 1
ATOM 2534 O O . VAL B 1 117 ? -17.016 1.108 11.516 1 93.69 117 VAL B O 1
ATOM 2537 N N . PRO B 1 118 ? -15.367 2.08 10.344 1 94.38 118 PRO B N 1
ATOM 2538 C CA . PRO B 1 118 ? -14.578 3.164 9.75 1 94.38 118 PRO B CA 1
ATOM 2539 C C . PRO B 1 118 ? -15.141 3.641 8.414 1 94.38 118 PRO B C 1
ATOM 2541 O O . PRO B 1 118 ? -15.914 2.924 7.773 1 94.38 118 PRO B O 1
ATOM 2544 N N . HIS B 1 119 ? -14.836 4.914 8.07 1 96.12 119 HIS B N 1
ATOM 2545 C CA . HIS B 1 119 ? -14.977 5.434 6.715 1 96.12 119 HIS B CA 1
ATOM 2546 C C . HIS B 1 119 ? -13.969 4.789 5.766 1 96.12 119 HIS B C 1
ATOM 2548 O O . HIS B 1 119 ? -12.758 4.973 5.922 1 96.12 119 HIS B O 1
ATOM 2554 N N . VAL B 1 120 ? -14.43 3.957 4.84 1 94 120 VAL B N 1
ATOM 2555 C CA . VAL B 1 120 ? -13.547 3.254 3.912 1 94 120 VAL B CA 1
ATOM 2556 C C . VAL B 1 120 ? -14.047 3.451 2.482 1 94 120 VAL B C 1
ATOM 2558 O O . VAL B 1 120 ? -15.227 3.254 2.195 1 94 120 VAL B O 1
ATOM 2561 N N . GLY B 1 121 ? -13.102 3.828 1.596 1 95.44 121 GLY B N 1
ATOM 2562 C CA . GLY B 1 121 ? -13.453 3.947 0.189 1 95.44 121 GLY B CA 1
ATOM 2563 C C . GLY B 1 121 ? -13.039 5.277 -0.417 1 95.44 121 GLY B C 1
ATOM 2564 O O . GLY B 1 121 ? -12.32 6.055 0.212 1 95.44 121 GLY B O 1
ATOM 2565 N N . PHE B 1 122 ? -13.43 5.48 -1.687 1 96.12 122 PHE B N 1
ATOM 2566 C CA . PHE B 1 122 ? -13.102 6.719 -2.385 1 96.12 122 PHE B CA 1
ATOM 2567 C C . PHE B 1 122 ? -14.18 7.77 -2.15 1 96.12 122 PHE B C 1
ATOM 2569 O O . PHE B 1 122 ? -15.375 7.469 -2.225 1 96.12 122 PHE B O 1
ATOM 2576 N N . ASP B 1 123 ? -13.758 8.938 -1.825 1 96.44 123 ASP B N 1
ATOM 2577 C CA . ASP B 1 123 ? -14.641 10.086 -1.641 1 96.44 123 ASP B CA 1
ATOM 2578 C C . ASP B 1 123 ? -13.969 11.375 -2.088 1 96.44 123 ASP B C 1
ATOM 2580 O O . ASP B 1 123 ? -12.742 11.438 -2.209 1 96.44 123 ASP B O 1
ATOM 2584 N N . SER B 1 124 ? -14.828 12.352 -2.299 1 96.75 124 SER B N 1
ATOM 2585 C CA . SER B 1 124 ? -14.312 13.625 -2.793 1 96.75 124 SER B CA 1
ATOM 2586 C C . SER B 1 124 ? -13.68 14.438 -1.669 1 96.75 124 SER B C 1
ATOM 2588 O O . SER B 1 124 ? -14.078 14.32 -0.508 1 96.75 124 SER B O 1
ATOM 2590 N N . ALA B 1 125 ? -12.68 15.188 -1.985 1 97.25 125 ALA B N 1
ATOM 2591 C CA . ALA B 1 125 ? -12.094 16.219 -1.136 1 97.25 125 ALA B CA 1
ATOM 2592 C C . ALA B 1 125 ? -12.148 17.594 -1.814 1 97.25 125 ALA B C 1
ATOM 2594 O O . ALA B 1 125 ? -11.68 17.75 -2.943 1 97.25 125 ALA B O 1
ATOM 2595 N N . VAL B 1 126 ? -12.742 18.562 -1.133 1 96.88 126 VAL B N 1
ATOM 2596 C CA . VAL B 1 126 ? -12.898 19.906 -1.686 1 96.88 126 VAL B CA 1
ATOM 2597 C C . VAL B 1 126 ? -12 20.891 -0.928 1 96.88 126 VAL B C 1
ATOM 2599 O O . VAL B 1 126 ? -12.281 21.234 0.226 1 96.88 126 VAL B O 1
ATOM 2602 N N . PRO B 1 127 ? -10.977 21.406 -1.578 1 96.75 127 PRO B N 1
ATOM 2603 C CA . PRO B 1 127 ? -10.039 22.297 -0.888 1 96.75 127 PRO B CA 1
ATOM 2604 C C . PRO B 1 127 ? -10.523 23.75 -0.836 1 96.75 127 PRO B C 1
ATOM 2606 O O . PRO B 1 127 ? -11.289 24.172 -1.705 1 96.75 127 PRO B O 1
ATOM 2609 N N . ASP B 1 128 ? -10.078 24.422 0.181 1 94.5 128 ASP B N 1
ATOM 2610 C CA . ASP B 1 128 ? -10.203 25.875 0.18 1 94.5 128 ASP B CA 1
ATOM 2611 C C . ASP B 1 128 ? -9.453 26.484 -1.001 1 94.5 128 ASP B C 1
ATOM 2613 O O . ASP B 1 128 ? -8.523 25.875 -1.536 1 94.5 128 ASP B O 1
ATOM 2617 N N . SER B 1 129 ? -9.906 27.688 -1.296 1 93.5 129 SER B N 1
ATOM 2618 C CA . SER B 1 129 ? -9.258 28.391 -2.393 1 93.5 129 SER B CA 1
ATOM 2619 C C . SER B 1 129 ? -7.773 28.609 -2.107 1 93.5 129 SER B C 1
ATOM 2621 O O . SER B 1 129 ? -7.391 28.906 -0.971 1 93.5 129 SER B O 1
ATOM 2623 N N . GLY B 1 130 ? -6.965 28.438 -3.166 1 94.12 130 GLY B N 1
ATOM 2624 C CA . GLY B 1 130 ? -5.547 28.734 -3.059 1 94.12 130 GLY B CA 1
ATOM 2625 C C . GLY B 1 130 ? -4.734 27.578 -2.512 1 94.12 130 GLY B C 1
ATOM 2626 O O . GLY B 1 130 ? -3.562 27.75 -2.16 1 94.12 130 GLY B O 1
ATOM 2627 N N . SER B 1 131 ? -5.352 26.453 -2.404 1 95.94 131 SER B N 1
ATOM 2628 C CA . SER B 1 131 ? -4.605 25.281 -1.931 1 95.94 131 SER B CA 1
ATOM 2629 C C . SER B 1 131 ? -3.432 24.969 -2.85 1 95.94 131 SER B C 1
ATOM 2631 O O . SER B 1 131 ? -3.592 24.906 -4.07 1 95.94 131 SER B O 1
ATOM 2633 N N . VAL B 1 132 ? -2.277 24.688 -2.262 1 96.38 132 VAL B N 1
ATOM 2634 C CA . VAL B 1 132 ? -1.102 24.359 -3.061 1 96.38 132 VAL B CA 1
ATOM 2635 C C . VAL B 1 132 ? -1.015 22.844 -3.242 1 96.38 132 VAL B C 1
ATOM 2637 O O . VAL B 1 132 ? -0.496 22.359 -4.254 1 96.38 132 VAL B O 1
ATOM 2640 N N . LEU B 1 133 ? -1.524 22.062 -2.27 1 96.69 133 LEU B N 1
ATOM 2641 C CA . LEU B 1 133 ? -1.528 20.609 -2.357 1 96.69 133 LEU B CA 1
ATOM 2642 C C . LEU B 1 133 ? -2.424 20.141 -3.498 1 96.69 133 LEU B C 1
ATOM 2644 O O . LEU B 1 133 ? -2.123 19.141 -4.156 1 96.69 133 LEU B O 1
ATOM 2648 N N . PHE B 1 134 ? -3.5 20.922 -3.732 1 97.31 134 PHE B N 1
ATOM 2649 C CA . PHE B 1 134 ? -4.504 20.5 -4.707 1 97.31 134 PHE B CA 1
ATOM 2650 C C . PHE B 1 134 ? -4.359 21.297 -6 1 97.31 134 PHE B C 1
ATOM 2652 O O . PHE B 1 134 ? -5.289 21.344 -6.812 1 97.31 134 PHE B O 1
ATOM 2659 N N . LYS B 1 135 ? -3.229 21.938 -6.191 1 96.06 135 LYS B N 1
ATOM 2660 C CA . LYS B 1 135 ? -2.982 22.719 -7.406 1 96.06 135 LYS B CA 1
ATOM 2661 C C . LYS B 1 135 ? -3.197 21.859 -8.648 1 96.06 135 LYS B C 1
ATOM 2663 O O . LYS B 1 135 ? -2.674 20.75 -8.75 1 96.06 135 LYS B O 1
ATOM 2668 N N . GLU B 1 136 ? -4.062 22.266 -9.562 1 94.88 136 GLU B N 1
ATOM 2669 C CA . GLU B 1 136 ? -4.324 21.656 -10.859 1 94.88 136 GLU B CA 1
ATOM 2670 C C . GLU B 1 136 ? -4.984 20.297 -10.711 1 94.88 136 GLU B C 1
ATOM 2672 O O . GLU B 1 136 ? -4.797 19.406 -11.547 1 94.88 136 GLU B O 1
ATOM 2677 N N . ILE B 1 137 ? -5.484 20.047 -9.57 1 95.12 137 ILE B N 1
ATOM 2678 C CA . ILE B 1 137 ? -6.363 18.906 -9.375 1 95.12 137 ILE B CA 1
ATOM 2679 C C . ILE B 1 137 ? -7.82 19.344 -9.5 1 95.12 137 ILE B C 1
ATOM 2681 O O . ILE B 1 137 ? -8.227 20.344 -8.914 1 95.12 137 ILE B O 1
ATOM 2685 N N . ALA B 1 138 ? -8.555 18.656 -10.391 1 88.44 138 ALA B N 1
ATOM 2686 C CA . ALA B 1 138 ? -9.953 19 -10.625 1 88.44 138 ALA B CA 1
ATOM 2687 C C . ALA B 1 138 ? -10.75 19.016 -9.328 1 88.44 138 ALA B C 1
ATOM 2689 O O . ALA B 1 138 ? -10.359 18.375 -8.352 1 88.44 138 ALA B O 1
ATOM 2690 N N . GLU B 1 139 ? -11.773 19.75 -9.469 1 80.81 139 GLU B N 1
ATOM 2691 C CA . GLU B 1 139 ? -12.648 19.797 -8.297 1 80.81 139 GLU B CA 1
ATOM 2692 C C . GLU B 1 139 ? -13.438 18.516 -8.133 1 80.81 139 GLU B C 1
ATOM 2694 O O . GLU B 1 139 ? -13.812 17.875 -9.125 1 80.81 139 GLU B O 1
ATOM 2699 N N . GLU B 1 140 ? -13.625 18.094 -6.945 1 80.25 140 GLU B N 1
ATOM 2700 C CA . GLU B 1 140 ? -14.453 16.953 -6.586 1 80.25 140 GLU B CA 1
ATOM 2701 C C . GLU B 1 140 ? -13.828 15.648 -7.074 1 80.25 140 GLU B C 1
ATOM 2703 O O . GLU B 1 140 ? -14.516 14.789 -7.633 1 80.25 140 GLU B O 1
ATOM 2708 N N . VAL B 1 141 ? -12.562 15.633 -7.02 1 87.81 141 VAL B N 1
ATOM 2709 C CA . VAL B 1 141 ? -11.922 14.359 -7.332 1 87.81 141 VAL B CA 1
ATOM 2710 C C . VAL B 1 141 ? -11.844 13.492 -6.074 1 87.81 141 VAL B C 1
ATOM 2712 O O . VAL B 1 141 ? -11.891 14.016 -4.957 1 87.81 141 VAL B O 1
ATOM 2715 N N . ASP B 1 142 ? -11.742 12.227 -6.289 1 95.12 142 ASP B N 1
ATOM 2716 C CA . ASP B 1 142 ? -11.844 11.266 -5.191 1 95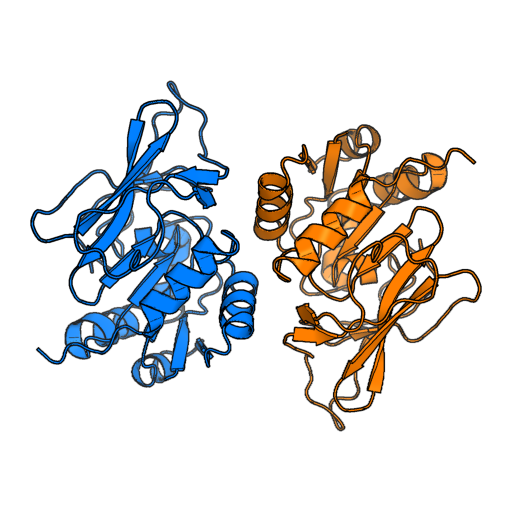.12 142 ASP B CA 1
ATOM 2717 C C . ASP B 1 142 ? -10.469 10.82 -4.723 1 95.12 142 ASP B C 1
ATOM 2719 O O . ASP B 1 142 ? -9.523 10.742 -5.516 1 95.12 142 ASP B O 1
ATOM 2723 N N . PHE B 1 143 ? -10.406 10.648 -3.434 1 97.94 143 PHE B N 1
ATOM 2724 C CA . PHE B 1 143 ? -9.242 10.047 -2.797 1 97.94 143 PHE B CA 1
ATOM 2725 C C . PHE B 1 143 ? -9.648 8.859 -1.933 1 97.94 143 PHE B C 1
ATOM 2727 O O . PHE B 1 143 ? -10.82 8.711 -1.585 1 97.94 143 PHE B O 1
ATOM 2734 N N . TYR B 1 144 ? -8.719 8.023 -1.588 1 97.88 144 TYR B N 1
ATOM 2735 C CA . TYR B 1 144 ? -9 6.809 -0.834 1 97.88 144 TYR B CA 1
ATOM 2736 C C . TYR B 1 144 ? -8.883 7.059 0.665 1 97.88 144 TYR B C 1
ATOM 2738 O O . TYR B 1 144 ? -7.836 7.5 1.146 1 97.88 144 TYR B O 1
ATOM 2746 N N . PHE B 1 145 ? -10.016 6.738 1.37 1 97.81 145 PHE B N 1
ATOM 2747 C CA . PHE B 1 145 ? -10.086 6.945 2.812 1 97.81 145 PHE B CA 1
ATOM 2748 C C . PHE B 1 145 ? -10.18 5.609 3.545 1 97.81 145 PHE B C 1
ATOM 2750 O O . PHE B 1 145 ? -10.844 4.684 3.074 1 97.81 145 PHE B O 1
ATOM 2757 N N . VAL B 1 146 ? -9.547 5.5 4.672 1 96.06 146 VAL B N 1
ATOM 2758 C CA . VAL B 1 146 ? -9.742 4.43 5.645 1 96.06 146 VAL B CA 1
ATOM 2759 C C . VAL B 1 146 ? -9.43 4.945 7.051 1 96.06 146 VAL B C 1
ATOM 2761 O O . VAL B 1 146 ? -8.289 4.871 7.504 1 96.06 146 VAL B O 1
ATOM 2764 N N . HIS B 1 147 ? -10.398 5.457 7.754 1 96.56 147 HIS B N 1
ATOM 2765 C CA . HIS B 1 147 ? -10.188 6.039 9.078 1 96.56 147 HIS B CA 1
ATOM 2766 C C . HIS B 1 147 ? -11.469 6.043 9.891 1 96.56 147 HIS B C 1
ATOM 2768 O O . HIS B 1 147 ? -12.57 5.953 9.336 1 96.56 147 HIS B O 1
ATOM 2774 N N . SER B 1 148 ? -11.312 6.172 11.195 1 97 148 SER B N 1
ATOM 2775 C CA . SER B 1 148 ? -12.461 6.215 12.094 1 97 148 SER B CA 1
ATOM 2776 C C . SER B 1 148 ? -12.508 7.523 12.875 1 97 148 SER B C 1
ATOM 2778 O O . SER B 1 148 ? -13.523 7.855 13.484 1 97 148 SER B O 1
ATOM 2780 N N . TYR B 1 149 ? -11.398 8.25 12.938 1 97.31 149 TYR B N 1
ATOM 2781 C CA . TYR B 1 149 ? -11.312 9.492 13.695 1 97.31 149 TYR B CA 1
ATOM 2782 C C . TYR B 1 149 ? -11.234 10.695 12.766 1 97.31 149 TYR B C 1
ATOM 2784 O O . TYR B 1 149 ? -10.75 10.586 11.633 1 97.31 149 TYR B O 1
ATOM 2792 N N . ARG B 1 150 ? -11.734 11.758 13.227 1 97.19 150 ARG B N 1
ATOM 2793 C CA . ARG B 1 150 ? -11.688 12.977 12.43 1 97.19 150 ARG B CA 1
ATOM 2794 C C . ARG B 1 150 ? -11.273 14.172 13.289 1 97.19 150 ARG B C 1
ATOM 2796 O O . ARG B 1 150 ? -11.453 14.156 14.508 1 97.19 150 ARG B O 1
ATOM 2803 N N . LEU B 1 151 ? -10.766 15.148 12.625 1 97.5 151 LEU B N 1
ATOM 2804 C CA . LEU B 1 151 ? -10.336 16.391 13.258 1 97.5 151 LEU B CA 1
ATOM 2805 C C . LEU B 1 151 ? -11.539 17.25 13.648 1 97.5 151 LEU B C 1
ATOM 2807 O O . LEU B 1 151 ? -12.438 17.469 12.828 1 97.5 151 LEU B O 1
ATOM 2811 N N . LEU B 1 152 ? -11.727 17.75 14.812 1 93.19 152 LEU B N 1
ATOM 2812 C CA . LEU B 1 152 ? -12.898 18.469 15.312 1 93.19 152 LEU B CA 1
ATOM 2813 C C . LEU B 1 152 ? -12.711 19.969 15.164 1 93.19 152 LEU B C 1
ATOM 2815 O O . LEU B 1 152 ? -13.688 20.719 15.039 1 93.19 152 LEU B O 1
ATOM 2819 N N . GLU B 1 153 ? -11.531 20.562 15.242 1 80.44 153 GLU B N 1
ATOM 2820 C CA . GLU B 1 153 ? -11.383 22.016 15.344 1 80.44 153 GLU B CA 1
ATOM 2821 C C . GLU B 1 153 ? -10.57 22.578 14.18 1 80.44 153 GLU B C 1
ATOM 2823 O O . GLU B 1 153 ? -9.781 21.859 13.562 1 80.44 153 GLU B O 1
ATOM 2828 N N . THR B 1 154 ? -11.156 23.781 13.828 1 78 154 THR B N 1
ATOM 2829 C CA . THR B 1 154 ? -10.438 24.531 12.805 1 78 154 THR B CA 1
ATOM 2830 C C . THR B 1 154 ?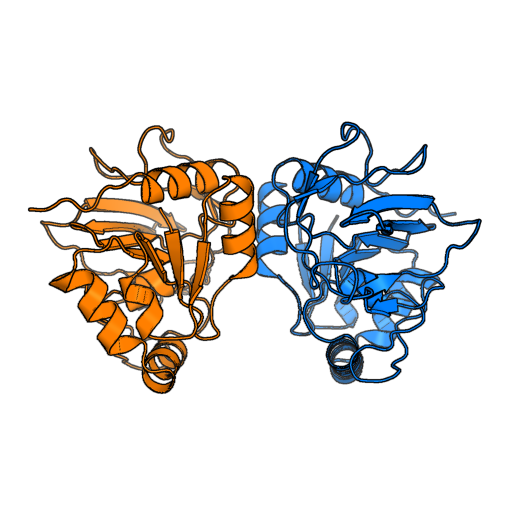 -9.75 25.75 13.406 1 78 154 THR B C 1
ATOM 2832 O O . THR B 1 154 ? -10.086 26.172 14.516 1 78 154 THR B O 1
ATOM 2835 N N . ASP B 1 155 ? -8.719 26.078 12.766 1 85.44 155 ASP B N 1
ATOM 2836 C CA . ASP B 1 155 ? -8.039 27.328 13.07 1 85.44 155 ASP B CA 1
ATOM 2837 C C . ASP B 1 155 ? -8.102 28.297 11.891 1 85.44 155 ASP B C 1
ATOM 2839 O O . ASP B 1 155 ? -8.125 27.859 10.734 1 85.44 155 ASP B O 1
ATOM 2843 N N . SER B 1 156 ? -8.195 29.609 12.156 1 84.5 156 SER B N 1
ATOM 2844 C CA . SER B 1 156 ? -8.422 30.609 11.125 1 84.5 156 SER B CA 1
ATOM 2845 C C . SER B 1 156 ? -7.215 30.734 10.203 1 84.5 156 SER B C 1
ATOM 2847 O O . SER B 1 156 ? -7.352 31.125 9.039 1 84.5 156 SER B O 1
ATOM 2849 N N . ASP B 1 157 ? -6.094 30.391 10.602 1 91 157 ASP B N 1
ATOM 2850 C CA . ASP B 1 157 ? -4.902 30.609 9.797 1 91 157 ASP B CA 1
ATOM 2851 C C . ASP B 1 157 ? -4.512 29.344 9.031 1 91 157 ASP B C 1
ATOM 2853 O O . ASP B 1 157 ? -3.422 29.266 8.461 1 91 157 ASP B O 1
ATOM 2857 N N . THR B 1 158 ? -5.418 28.438 8.961 1 95.12 158 THR B N 1
ATOM 2858 C CA . THR B 1 158 ? -5.16 27.156 8.297 1 95.12 158 THR B CA 1
ATOM 2859 C C . THR B 1 158 ? -6.117 26.969 7.125 1 95.12 158 THR B C 1
ATOM 2861 O O . THR B 1 158 ? -7.309 27.266 7.227 1 95.12 158 THR B O 1
ATOM 2864 N N . LYS B 1 159 ? -5.559 26.594 5.934 1 96.25 159 LYS B N 1
ATOM 2865 C CA . LYS B 1 159 ? -6.406 26.141 4.832 1 96.25 159 LYS B CA 1
ATOM 2866 C C . LYS B 1 159 ? -6.805 24.672 5 1 96.25 159 LYS B C 1
ATOM 2868 O O . LYS B 1 159 ? -5.988 23.859 5.414 1 96.25 159 LYS B O 1
ATOM 2873 N N . TYR B 1 160 ? -8.039 24.391 4.66 1 97.38 160 TYR B N 1
ATOM 2874 C CA . TYR B 1 160 ? -8.547 23.031 4.824 1 97.38 160 TYR B CA 1
ATOM 2875 C C . TYR B 1 160 ? -9.125 22.5 3.514 1 97.38 160 TYR B C 1
ATOM 2877 O O . TYR B 1 160 ? -9.352 23.281 2.576 1 97.38 160 TYR B O 1
ATOM 2885 N N . ALA B 1 161 ? -9.219 21.234 3.383 1 97 161 ALA B N 1
ATOM 2886 C CA . ALA B 1 161 ? -10.125 20.531 2.475 1 97 161 ALA B CA 1
ATOM 2887 C C . ALA B 1 161 ? -11.188 19.766 3.248 1 97 161 ALA B C 1
ATOM 2889 O O . ALA B 1 161 ? -10.938 19.297 4.363 1 97 161 ALA B O 1
ATOM 2890 N N . TYR B 1 162 ? -12.289 19.641 2.596 1 96.94 162 TYR B N 1
ATOM 2891 C CA . TYR B 1 162 ? -13.406 19.016 3.291 1 96.94 162 TYR B CA 1
ATOM 2892 C C . TYR B 1 162 ? -13.977 17.859 2.477 1 96.94 162 TYR B C 1
ATOM 2894 O O . TYR B 1 162 ? -13.938 17.875 1.243 1 96.94 162 TYR B O 1
ATOM 2902 N N . SER B 1 163 ? -14.461 16.875 3.232 1 97.06 163 SER B N 1
ATOM 2903 C CA . SER B 1 163 ? -15.195 15.727 2.688 1 97.06 163 SER B CA 1
ATOM 2904 C C . SER B 1 163 ? -16.469 15.453 3.479 1 97.06 163 SER B C 1
ATOM 2906 O O . SER B 1 163 ? -16.703 16.078 4.52 1 97.06 163 SER B O 1
ATOM 2908 N N . VAL B 1 164 ? -17.297 14.672 2.895 1 95.69 164 VAL B N 1
ATOM 2909 C CA . VAL B 1 164 ? -18.547 14.312 3.559 1 95.69 164 VAL B CA 1
ATOM 2910 C C . VAL B 1 164 ? -18.672 12.797 3.645 1 95.69 164 VAL B C 1
ATOM 2912 O O . VAL B 1 164 ? -18.484 12.094 2.645 1 95.69 164 VAL B O 1
ATOM 2915 N N . HIS B 1 165 ? -18.875 12.32 4.852 1 94.81 165 HIS B N 1
ATOM 2916 C CA . HIS B 1 165 ? -19.156 10.906 5.07 1 94.81 165 HIS B CA 1
ATOM 2917 C C . HIS B 1 165 ? -20.531 10.703 5.707 1 94.81 165 HIS B C 1
ATOM 2919 O O . HIS B 1 165 ? -20.734 11.047 6.875 1 94.81 165 HIS B O 1
ATOM 2925 N N . ASP B 1 166 ? -21.453 10.125 4.875 1 94.56 166 ASP B N 1
ATOM 2926 C CA . ASP B 1 166 ? -22.797 9.852 5.336 1 94.56 166 ASP B CA 1
ATOM 2927 C C . ASP B 1 166 ? -23.422 11.094 5.969 1 94.56 166 ASP B C 1
ATOM 2929 O O . ASP B 1 166 ? -23.922 11.039 7.094 1 94.56 166 ASP B O 1
ATOM 2933 N N . GLY B 1 167 ? -23.219 12.18 5.383 1 93.56 167 GLY B N 1
ATOM 2934 C CA . GLY B 1 167 ? -23.875 13.414 5.766 1 93.56 167 GLY B CA 1
ATOM 2935 C C . GLY B 1 167 ? -23.047 14.273 6.699 1 93.56 167 GLY B C 1
ATOM 2936 O O . GLY B 1 167 ? -23.391 15.43 6.957 1 93.56 167 GLY B O 1
ATOM 2937 N N . GLU B 1 168 ? -22 13.781 7.215 1 94.75 168 GLU B N 1
ATOM 2938 C CA . GLU B 1 168 ? -21.141 14.57 8.094 1 94.75 168 GLU B CA 1
ATOM 2939 C C . GLU B 1 168 ? -19.938 15.133 7.344 1 94.75 168 GLU B C 1
ATOM 2941 O O . GLU B 1 168 ? -19.156 14.375 6.758 1 94.75 168 GLU B O 1
ATOM 2946 N N . ARG B 1 169 ? -19.906 16.406 7.41 1 95.94 169 ARG B N 1
ATOM 2947 C CA . ARG B 1 169 ? -18.719 17.062 6.863 1 95.94 169 ARG B CA 1
ATOM 2948 C C . ARG B 1 169 ? -17.531 16.938 7.805 1 95.94 169 ARG B C 1
ATOM 2950 O O . ARG B 1 169 ? -17.688 17.062 9.023 1 95.94 169 ARG B O 1
ATOM 2957 N N . PHE B 1 170 ? -16.344 16.625 7.277 1 97.25 170 PHE B N 1
ATOM 2958 C CA . PHE B 1 170 ? -15.133 16.531 8.086 1 97.25 170 PHE B CA 1
ATOM 2959 C C . PHE B 1 170 ? -13.93 17.078 7.332 1 97.25 170 PHE B C 1
ATOM 2961 O O . PHE B 1 170 ? -13.977 17.234 6.109 1 97.25 170 PHE B O 1
ATOM 2968 N N . ILE B 1 171 ? -12.906 17.406 8.039 1 97.81 171 ILE B N 1
ATOM 2969 C CA . ILE B 1 171 ? -11.664 17.922 7.465 1 97.81 171 ILE B CA 1
ATOM 2970 C C . ILE B 1 171 ? -10.844 16.766 6.898 1 97.81 171 ILE B C 1
ATOM 2972 O O . ILE B 1 171 ? -10.438 15.875 7.637 1 97.81 171 ILE B O 1
ATOM 2976 N N . SER B 1 172 ? -10.617 16.859 5.652 1 97.88 172 SER B N 1
ATOM 2977 C CA . SER B 1 172 ? -9.922 15.742 5.016 1 97.88 172 SER B CA 1
ATOM 2978 C C . SER B 1 172 ? -8.477 16.109 4.691 1 97.88 172 SER B C 1
ATOM 2980 O O . SER B 1 172 ? -7.676 15.234 4.348 1 97.88 172 SER B O 1
ATOM 2982 N N . ALA B 1 173 ? -8.133 17.344 4.809 1 98.25 173 ALA B N 1
ATOM 2983 C CA . ALA B 1 173 ? -6.754 17.812 4.656 1 98.25 173 ALA B CA 1
ATOM 2984 C C . ALA B 1 173 ? -6.566 19.188 5.27 1 98.25 173 ALA B C 1
ATOM 2986 O O . ALA B 1 173 ? -7.539 19.922 5.488 1 98.25 173 ALA B O 1
ATOM 2987 N N . PHE B 1 174 ? -5.277 19.562 5.539 1 98.19 174 PHE B N 1
ATOM 2988 C CA . PHE B 1 174 ? -4.973 20.922 5.973 1 98.19 174 PHE B CA 1
ATOM 2989 C C . PHE B 1 174 ? -3.627 21.375 5.426 1 98.19 174 PHE B C 1
ATOM 2991 O O . PHE B 1 174 ? -2.803 20.562 5.023 1 98.19 174 PHE B O 1
ATOM 2998 N N . GLU B 1 175 ? -3.482 22.672 5.383 1 97.31 175 GLU B N 1
ATOM 2999 C CA . GLU B 1 175 ? -2.27 23.375 4.98 1 97.31 175 GLU B CA 1
ATOM 3000 C C . GLU B 1 175 ? -2.012 24.578 5.879 1 97.31 175 GLU B C 1
ATOM 3002 O O . GLU B 1 175 ? -2.836 25.5 5.953 1 97.31 175 GLU B O 1
ATOM 3007 N N . LYS B 1 176 ? -0.884 24.578 6.535 1 96.19 176 LYS B N 1
ATOM 3008 C CA . LYS B 1 176 ? -0.443 25.703 7.344 1 96.19 176 LYS B CA 1
ATOM 3009 C C . LYS B 1 176 ? 1.071 25.891 7.266 1 96.19 176 LYS B C 1
ATOM 3011 O O . LYS B 1 176 ? 1.822 25.094 7.84 1 96.19 176 LYS B O 1
ATOM 3016 N N . LYS B 1 177 ? 1.467 26.969 6.602 1 94.94 177 LYS B N 1
ATOM 3017 C CA . LYS B 1 177 ? 2.893 27.188 6.375 1 94.94 177 LYS B CA 1
ATOM 3018 C C . LYS B 1 177 ? 3.529 25.984 5.676 1 94.94 177 LYS B C 1
ATOM 3020 O O . LYS B 1 177 ? 3.105 25.594 4.586 1 94.94 177 LYS B O 1
ATOM 3025 N N . ASN B 1 178 ? 4.5 25.344 6.367 1 97.62 178 ASN B N 1
ATOM 3026 C CA . ASN B 1 178 ? 5.191 24.219 5.762 1 97.62 178 ASN B CA 1
ATOM 3027 C C . ASN B 1 178 ? 4.652 22.891 6.285 1 97.62 178 ASN B C 1
ATOM 3029 O O . ASN B 1 178 ? 5.293 21.844 6.121 1 97.62 178 ASN B O 1
ATOM 3033 N N . ILE B 1 179 ? 3.463 22.953 6.938 1 97.88 179 ILE B N 1
ATOM 3034 C CA . ILE B 1 179 ? 2.879 21.766 7.547 1 97.88 179 ILE B CA 1
ATOM 3035 C C . ILE B 1 179 ? 1.612 21.359 6.789 1 97.88 179 ILE B C 1
ATOM 3037 O O . ILE B 1 179 ? 0.669 22.156 6.688 1 97.88 179 ILE B O 1
ATOM 3041 N N . PHE B 1 180 ? 1.586 20.172 6.27 1 98.56 180 PHE B N 1
ATOM 3042 C CA . PHE B 1 180 ? 0.491 19.641 5.461 1 98.56 180 PHE B CA 1
ATOM 3043 C C . PHE B 1 180 ? 0.012 18.297 6.004 1 98.56 180 PHE B C 1
ATOM 3045 O O . PHE B 1 180 ? 0.792 17.547 6.594 1 98.56 180 PHE B O 1
ATOM 3052 N N . GLY B 1 181 ? -1.238 17.984 5.824 1 98.62 181 GLY B N 1
ATOM 3053 C CA . GLY B 1 181 ? -1.805 16.719 6.227 1 98.62 181 GLY B CA 1
ATOM 3054 C C . GLY B 1 181 ? -2.951 16.266 5.34 1 98.62 181 GLY B C 1
ATOM 3055 O O . GLY B 1 181 ? -3.746 17.094 4.879 1 98.62 181 GLY B O 1
ATOM 3056 N N . THR B 1 182 ? -3.045 15.008 5.086 1 98.75 182 THR B N 1
ATOM 3057 C CA . THR B 1 182 ? -4.176 14.398 4.398 1 98.75 182 THR B CA 1
ATOM 3058 C C . THR B 1 182 ? -4.727 13.219 5.203 1 98.75 182 THR B C 1
ATOM 3060 O O . THR B 1 182 ? -3.977 12.328 5.605 1 98.75 182 THR B O 1
ATOM 3063 N N . GLN B 1 183 ? -6.039 13.266 5.414 1 98.56 183 GLN B N 1
ATOM 3064 C CA . GLN B 1 183 ? -6.668 12.133 6.086 1 98.56 183 GLN B CA 1
ATOM 3065 C C . GLN B 1 183 ? -6.789 10.938 5.148 1 98.56 183 GLN B C 1
ATOM 3067 O O . GLN B 1 183 ? -6.801 9.789 5.598 1 98.56 183 GLN B O 1
ATOM 3072 N N . PHE B 1 184 ? -6.895 11.258 3.84 1 98.5 184 PHE B N 1
ATOM 3073 C CA . PHE B 1 184 ? -6.902 10.203 2.836 1 98.5 184 PHE B CA 1
ATOM 3074 C C . PHE B 1 184 ? -5.48 9.773 2.496 1 98.5 184 PHE B C 1
ATOM 3076 O O . PHE B 1 184 ? -4.512 10.414 2.91 1 98.5 184 PHE B O 1
ATOM 3083 N N . HIS B 1 185 ? -5.363 8.633 1.839 1 98.56 185 HIS B N 1
ATOM 3084 C CA . HIS B 1 185 ? -4.086 8.078 1.4 1 98.56 185 HIS B CA 1
ATOM 3085 C C . HIS B 1 185 ? -3.789 8.453 -0.047 1 98.56 185 HIS B C 1
ATOM 3087 O O . HIS B 1 185 ? -4.23 7.773 -0.974 1 98.56 185 HIS B O 1
ATOM 3093 N N . PRO B 1 186 ? -2.99 9.531 -0.236 1 98.31 186 PRO B N 1
ATOM 3094 C CA . PRO B 1 186 ? -2.676 9.883 -1.624 1 98.31 186 PRO B CA 1
ATOM 3095 C C . PRO B 1 186 ? -1.942 8.758 -2.361 1 98.31 186 PRO B C 1
ATOM 3097 O O . PRO B 1 186 ? -2.135 8.578 -3.566 1 98.31 186 PRO B O 1
ATOM 3100 N N . GLU B 1 187 ? -1.141 7.953 -1.638 1 97.56 187 GLU B N 1
ATOM 3101 C CA . GLU B 1 187 ? -0.353 6.883 -2.24 1 97.56 187 GLU B CA 1
ATOM 3102 C C . GLU B 1 187 ? -1.247 5.742 -2.719 1 97.56 187 GLU B C 1
ATOM 3104 O O . GLU B 1 187 ? -0.801 4.867 -3.465 1 97.56 187 GLU B O 1
ATOM 3109 N N . LEU B 1 188 ? -2.52 5.762 -2.32 1 96.62 188 LEU B N 1
ATOM 3110 C CA . LEU B 1 188 ? -3.479 4.742 -2.729 1 96.62 188 LEU B CA 1
ATOM 3111 C C . LEU B 1 188 ? -4.578 5.348 -3.594 1 96.62 188 LEU B C 1
ATOM 3113 O O . LEU B 1 188 ? -5.609 4.711 -3.832 1 96.62 188 LEU B O 1
ATOM 3117 N N . SER B 1 189 ? -4.402 6.582 -4.066 1 97.25 189 SER B N 1
ATOM 3118 C CA . SER B 1 189 ? -5.48 7.32 -4.715 1 97.25 189 SER B CA 1
ATOM 3119 C C . SER B 1 189 ? -5.184 7.547 -6.195 1 97.25 189 SER B C 1
ATOM 3121 O O . SER B 1 189 ? -5.555 8.578 -6.758 1 97.25 189 SER B O 1
ATOM 3123 N N . GLN B 1 190 ? -4.457 6.641 -6.816 1 93.25 190 GLN B N 1
ATOM 3124 C CA . GLN B 1 190 ? -4.227 6.605 -8.258 1 93.25 190 GLN B CA 1
ATOM 3125 C C . GLN B 1 190 ? -3.736 7.957 -8.773 1 93.25 190 GLN B C 1
ATOM 3127 O O . GLN B 1 190 ? -2.865 8.578 -8.156 1 93.25 190 GLN B O 1
ATOM 3132 N N . GLY B 1 191 ? -4.176 8.336 -9.914 1 94.88 191 GLY B N 1
ATOM 3133 C CA . GLY B 1 191 ? -3.666 9.523 -10.57 1 94.88 191 GLY B CA 1
ATOM 3134 C C . GLY B 1 191 ? -3.801 10.781 -9.727 1 94.88 191 GLY B C 1
ATOM 3135 O O . GLY B 1 191 ? -2.9 11.617 -9.703 1 94.88 191 GLY B O 1
ATOM 3136 N N . ASN B 1 192 ? -4.918 10.953 -9.047 1 96.25 192 ASN B N 1
ATOM 3137 C CA . ASN B 1 192 ? -5.125 12.125 -8.203 1 96.25 192 ASN B CA 1
ATOM 3138 C C . ASN B 1 192 ? -4.121 12.164 -7.051 1 96.25 192 ASN B C 1
ATOM 3140 O O . ASN B 1 192 ? -3.602 13.234 -6.715 1 96.25 192 ASN B O 1
ATOM 3144 N N . GLY B 1 193 ? -3.873 11 -6.48 1 97.69 193 GLY B N 1
ATOM 3145 C CA . GLY B 1 193 ? -2.893 10.898 -5.414 1 97.69 193 GLY B CA 1
ATOM 3146 C C . GLY B 1 193 ? -1.485 11.242 -5.859 1 97.69 193 GLY B C 1
ATOM 3147 O O . GLY B 1 193 ? -0.755 11.938 -5.148 1 97.69 193 GLY B O 1
ATOM 3148 N N . LEU B 1 194 ? -1.141 10.789 -7.059 1 97.62 194 LEU B N 1
ATOM 3149 C CA . LEU B 1 194 ? 0.175 11.078 -7.621 1 97.62 194 LEU B CA 1
ATOM 3150 C C . LEU B 1 194 ? 0.349 12.57 -7.863 1 97.62 194 LEU B C 1
ATOM 3152 O O . LEU B 1 194 ? 1.401 13.141 -7.559 1 97.62 194 LEU B O 1
ATOM 3156 N N . LYS B 1 195 ? -0.691 13.172 -8.422 1 97.69 195 LYS B N 1
ATOM 3157 C CA . LYS B 1 195 ? -0.634 14.609 -8.672 1 97.69 195 LYS B CA 1
ATOM 3158 C C . LYS B 1 195 ? -0.456 15.383 -7.363 1 97.69 195 LYS B C 1
ATOM 3160 O O . LYS B 1 195 ? 0.339 16.328 -7.297 1 97.69 195 LYS B O 1
ATOM 3165 N N . LEU B 1 196 ? -1.147 15.008 -6.344 1 98.31 196 LEU B N 1
ATOM 3166 C CA . LEU B 1 196 ? -1.062 15.664 -5.043 1 98.31 196 LEU B CA 1
ATOM 3167 C C . LEU B 1 196 ? 0.34 15.531 -4.461 1 98.31 196 LEU B C 1
ATOM 3169 O O . LEU B 1 196 ? 0.91 16.516 -3.979 1 98.31 196 LEU B O 1
ATOM 3173 N N . LEU B 1 197 ? 0.915 14.344 -4.488 1 98.44 197 LEU B N 1
ATOM 3174 C CA . LEU B 1 197 ? 2.273 14.125 -4.004 1 98.44 197 LEU B CA 1
ATOM 3175 C C . LEU B 1 197 ? 3.277 14.945 -4.801 1 98.44 197 LEU B C 1
ATOM 3177 O O . LEU B 1 197 ? 4.227 15.492 -4.238 1 98.44 197 LEU B O 1
ATOM 3181 N N . GLY B 1 198 ? 3.027 15 -6.094 1 97.94 198 GLY B N 1
ATOM 3182 C CA . GLY B 1 198 ? 3.852 15.859 -6.93 1 97.94 198 GLY B CA 1
ATOM 3183 C C . GLY B 1 198 ? 3.812 17.312 -6.512 1 97.94 198 GLY B C 1
ATOM 3184 O O . GLY B 1 198 ? 4.848 17.984 -6.473 1 97.94 198 GLY B O 1
ATOM 3185 N N . ASN B 1 199 ? 2.656 17.812 -6.242 1 98.12 199 ASN B N 1
ATOM 3186 C CA . ASN B 1 199 ? 2.5 19.188 -5.773 1 98.12 199 ASN B CA 1
ATOM 3187 C C . ASN B 1 199 ? 3.252 19.422 -4.465 1 98.12 199 ASN B C 1
ATOM 3189 O O . ASN B 1 199 ? 3.885 20.469 -4.289 1 98.12 199 ASN B O 1
ATOM 3193 N N . PHE B 1 200 ? 3.211 18.469 -3.596 1 98.38 200 PHE B N 1
ATOM 3194 C CA . PHE B 1 200 ? 3.869 18.594 -2.301 1 98.38 200 PHE B CA 1
ATOM 3195 C C . PHE B 1 200 ? 5.375 18.766 -2.473 1 98.38 200 PHE B C 1
ATOM 3197 O O . PHE B 1 200 ? 5.984 19.641 -1.848 1 98.38 200 PHE B O 1
ATOM 3204 N N . VAL B 1 201 ? 5.949 17.953 -3.338 1 96.88 201 VAL B N 1
ATOM 3205 C CA . VAL B 1 201 ? 7.406 17.938 -3.422 1 96.88 201 VAL B CA 1
ATOM 3206 C C . VAL B 1 201 ? 7.898 19.141 -4.203 1 96.88 201 VAL B C 1
ATOM 3208 O O . VAL B 1 201 ? 9.102 19.422 -4.23 1 96.88 201 VAL B O 1
ATOM 3211 N N . GLN B 1 202 ? 7.004 19.812 -4.848 1 94.75 202 GLN B N 1
ATOM 3212 C CA . GLN B 1 202 ? 7.371 21.031 -5.574 1 94.75 202 GLN B CA 1
ATOM 3213 C C . GLN B 1 202 ? 7.406 22.234 -4.648 1 94.75 202 GLN B C 1
ATOM 3215 O O . GLN B 1 202 ? 7.891 23.297 -5.031 1 94.75 202 GLN B O 1
ATOM 3220 N N . LEU B 1 203 ? 6.898 21.984 -3.48 1 91.19 203 LEU B N 1
ATOM 3221 C CA . LEU B 1 203 ? 6.895 23.078 -2.521 1 91.19 203 LEU B CA 1
ATOM 3222 C C . LEU B 1 203 ? 8.32 23.453 -2.119 1 91.19 203 LEU B C 1
ATOM 3224 O O . LEU B 1 203 ? 9.18 22.578 -1.979 1 91.19 203 LEU B O 1
ATOM 3228 N N . THR B 1 204 ? 8.68 24.656 -2.291 1 76.06 204 THR B N 1
ATOM 3229 C CA . THR B 1 204 ? 10 25.141 -1.893 1 76.06 204 THR B CA 1
ATOM 3230 C C . THR B 1 204 ? 9.953 25.75 -0.497 1 76.06 204 THR B C 1
ATOM 3232 O O . THR B 1 204 ? 8.883 26.172 -0.034 1 76.06 204 THR B O 1
ATOM 3235 N N . THR B 1 205 ? 11.016 25.359 0.344 1 61.59 205 THR B N 1
ATOM 3236 C CA . THR B 1 205 ? 11.156 25.984 1.653 1 61.59 205 THR B CA 1
ATOM 3237 C C . THR B 1 205 ? 10.969 27.484 1.553 1 61.59 205 THR B C 1
ATOM 3239 O O . THR B 1 205 ? 11.539 28.141 0.669 1 61.59 205 THR B O 1
ATOM 3242 N N . VAL B 1 206 ? 9.695 27.984 1.86 1 45.41 206 VAL B N 1
ATOM 3243 C CA . VAL B 1 206 ? 9.539 29.438 1.926 1 45.41 206 VAL B CA 1
ATOM 3244 C C . VAL B 1 206 ? 10.5 30.016 2.959 1 45.41 206 VAL B C 1
ATOM 3246 O O . VAL B 1 206 ? 10.492 29.594 4.121 1 45.41 206 VAL B O 1
ATOM 3249 N N . ASN B 1 207 ? 11.75 30.203 2.621 1 40.53 207 ASN B N 1
ATOM 3250 C CA . ASN B 1 207 ? 12.469 31.125 3.484 1 40.53 207 ASN B CA 1
ATOM 3251 C C . ASN B 1 207 ? 11.625 32.344 3.834 1 40.53 207 ASN B C 1
ATOM 3253 O O . ASN B 1 207 ? 11.094 33.031 2.943 1 40.53 207 ASN B O 1
ATOM 3257 N N . GLY B 1 208 ? 10.805 32.281 4.781 1 30.45 208 GLY B N 1
ATOM 3258 C CA . GLY B 1 208 ? 10.438 33.594 5.258 1 30.45 208 GLY B CA 1
ATOM 3259 C C . GLY B 1 208 ? 11.625 34.531 5.414 1 30.45 208 GLY B C 1
ATOM 3260 O O . GLY B 1 208 ? 12.758 34.062 5.59 1 30.45 208 GLY B O 1
#

Secondary structure (DSSP, 8-state):
--EEEE-SS-S-HHHHHHHHHHTT--EEEE-SHHHHTT-SEEEE---S-HHHHHHHHHHTT-HHHHHIIIIIS---EEEETHHHHHTSSEE-TTS-EE---SS--EEEE--TTTS-SSEEEEEEEEEPTT-STTTTPPTTEEEEEEESEEE----TT-EEEEEEETTEEEEEEEEETTEEEESS-GGGSHHHHHHHHHHHHT------/--EEEE-SS-S-HHHHHHHHHHTT--EEEE-SHHHHTT-SEEEE---S-HHHHHHHHHHTT-HHHHHIIIIIS---EEEETHHHHHTSSEE-TTS-EE---SS--EEEE--TTTS-SSEEEEEEEEEPTT-STTTTPPTTEEEEEEESEEE----TT-EEEEEEETTEEEEEEEEETTEEEESS-GGGSHHHHHHHHHHHHT------

InterPro domains:
  IPR010139 Imidazole glycerol phosphate synthase, subunit H [MF_00278] (2-203)
  IPR010139 Imidazole glycerol phosphate synthase, subunit H [PIRSF000495] (2-204)
  IPR010139 Imidazole glycerol phosphate synthase, subunit H [PTHR42701] (3-202)
  IPR010139 Imidazole glycerol phosphate synthase, subunit H [TIGR01855] (3-202)
  IPR010139 Imidazole glycerol phosphate synthase, subunit H [cd01748] (3-201)
  IPR017926 Glutamine amidotransferase [PF00117] (5-200)
  IPR029062 Class I glutamine amidotransferase-like [G3DSA:3.40.50.880] (2-207)
  IPR029062 Class I glutamine amidotransferase-like [SSF52317] (4-202)

Radius of gyration: 21.78 Å; Cα contacts (8 Å, |Δi|>4): 959; chains: 2; bounding box: 53×63×51 Å